Protein AF-0000000070044776 (afdb_homodimer)

Foldseek 3Di:
DAEAQLQAADCVLVVVVCQCVPQHPDPDDYDYCNCVLLVQLAQPQDLVVNVVSLLQVVLVVVQVCCVVPDLDAEDEDAAAQVLQVVLVVCVDPVSCCVVCVVVVPHDCVSNHHYHHPHNHDDLVVVLVVCVVSPNDPCPSLDADADPSHLSLLEHGGDDPLQSVLQNVLQVLLLVLCVVVVNSSVFRDKGKGWYDDWDWADDPHDIDTATEIEIFTWHDDSQQWIFTDPDDPVSVVSSQVCSVPVRVRYGHYYYDGQIPVPAHRTND/DAEAQLQAADCVLVVVVVQCVPQHPDPDDYDYCNCVLLVQLAQPQDLVVLVVSLLQVVLVVVQVCCVVPDLDAEDEDAAAQVLQVVLVVCVDPVSCCVVCVVVVPHDCVSNHDYDHPRNHDDLVVVLVVCVVSPNDPCPSLDADADPSHLSLLEHGGDDPLQSVLQNVLQVLLLVLCVVVVNSSVFRDKGKGWYDDWDWADDPHDIDTATEIEIFTWHDDSQQWIFTDPDDPVSVVSSQVCSVPVRVRYGHYYYDGQIPVPAHRTND

Solvent-accessible surface area (backbone atoms only — not comparable to full-atom values): 28683 Å² total; per-residue (Å²): 116,44,74,37,48,74,36,64,58,68,63,39,68,58,52,51,51,49,49,44,67,74,70,37,99,59,92,78,46,78,45,84,37,33,66,61,46,50,59,72,36,56,86,42,45,53,54,68,58,52,46,49,51,48,53,49,51,48,39,50,53,52,49,54,48,42,73,74,67,42,90,57,55,67,41,79,44,89,44,32,28,67,59,50,48,56,26,57,68,36,74,54,81,58,19,60,41,55,61,39,50,74,56,52,72,58,64,72,85,59,64,59,42,80,38,52,90,42,35,86,31,48,72,71,54,49,40,52,50,37,51,73,73,64,48,56,64,78,62,65,63,50,55,80,72,59,89,56,32,44,62,28,35,28,43,45,51,70,41,75,68,56,50,50,48,30,22,53,40,19,49,48,47,49,50,53,28,50,75,69,71,40,48,86,76,42,45,36,71,40,30,26,35,47,77,45,58,25,36,14,35,58,92,93,36,79,37,82,16,33,38,36,36,35,42,42,30,36,49,89,78,72,78,43,32,38,42,56,86,68,58,64,69,57,50,42,51,43,30,50,49,41,44,68,74,34,82,61,33,22,40,31,27,38,42,48,40,27,28,66,41,15,48,94,52,45,77,115,45,76,38,48,74,35,63,58,68,64,40,69,58,52,50,52,51,48,45,68,73,71,37,99,59,92,77,45,77,43,86,36,33,67,62,45,50,58,72,37,55,87,43,46,54,55,67,57,51,45,48,50,49,53,51,51,48,38,51,55,51,49,54,49,42,72,73,69,41,90,59,55,68,43,80,43,88,44,33,28,66,59,49,50,57,26,57,70,35,74,52,82,57,20,58,40,55,62,38,51,76,57,53,70,58,63,72,87,59,64,60,42,81,40,52,89,41,36,87,32,48,75,70,54,49,39,52,49,36,50,73,73,63,49,56,63,79,62,67,63,50,55,78,72,59,91,57,33,44,60,29,35,29,42,46,52,70,41,73,66,56,50,50,48,31,22,53,40,20,48,48,48,50,50,54,28,50,76,68,71,41,48,85,77,41,43,36,71,39,31,26,36,47,76,44,58,25,37,14,36,57,92,93,38,80,38,81,17,32,37,36,37,35,42,41,29,36,50,90,79,72,78,43,31,38,44,55,87,67,56,66,70,58,50,42,52,44,30,50,49,40,43,68,73,34,81,61,32,23,40,32,26,37,42,47,39,27,27,67,41,15,49,92,52,44,79

InterPro domains:
  IPR001674 GMP synthase, C-terminal [PF00958] (176-265)
  IPR001674 GMP synthase, C-terminal [TIGR00884] (1-265)
  IPR001674 GMP synthase, C-terminal [cd01997] (1-265)
  IPR014729 Rossmann-like alpha/beta/alpha sandwich fold [G3DSA:3.40.50.620] (1-147)
  IPR025777 GMP synthetase ATP pyrophosphatase domain [PS51553] (1-142)

Sequence (534 aa):
VFVNNGLLRLNEEKEIEEMFKDNFKVDFTSINAVDQFLGKLKGVTDPERKRMIVGEEFIHVFSKFAETNGPFKWLAQGTLYPDVIESGVSKGPAAVIKSHHNVGGLPDWLNLEILEPLRELYKDEVRKIAKILGVPEKLFMRHPFPGPGLAVRIIGEVTPTKLNISKVASKIVEDELLDAGLYGKVWQAYAAVGDDRAVGVVGDERRYGNIVMIRVVDSIDAMTADWTRLPHGLLEKMSNRITNEIEDVTWVTYTISSKPPATIEPQVFVNNGLLRLNEEKEIEEMFKDNFKVDFTSINAVDQFLGKLKGVTDPERKRMIVGEEFIHVFSKFAETNGPFKWLAQGTLYPDVIESGVSKGPAAVIKSHHNVGGLPDWLNLEILEPLRELYKDEVRKIAKILGVPEKLFMRHPFPGPGLAVRIIGEVTPTKLNISKVASKIVEDELLDAGLYGKVWQAYAAVGDDRAVGVVGDERRYGNIVMIRVVDSIDAMTADWTRLPHGLLEKMSNRITNEIEDVTWVTYTISSKPPATIEPQ

Secondary structure (DSSP, 8-state):
-EEE-S-SSTTHHHHHHHHHHHH--S---EEE-HHHHHHHHTT---HHHHHHHHHHHHHHHHHHHHHHH----EEE----HHHHHHHHH-TTHHHHHHHHHHHTT--GGG-PEEE-TTTT--HHHHHHHHHHTT--HHHHTPPP--TTGGGGTB-SS--HHHHHHHHHHHHHHHHHHHHTT-GGGSSEEEEEEEEEEEEEEETTEEEEEEEEEEEEEEESSSSSEEE----HHHHHHHHHHHHHH-TTEEEEEEE-PPBTTB-SS--/-EEE-S-SSTTHHHHHHHHHHHH--S---EEE-HHHHHHHHTT---HHHHHHHHHHHHHHHHHHHHHHH----EEE----HHHHHHHHH-TTHHHHHHHHHHHTT--GGG-PEEE-TTTT--HHHHHHHHHHTT--HHHHTPPP--TTGGGGTB-SS--HHHHHHHHHHHHHHHHHHHHTT-GGGSSEEEEEEEEEEEEEEETTEEEEEEEEEEEEEEESSSSSEEE----HHHHHHHHHHHHHH-TTEEEEEEE-PPBTTB-SS--

Structure (mmCIF, N/CA/C/O backbone):
data_AF-0000000070044776-model_v1
#
loop_
_entity.id
_entity.type
_entity.pdbx_description
1 polymer 'GMP synthase (glutamine-hydrolyzing)'
#
loop_
_atom_site.group_PDB
_atom_site.id
_atom_site.type_symbol
_atom_site.label_atom_id
_atom_site.label_alt_id
_atom_site.label_comp_id
_atom_site.label_asym_id
_atom_site.label_entity_id
_atom_site.label_seq_id
_atom_site.pdbx_PDB_ins_code
_atom_site.Cartn_x
_atom_site.Cartn_y
_atom_site.Cartn_z
_atom_site.occupancy
_atom_site.B_iso_or_equiv
_atom_site.auth_seq_id
_atom_site.auth_comp_id
_atom_site.auth_asym_id
_atom_site.auth_atom_id
_atom_site.pdbx_PDB_model_num
ATOM 1 N N . VAL A 1 1 ? 6.953 -31.297 -18.859 1 88.94 1 VAL A N 1
ATOM 2 C CA . VAL A 1 1 ? 8.07 -30.75 -18.109 1 88.94 1 VAL A CA 1
ATOM 3 C C . VAL A 1 1 ? 7.586 -29.594 -17.234 1 88.94 1 VAL A C 1
ATOM 5 O O . VAL A 1 1 ? 6.871 -28.703 -17.703 1 88.94 1 VAL A O 1
ATOM 8 N N . PHE A 1 2 ? 7.891 -29.703 -15.945 1 92.44 2 PHE A N 1
ATOM 9 C CA . PHE A 1 2 ? 7.574 -28.641 -14.984 1 92.44 2 PHE A CA 1
ATOM 10 C C . PHE A 1 2 ? 8.844 -27.938 -14.516 1 92.44 2 PHE A C 1
ATOM 12 O O . PHE A 1 2 ? 9.789 -28.594 -14.062 1 92.44 2 PHE A O 1
ATOM 19 N N . VAL A 1 3 ? 8.844 -26.625 -14.688 1 94.75 3 VAL A N 1
ATOM 20 C CA . VAL A 1 3 ? 10.008 -25.859 -14.281 1 94.75 3 VAL A CA 1
ATOM 21 C C . VAL A 1 3 ? 9.711 -25.125 -12.969 1 94.75 3 VAL A C 1
ATOM 23 O O . VAL A 1 3 ? 8.875 -24.219 -12.93 1 94.75 3 VAL A O 1
ATOM 26 N N . ASN A 1 4 ? 10.391 -25.531 -11.898 1 96.75 4 ASN A N 1
ATOM 27 C CA . ASN A 1 4 ? 10.352 -24.766 -10.656 1 96.75 4 ASN A CA 1
ATOM 28 C C . ASN A 1 4 ? 11.281 -23.547 -10.719 1 96.75 4 ASN A C 1
ATOM 30 O O . ASN A 1 4 ? 12.492 -23.688 -10.539 1 96.75 4 ASN A O 1
ATOM 34 N N . ASN A 1 5 ? 10.68 -22.438 -10.945 1 97.44 5 ASN A N 1
ATOM 35 C CA . ASN A 1 5 ? 11.477 -21.234 -11.141 1 97.44 5 ASN A CA 1
ATOM 36 C C . ASN A 1 5 ? 11.609 -20.438 -9.844 1 97.44 5 ASN A C 1
ATOM 38 O O . ASN A 1 5 ? 12.203 -19.359 -9.836 1 97.44 5 ASN A O 1
ATOM 42 N N . GLY A 1 6 ? 11 -20.891 -8.766 1 97.75 6 GLY A N 1
ATOM 43 C CA . GLY A 1 6 ? 11.102 -20.234 -7.469 1 97.75 6 GLY A CA 1
ATOM 44 C C . GLY A 1 6 ? 10.086 -19.125 -7.277 1 97.75 6 GLY A C 1
ATOM 45 O O . GLY A 1 6 ? 9.992 -18.547 -6.195 1 97.75 6 GLY A O 1
ATOM 46 N N . LEU A 1 7 ? 9.305 -18.812 -8.305 1 98.44 7 LEU A N 1
ATOM 47 C CA . LEU A 1 7 ? 8.375 -17.688 -8.289 1 98.44 7 LEU A CA 1
ATOM 48 C C . LEU A 1 7 ? 6.934 -18.188 -8.266 1 98.44 7 LEU A C 1
ATOM 50 O O . LEU A 1 7 ? 6.039 -17.516 -8.789 1 98.44 7 LEU A O 1
ATOM 54 N N . LEU A 1 8 ? 6.699 -19.328 -7.68 1 97.81 8 LEU A N 1
ATOM 55 C CA . LEU A 1 8 ? 5.395 -19.984 -7.66 1 97.81 8 LEU A CA 1
ATOM 56 C C . LEU A 1 8 ? 4.676 -19.719 -6.34 1 97.81 8 LEU A C 1
ATOM 58 O O . LEU A 1 8 ? 5.25 -19.125 -5.426 1 97.81 8 LEU A O 1
ATOM 62 N N . ARG A 1 9 ? 3.465 -20.188 -6.277 1 96.75 9 ARG A N 1
ATOM 63 C CA . ARG A 1 9 ? 2.713 -20.156 -5.027 1 96.75 9 ARG A CA 1
ATOM 64 C C . ARG A 1 9 ? 3.379 -21.016 -3.961 1 96.75 9 ARG A C 1
ATOM 66 O O . ARG A 1 9 ? 4.223 -21.859 -4.277 1 96.75 9 ARG A O 1
ATOM 73 N N . LEU A 1 10 ? 2.998 -20.734 -2.752 1 96.88 10 LEU A N 1
ATOM 74 C CA . LEU A 1 10 ? 3.547 -21.516 -1.646 1 96.88 10 LEU A CA 1
ATOM 75 C C . LEU A 1 10 ? 3.309 -23 -1.857 1 96.88 10 LEU A C 1
ATOM 77 O O . LEU A 1 10 ? 2.166 -23.438 -2.039 1 96.88 10 LEU A O 1
ATOM 81 N N . ASN A 1 11 ? 4.367 -23.781 -1.954 1 93.62 11 ASN A N 1
ATOM 82 C CA . ASN A 1 11 ? 4.383 -25.234 -2.031 1 93.62 11 ASN A CA 1
ATOM 83 C C . ASN A 1 11 ? 3.791 -25.734 -3.346 1 93.62 11 ASN A C 1
ATOM 85 O O . ASN A 1 11 ? 3.363 -26.875 -3.441 1 93.62 11 ASN A O 1
ATOM 89 N N . GLU A 1 12 ? 3.721 -24.875 -4.289 1 92.69 12 GLU A N 1
ATOM 90 C CA . GLU A 1 12 ? 3.092 -25.266 -5.547 1 92.69 12 GLU A CA 1
ATOM 91 C C . GLU A 1 12 ? 3.91 -26.328 -6.266 1 92.69 12 GLU A C 1
ATOM 93 O O . GLU A 1 12 ? 3.35 -27.219 -6.91 1 92.69 12 GLU A O 1
ATOM 98 N N . GLU A 1 13 ? 5.199 -26.25 -6.203 1 92.88 13 GLU A N 1
ATOM 99 C CA . GLU A 1 13 ? 6.059 -27.234 -6.859 1 92.88 13 GLU A CA 1
ATOM 100 C C . GLU A 1 13 ? 5.797 -28.625 -6.32 1 92.88 13 GLU A C 1
ATOM 102 O O . GLU A 1 13 ? 5.789 -29.594 -7.086 1 92.88 13 GLU A O 1
ATOM 107 N N . LYS A 1 14 ? 5.539 -28.75 -5.035 1 91.81 14 LYS A N 1
ATOM 108 C CA . LYS A 1 14 ? 5.25 -30.047 -4.422 1 91.81 14 LYS A CA 1
ATOM 109 C C . LYS A 1 14 ? 3.855 -30.547 -4.801 1 91.81 14 LYS A C 1
ATOM 111 O O . LYS A 1 14 ? 3.666 -31.719 -5.09 1 91.81 14 LYS A O 1
ATOM 116 N N . GLU A 1 15 ? 2.947 -29.609 -4.75 1 88.06 15 GLU A N 1
ATOM 117 C CA . GLU A 1 15 ? 1.564 -29.953 -5.07 1 88.06 15 GLU A CA 1
ATOM 118 C C . GLU A 1 15 ? 1.441 -30.453 -6.504 1 88.06 15 GLU A C 1
ATOM 120 O O . GLU A 1 15 ? 0.714 -31.422 -6.77 1 88.06 15 GLU A O 1
ATOM 125 N N . ILE A 1 16 ? 2.115 -29.766 -7.418 1 86.69 16 ILE A N 1
ATOM 126 C CA . ILE A 1 16 ? 2.078 -30.141 -8.828 1 86.69 16 ILE A CA 1
ATOM 127 C C . ILE A 1 16 ? 2.713 -31.516 -9.016 1 86.69 16 ILE A C 1
ATOM 129 O O . ILE A 1 16 ? 2.166 -32.375 -9.719 1 86.69 16 ILE A O 1
ATOM 133 N N . GLU A 1 17 ? 3.816 -31.719 -8.445 1 87.56 17 GLU A N 1
ATOM 134 C CA . GLU A 1 17 ? 4.5 -33 -8.555 1 87.56 17 GLU A CA 1
ATOM 135 C C . GLU A 1 17 ? 3.623 -34.156 -8.023 1 87.56 17 GLU A C 1
ATOM 137 O O . GLU A 1 17 ? 3.525 -35.188 -8.648 1 87.56 17 GLU A O 1
ATOM 142 N N . GLU A 1 18 ? 3.012 -33.938 -6.91 1 86.06 18 GLU A N 1
ATOM 143 C CA . GLU A 1 18 ? 2.139 -34.938 -6.312 1 86.06 18 GLU A CA 1
ATOM 144 C C . GLU A 1 18 ? 0.929 -35.219 -7.199 1 86.06 18 GLU A C 1
ATOM 146 O O . GLU A 1 18 ? 0.519 -36.375 -7.352 1 86.06 18 GLU A O 1
ATOM 151 N N . MET A 1 19 ? 0.382 -34.188 -7.719 1 82.31 19 MET A N 1
ATOM 152 C CA . MET A 1 19 ? -0.798 -34.344 -8.57 1 82.31 19 MET A CA 1
ATOM 153 C C . MET A 1 19 ? -0.485 -35.156 -9.812 1 82.31 19 MET A C 1
ATOM 155 O O . MET A 1 19 ? -1.252 -36.062 -10.172 1 82.31 19 MET A O 1
ATOM 159 N N . PHE A 1 20 ? 0.615 -34.906 -10.492 1 83 20 PHE A N 1
ATOM 160 C CA . PHE A 1 20 ? 0.961 -35.594 -11.727 1 83 20 PHE A CA 1
ATOM 161 C C . PHE A 1 20 ? 1.396 -37.031 -11.445 1 83 20 PHE A C 1
ATOM 163 O O . PHE A 1 20 ? 1.097 -37.938 -12.219 1 83 20 PHE A O 1
ATOM 170 N N . LYS A 1 21 ? 2.039 -37.219 -10.344 1 81.12 21 LYS A N 1
ATOM 171 C CA . LYS A 1 21 ? 2.482 -38.562 -9.984 1 81.12 21 LYS A CA 1
ATOM 172 C C . LYS A 1 21 ? 1.298 -39.438 -9.609 1 81.12 21 LYS A C 1
ATOM 174 O O . LYS A 1 21 ? 1.261 -40.625 -9.969 1 81.12 21 LYS A O 1
ATOM 179 N N . ASP A 1 22 ? 0.379 -38.875 -8.938 1 79.5 22 ASP A N 1
ATOM 180 C CA . ASP A 1 22 ? -0.716 -39.656 -8.375 1 79.5 22 ASP A CA 1
ATOM 181 C C . ASP A 1 22 ? -1.855 -39.812 -9.383 1 79.5 22 ASP A C 1
ATOM 183 O O . ASP A 1 22 ? -2.613 -40.781 -9.32 1 79.5 22 ASP A O 1
ATOM 187 N N . ASN A 1 23 ? -1.98 -38.938 -10.195 1 73.69 23 ASN A N 1
ATOM 188 C CA . ASN A 1 23 ? -3.252 -38.906 -10.906 1 73.69 23 ASN A CA 1
ATOM 189 C C . ASN A 1 23 ? -3.061 -39.188 -12.398 1 73.69 23 ASN A C 1
ATOM 191 O O . ASN A 1 23 ? -4.016 -39.531 -13.094 1 73.69 23 ASN A O 1
ATOM 195 N N . PHE A 1 24 ? -1.871 -38.938 -12.812 1 73.94 24 PHE A N 1
ATOM 196 C CA . PHE A 1 24 ? -1.766 -39.031 -14.266 1 73.94 24 PHE A CA 1
ATOM 197 C C . PHE A 1 24 ? -0.615 -39.938 -14.672 1 73.94 24 PHE A C 1
ATOM 199 O O . PHE A 1 24 ? 0.401 -40 -13.977 1 73.94 24 PHE A O 1
ATOM 206 N N . LYS A 1 25 ? -0.899 -40.781 -15.547 1 77.06 25 LYS A N 1
ATOM 207 C CA . LYS A 1 25 ? 0.138 -41.625 -16.125 1 77.06 25 LYS A CA 1
ATOM 208 C C . LYS A 1 25 ? 0.889 -40.906 -17.234 1 77.06 25 LYS A C 1
ATOM 210 O O . LYS A 1 25 ? 0.862 -41.312 -18.391 1 77.06 25 LYS A O 1
ATOM 215 N N . VAL A 1 26 ? 1.402 -39.781 -16.906 1 78.75 26 VAL A N 1
ATOM 216 C CA . VAL A 1 26 ? 2.148 -38.969 -17.875 1 78.75 26 VAL A CA 1
ATOM 217 C C . VAL A 1 26 ? 3.633 -38.969 -17.516 1 78.75 26 VAL A C 1
ATOM 219 O O . VAL A 1 26 ? 3.996 -39.219 -16.359 1 78.75 26 VAL A O 1
ATOM 222 N N . ASP A 1 27 ? 4.441 -38.938 -18.547 1 86.38 27 ASP A N 1
ATOM 223 C CA . ASP A 1 27 ? 5.871 -38.781 -18.344 1 86.38 27 ASP A CA 1
ATOM 224 C C . ASP A 1 27 ? 6.18 -37.375 -17.812 1 86.38 27 ASP A C 1
ATOM 226 O O . ASP A 1 27 ? 6.359 -36.438 -18.578 1 86.38 27 ASP A O 1
ATOM 230 N N . PHE A 1 28 ? 6.16 -37.281 -16.5 1 89.44 28 PHE A N 1
ATOM 231 C CA . PHE A 1 28 ? 6.332 -36 -15.82 1 89.44 28 PHE A CA 1
ATOM 232 C C . PHE A 1 28 ? 7.781 -35.812 -15.391 1 89.44 28 PHE A C 1
ATOM 234 O O . PHE A 1 28 ? 8.383 -36.719 -14.789 1 89.44 28 PHE A O 1
ATOM 241 N N . THR A 1 29 ? 8.383 -34.75 -15.852 1 92 29 THR A N 1
ATOM 242 C CA . THR A 1 29 ? 9.727 -34.375 -15.43 1 92 29 THR A CA 1
ATOM 243 C C . THR A 1 29 ? 9.703 -33 -14.742 1 92 29 THR A C 1
ATOM 245 O O . THR A 1 29 ? 9.156 -32.031 -15.281 1 92 29 THR A O 1
ATOM 248 N N . SER A 1 30 ? 10.273 -32.938 -13.57 1 93.38 30 SER A N 1
ATOM 249 C CA . SER A 1 30 ? 10.398 -31.672 -12.836 1 93.38 30 SER A CA 1
ATOM 250 C C . SER A 1 30 ? 11.844 -31.172 -12.836 1 93.38 30 SER A C 1
ATOM 252 O O . SER A 1 30 ? 12.766 -31.938 -12.531 1 93.38 30 SER A O 1
ATOM 254 N N . ILE A 1 31 ? 12.047 -29.969 -13.211 1 95.56 31 ILE A N 1
ATOM 255 C CA . ILE A 1 31 ? 13.375 -29.359 -13.211 1 95.56 31 ILE A CA 1
ATOM 256 C C . ILE A 1 31 ? 13.43 -28.25 -12.156 1 95.56 31 ILE A C 1
ATOM 258 O O . ILE A 1 31 ? 12.625 -27.312 -12.18 1 95.56 31 ILE A O 1
ATOM 262 N N . ASN A 1 32 ? 14.344 -28.391 -11.188 1 96.88 32 ASN A N 1
ATOM 263 C CA . ASN A 1 32 ? 14.57 -27.344 -10.211 1 96.88 32 ASN A CA 1
ATOM 264 C C . ASN A 1 32 ? 15.516 -26.266 -10.742 1 96.88 32 ASN A C 1
ATOM 266 O O . ASN A 1 32 ? 16.719 -26.484 -10.812 1 96.88 32 ASN A O 1
ATOM 270 N N . ALA A 1 33 ? 14.945 -25.156 -11.141 1 97.62 33 ALA A N 1
ATOM 271 C CA . ALA A 1 33 ? 15.742 -24.062 -11.695 1 97.62 33 ALA A CA 1
ATOM 272 C C . ALA A 1 33 ? 15.656 -22.812 -10.82 1 97.62 33 ALA A C 1
ATOM 274 O O . ALA A 1 33 ? 15.773 -21.688 -11.305 1 97.62 33 ALA A O 1
ATOM 275 N N . VAL A 1 34 ? 15.469 -22.938 -9.539 1 98 34 VAL A N 1
ATOM 276 C CA . VAL A 1 34 ? 15.234 -21.844 -8.594 1 98 34 VAL A CA 1
ATOM 277 C C . VAL A 1 34 ? 16.438 -20.906 -8.57 1 98 34 VAL A C 1
ATOM 279 O O . VAL A 1 34 ? 16.297 -19.703 -8.766 1 98 34 VAL A O 1
ATOM 282 N N . ASP A 1 35 ? 17.609 -21.5 -8.43 1 98 35 ASP A N 1
ATOM 283 C CA . ASP A 1 35 ? 18.828 -20.688 -8.32 1 98 35 ASP A CA 1
ATOM 284 C C . ASP A 1 35 ? 19.109 -19.938 -9.617 1 98 35 ASP A C 1
ATOM 286 O O . ASP A 1 35 ? 19.578 -18.797 -9.586 1 98 35 ASP A O 1
ATOM 290 N N . GLN A 1 36 ? 18.828 -20.594 -10.68 1 97.75 36 GLN A N 1
ATOM 291 C CA . GLN A 1 36 ? 19.062 -19.984 -11.992 1 97.75 36 GLN A CA 1
ATOM 292 C C . GLN A 1 36 ? 18.188 -18.766 -12.195 1 97.75 36 GLN A C 1
ATOM 294 O O . GLN A 1 36 ? 18.672 -17.688 -12.555 1 97.75 36 GLN A O 1
ATOM 299 N N . PHE A 1 37 ? 16.906 -18.891 -11.969 1 98.19 37 PHE A N 1
ATOM 300 C CA . PHE A 1 37 ? 15.953 -17.812 -12.164 1 98.19 37 PHE A CA 1
ATOM 301 C C . PHE A 1 37 ? 16.203 -16.688 -11.164 1 98.19 37 PHE A C 1
ATOM 303 O O . PHE A 1 37 ? 16.344 -15.523 -11.555 1 98.19 37 PHE A O 1
ATOM 310 N N . LEU A 1 38 ? 16.297 -16.984 -9.875 1 98.5 38 LEU A N 1
ATOM 311 C CA . LEU A 1 38 ? 16.438 -15.969 -8.844 1 98.5 38 LEU A CA 1
ATOM 312 C C . LEU A 1 38 ? 17.797 -15.281 -8.945 1 98.5 38 LEU A C 1
ATOM 314 O O . LEU A 1 38 ? 17.922 -14.094 -8.648 1 98.5 38 LEU A O 1
ATOM 318 N N . GLY A 1 39 ? 18.797 -16.047 -9.391 1 98.38 39 GLY A N 1
ATOM 319 C CA . GLY A 1 39 ? 20.094 -15.445 -9.633 1 98.38 39 GLY A CA 1
ATOM 320 C C . GLY A 1 39 ? 20.078 -14.359 -10.695 1 98.38 39 GLY A C 1
ATOM 321 O O . GLY A 1 39 ? 20.719 -13.32 -10.539 1 98.38 39 GLY A O 1
ATOM 322 N N . LYS A 1 40 ? 19.344 -14.594 -11.75 1 98.19 40 LYS A N 1
ATOM 323 C CA . LYS A 1 40 ? 19.266 -13.648 -12.859 1 98.19 40 LYS A CA 1
ATOM 324 C C . LYS A 1 40 ? 18.422 -12.43 -12.484 1 98.19 40 LYS A C 1
ATOM 326 O O . LYS A 1 40 ? 18.562 -11.359 -13.078 1 98.19 40 LYS A O 1
ATOM 331 N N . LEU A 1 41 ? 17.562 -12.602 -11.453 1 98.44 41 LEU A N 1
ATOM 332 C CA . LEU A 1 41 ? 16.656 -11.523 -11.062 1 98.44 41 LEU A CA 1
ATOM 333 C C . LEU A 1 41 ? 17.297 -10.633 -10.008 1 98.44 41 LEU A C 1
ATOM 335 O O . LEU A 1 41 ? 16.766 -9.578 -9.672 1 98.44 41 LEU A O 1
ATOM 339 N N . LYS A 1 42 ? 18.453 -11.047 -9.523 1 98.19 42 LYS A N 1
ATOM 340 C CA . LYS A 1 42 ? 19.125 -10.281 -8.477 1 98.19 42 LYS A CA 1
ATOM 341 C C . LYS A 1 42 ? 19.438 -8.859 -8.945 1 98.19 42 LYS A C 1
ATOM 343 O O . LYS A 1 42 ? 20 -8.664 -10.023 1 98.19 42 LYS A O 1
ATOM 348 N N . GLY A 1 43 ? 18.953 -7.867 -8.195 1 97.81 43 GLY A N 1
ATOM 349 C CA . GLY A 1 43 ? 19.25 -6.473 -8.469 1 97.81 43 GLY A CA 1
ATOM 350 C C . GLY A 1 43 ? 18.344 -5.859 -9.508 1 97.81 43 GLY A C 1
ATOM 351 O O . GLY A 1 43 ? 18.453 -4.664 -9.805 1 97.81 43 GLY A O 1
ATOM 352 N N . VAL A 1 44 ? 17.438 -6.637 -10.086 1 98.12 44 VAL A N 1
ATOM 353 C CA . VAL A 1 44 ? 16.547 -6.141 -11.133 1 98.12 44 VAL A CA 1
ATOM 354 C C . VAL A 1 44 ? 15.273 -5.574 -10.508 1 98.12 44 VAL A C 1
ATOM 356 O O . VAL A 1 44 ? 14.594 -6.258 -9.734 1 98.12 44 VAL A O 1
ATOM 359 N N . THR A 1 45 ? 14.961 -4.305 -10.805 1 97.38 45 THR A N 1
ATOM 360 C CA . THR A 1 45 ? 13.797 -3.67 -10.195 1 97.38 45 THR A CA 1
ATOM 361 C C . THR A 1 45 ? 12.742 -3.34 -11.25 1 97.38 45 THR A C 1
ATOM 363 O O . THR A 1 45 ? 11.555 -3.238 -10.93 1 97.38 45 THR A O 1
ATOM 366 N N . ASP A 1 46 ? 13.18 -3.176 -12.492 1 95.38 46 ASP A N 1
ATOM 367 C CA . ASP A 1 46 ? 12.273 -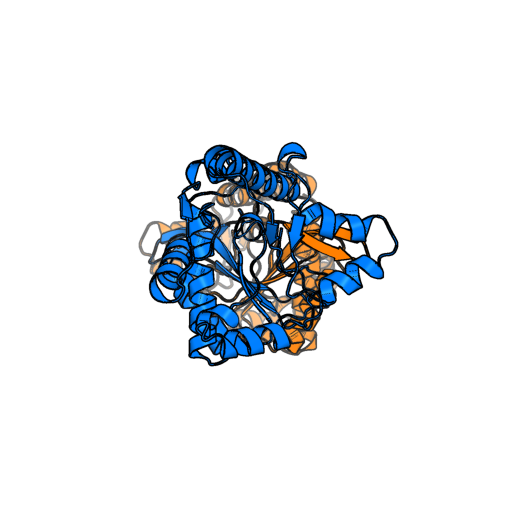2.793 -13.57 1 95.38 46 ASP A CA 1
ATOM 368 C C . ASP A 1 46 ? 11.32 -3.934 -13.922 1 95.38 46 ASP A C 1
ATOM 370 O O . ASP A 1 46 ? 11.758 -5.051 -14.211 1 95.38 46 ASP A O 1
ATOM 374 N N . PRO A 1 47 ? 10.047 -3.65 -13.891 1 94.12 47 PRO A N 1
ATOM 3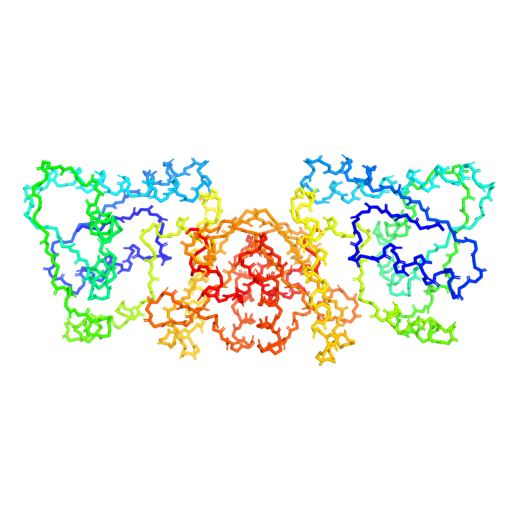75 C CA . PRO A 1 47 ? 9.062 -4.711 -14.102 1 94.12 47 PRO A CA 1
ATOM 376 C C . PRO A 1 47 ? 9.203 -5.383 -15.469 1 94.12 47 PRO A C 1
ATOM 378 O O . PRO A 1 47 ? 9.109 -6.609 -15.57 1 94.12 47 PRO A O 1
ATOM 381 N N . GLU A 1 48 ? 9.391 -4.652 -16.5 1 92.19 48 GLU A N 1
ATOM 382 C CA . GLU A 1 48 ? 9.516 -5.211 -17.844 1 92.19 48 GLU A CA 1
ATOM 383 C C . GLU A 1 48 ? 10.758 -6.082 -17.969 1 92.19 48 GLU A C 1
ATOM 385 O O . GLU A 1 48 ? 10.727 -7.137 -18.609 1 92.19 48 GLU A O 1
ATOM 390 N N . ARG A 1 49 ? 11.812 -5.621 -17.391 1 95.88 49 ARG A N 1
ATOM 391 C CA . ARG A 1 49 ? 13.047 -6.406 -17.406 1 95.88 49 ARG A CA 1
ATOM 392 C C . ARG A 1 49 ? 12.867 -7.715 -16.641 1 95.88 49 ARG A C 1
ATOM 394 O O . ARG A 1 49 ? 13.367 -8.758 -17.062 1 95.88 49 ARG A O 1
ATOM 401 N N . LYS A 1 50 ? 12.211 -7.676 -15.484 1 96.81 50 LYS A N 1
ATOM 402 C CA . LYS A 1 50 ? 11.938 -8.898 -14.742 1 96.81 50 LYS A CA 1
ATOM 403 C C . LYS A 1 50 ? 11.164 -9.898 -15.594 1 96.81 50 LYS A C 1
ATOM 405 O O . LYS A 1 50 ? 11.492 -11.086 -15.625 1 96.81 50 LYS A O 1
ATOM 410 N N . ARG A 1 51 ? 10.156 -9.391 -16.312 1 93.81 51 ARG A N 1
ATOM 411 C CA . ARG A 1 51 ? 9.359 -10.242 -17.188 1 93.81 51 ARG A CA 1
ATOM 412 C C . ARG A 1 51 ? 10.219 -10.883 -18.281 1 93.81 51 ARG A C 1
ATOM 414 O O . ARG A 1 51 ? 10.102 -12.078 -18.547 1 93.81 51 ARG A O 1
ATOM 421 N N . MET A 1 52 ? 11.047 -10.086 -18.844 1 93.25 52 MET A N 1
ATOM 422 C CA . MET A 1 52 ? 11.914 -10.555 -19.922 1 93.25 52 MET A CA 1
ATOM 423 C C . MET A 1 52 ? 12.867 -11.633 -19.422 1 93.25 52 MET A C 1
ATOM 425 O O . MET A 1 52 ? 13.07 -12.648 -20.078 1 93.25 52 MET A O 1
ATOM 429 N N . ILE A 1 53 ? 13.422 -11.383 -18.281 1 96.31 53 ILE A N 1
ATOM 430 C CA . ILE A 1 53 ? 14.383 -12.312 -17.703 1 96.31 53 ILE A CA 1
ATOM 431 C C . ILE A 1 53 ? 13.703 -13.656 -17.438 1 96.31 53 ILE A C 1
ATOM 433 O O . ILE A 1 53 ? 14.234 -14.711 -17.781 1 96.31 53 ILE A O 1
ATOM 437 N N . VAL A 1 54 ? 12.539 -13.602 -16.812 1 96.5 54 VAL A N 1
ATOM 438 C CA . VAL A 1 54 ? 11.812 -14.836 -16.5 1 96.5 54 VAL A CA 1
ATOM 439 C C . VAL A 1 54 ? 11.492 -15.586 -17.797 1 96.5 54 VAL A C 1
ATOM 441 O O . VAL A 1 54 ? 11.711 -16.797 -17.875 1 96.5 54 VAL A O 1
ATOM 444 N N . GLY A 1 55 ? 11.023 -14.891 -18.812 1 92.25 55 GLY A N 1
ATOM 445 C CA . GLY A 1 55 ? 10.727 -15.5 -20.094 1 92.25 55 GLY A CA 1
ATOM 446 C C . GLY A 1 55 ? 11.938 -16.125 -20.75 1 92.25 55 GLY A C 1
ATOM 447 O O . GLY A 1 55 ? 11.867 -17.266 -21.25 1 92.25 55 GLY A O 1
ATOM 448 N N . GLU A 1 56 ? 13.016 -15.43 -20.719 1 92.38 56 GLU A N 1
ATOM 449 C CA . GLU A 1 56 ? 14.258 -15.898 -21.328 1 92.38 56 GLU A CA 1
ATOM 450 C C . GLU A 1 56 ? 14.773 -17.156 -20.641 1 92.38 56 GLU A C 1
ATOM 452 O O . GLU A 1 56 ? 15.219 -18.094 -21.297 1 92.38 56 GLU A O 1
ATOM 457 N N . GLU A 1 57 ? 14.773 -17.109 -19.328 1 95 57 GLU A N 1
ATOM 458 C CA . GLU A 1 57 ? 15.281 -18.266 -18.578 1 95 57 GLU A CA 1
ATOM 459 C C . GLU A 1 57 ? 14.398 -19.484 -18.797 1 95 57 GLU A C 1
ATOM 461 O O . GLU A 1 57 ? 14.891 -20.625 -18.812 1 95 57 GLU A O 1
ATOM 466 N N . PHE A 1 58 ? 13.133 -19.281 -18.984 1 92.94 58 PHE A N 1
ATOM 467 C CA . PHE A 1 58 ? 12.234 -20.375 -19.297 1 92.94 58 PHE A CA 1
ATOM 468 C C . PHE A 1 58 ? 12.625 -21.031 -20.625 1 92.94 58 PHE A C 1
ATOM 470 O O . PHE A 1 58 ? 12.703 -22.25 -20.734 1 92.94 58 PHE A O 1
ATOM 477 N N . ILE A 1 59 ? 12.844 -20.188 -21.578 1 89 59 ILE A N 1
ATOM 478 C CA . ILE A 1 59 ? 13.227 -20.656 -22.906 1 89 59 ILE A CA 1
ATOM 479 C C . ILE A 1 59 ? 14.539 -21.422 -22.812 1 89 59 ILE A C 1
ATOM 481 O O . ILE A 1 59 ? 14.695 -22.484 -23.438 1 89 59 ILE A O 1
ATOM 485 N N . HIS A 1 60 ? 15.422 -20.953 -22.062 1 91.88 60 HIS A N 1
ATOM 486 C CA . HIS A 1 60 ? 16.719 -21.609 -21.891 1 91.88 60 HIS A CA 1
ATOM 487 C C . HIS A 1 60 ? 16.547 -23 -21.281 1 91.88 60 HIS A C 1
ATOM 489 O O . HIS A 1 60 ? 17.141 -23.969 -21.781 1 91.88 60 HIS A O 1
ATOM 495 N N . VAL A 1 61 ? 15.766 -23.078 -20.219 1 93.62 61 VAL A N 1
ATOM 496 C CA . VAL A 1 61 ? 15.555 -24.359 -19.547 1 93.62 61 VAL A CA 1
ATOM 497 C C . VAL A 1 61 ? 14.867 -25.344 -20.484 1 93.62 61 VAL A C 1
ATOM 499 O O . VAL A 1 61 ? 15.266 -26.5 -20.578 1 93.62 61 VAL A O 1
ATOM 502 N N . PHE A 1 62 ? 13.867 -24.875 -21.172 1 89.12 62 PHE A N 1
ATOM 503 C CA . PHE A 1 62 ? 13.102 -25.734 -22.078 1 89.12 62 PHE A CA 1
ATOM 504 C C . PHE A 1 62 ? 13.969 -26.203 -23.234 1 89.12 62 PHE A C 1
ATOM 506 O O . PHE A 1 62 ? 13.898 -27.375 -23.641 1 89.12 62 PHE A O 1
ATOM 513 N N . SER A 1 63 ? 14.727 -25.281 -23.766 1 88.69 63 SER A N 1
ATOM 514 C CA . SER A 1 63 ? 15.594 -25.625 -24.891 1 88.69 63 SER A CA 1
ATOM 515 C C . SER A 1 63 ? 16.641 -26.656 -24.484 1 88.69 63 SER A C 1
ATOM 517 O O . SER A 1 63 ? 16.891 -27.609 -25.234 1 88.69 63 SER A O 1
ATOM 519 N N . LYS A 1 64 ? 17.266 -26.453 -23.39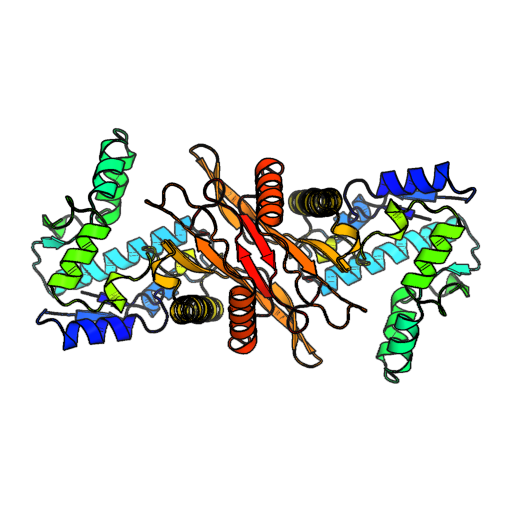1 1 91.62 64 LYS A N 1
ATOM 520 C CA . LYS A 1 64 ? 18.266 -27.406 -22.906 1 91.62 64 LYS A CA 1
ATOM 521 C C . LYS A 1 64 ? 17.641 -28.781 -22.672 1 91.62 64 LYS A C 1
ATOM 523 O O . LYS A 1 64 ? 18.25 -29.797 -23.016 1 91.62 64 LYS A O 1
ATOM 528 N N . PHE A 1 65 ? 16.5 -28.797 -22.078 1 92.38 65 PHE A N 1
ATOM 529 C CA . PHE A 1 65 ? 15.805 -30.062 -21.844 1 92.38 65 PHE A CA 1
ATOM 530 C C . PHE A 1 65 ? 15.484 -30.75 -23.172 1 92.38 65 PHE A C 1
ATOM 532 O O . PHE A 1 65 ? 15.68 -31.953 -23.297 1 92.38 65 PHE A O 1
ATOM 539 N N . ALA A 1 66 ? 14.938 -30.047 -24.125 1 88.12 66 ALA A N 1
ATOM 540 C CA . ALA A 1 66 ? 14.555 -30.594 -25.422 1 88.12 66 ALA A CA 1
ATOM 541 C C . ALA A 1 66 ? 15.758 -31.156 -26.156 1 88.12 66 ALA A C 1
ATOM 543 O O . ALA A 1 66 ? 15.656 -32.188 -26.844 1 88.12 66 ALA A O 1
ATOM 544 N N . GLU A 1 67 ? 16.828 -30.422 -26.094 1 88 67 GLU A N 1
ATOM 545 C CA . GLU A 1 67 ? 18.062 -30.875 -26.734 1 88 67 GLU A CA 1
ATOM 546 C C . GLU A 1 67 ? 18.516 -32.219 -26.172 1 88 67 GLU A C 1
ATOM 548 O O . GLU A 1 67 ? 18.984 -33.094 -26.906 1 88 67 GLU A O 1
ATOM 553 N N . THR A 1 68 ? 18.375 -32.344 -24.906 1 91.31 68 THR A N 1
ATOM 554 C CA . THR A 1 68 ? 18.922 -33.531 -24.219 1 91.31 68 THR A CA 1
ATOM 555 C C . THR A 1 68 ? 17.922 -34.688 -24.25 1 91.31 68 THR A C 1
ATOM 557 O O . THR A 1 68 ? 18.328 -35.844 -24.328 1 91.31 68 THR A O 1
ATOM 560 N N . ASN A 1 69 ? 16.656 -34.375 -24.312 1 90.94 69 ASN A N 1
ATOM 561 C CA . ASN A 1 69 ? 15.656 -35.438 -24.125 1 90.94 69 ASN A CA 1
ATOM 562 C C . ASN A 1 69 ? 14.781 -35.625 -25.359 1 90.94 69 ASN A C 1
ATOM 564 O O . ASN A 1 69 ? 13.945 -36.531 -25.406 1 90.94 69 ASN A O 1
ATOM 568 N N . GLY A 1 70 ? 15 -34.75 -26.312 1 84.38 70 GLY A N 1
ATOM 569 C CA . GLY A 1 70 ? 14.164 -34.812 -27.5 1 84.38 70 GLY A CA 1
ATOM 570 C C . GLY A 1 70 ? 14.562 -35.906 -28.453 1 84.38 70 GLY A C 1
ATOM 571 O O . GLY A 1 70 ? 15.289 -36.844 -28.078 1 84.38 70 GLY A O 1
ATOM 572 N N . PRO A 1 71 ? 14.008 -35.938 -29.547 1 87.38 71 PRO A N 1
ATOM 573 C CA . PRO A 1 71 ? 13.25 -34.844 -30.172 1 87.38 71 PRO A CA 1
ATOM 574 C C . PRO A 1 71 ? 11.797 -34.781 -29.703 1 87.38 71 PRO A C 1
ATOM 576 O O . PRO A 1 71 ? 11.188 -35.812 -29.438 1 87.38 71 PRO A O 1
ATOM 579 N N . PHE A 1 72 ? 11.281 -33.656 -29.531 1 88.75 72 PHE A N 1
ATOM 580 C CA . PHE A 1 72 ? 9.867 -33.375 -29.281 1 88.75 72 PHE A CA 1
ATOM 581 C C . PHE A 1 72 ? 9.195 -32.812 -30.531 1 88.75 72 PHE A C 1
ATOM 583 O O . PHE A 1 72 ? 9.82 -32.094 -31.297 1 88.75 72 PHE A O 1
ATOM 590 N N . LYS A 1 73 ? 8.008 -33.125 -30.719 1 88.25 73 LYS A N 1
ATOM 591 C CA . LYS A 1 73 ? 7.305 -32.688 -31.906 1 88.25 73 LYS A CA 1
ATOM 592 C C . LYS A 1 73 ? 6.32 -31.562 -31.562 1 88.25 73 LYS A C 1
ATOM 594 O O . LYS A 1 73 ? 6.16 -30.609 -32.344 1 88.25 73 LYS A O 1
ATOM 599 N N . TRP A 1 74 ? 5.723 -31.672 -30.484 1 87.94 74 TRP A N 1
ATOM 600 C CA . TRP A 1 74 ? 4.598 -30.781 -30.188 1 87.94 74 TRP A CA 1
ATOM 601 C C . TRP A 1 74 ? 4.906 -29.906 -28.984 1 87.94 74 TRP A C 1
ATOM 603 O O . TRP A 1 74 ? 5.527 -30.359 -28.016 1 87.94 74 TRP A O 1
ATOM 613 N N . LEU A 1 75 ? 4.574 -28.734 -29.062 1 85.06 75 LEU A N 1
ATOM 614 C CA . LEU A 1 75 ? 4.453 -27.812 -27.938 1 85.06 75 LEU A CA 1
ATOM 615 C C . LEU A 1 75 ? 2.99 -27.5 -27.656 1 85.06 75 LEU A C 1
ATOM 617 O O . LEU A 1 75 ? 2.301 -26.906 -28.5 1 85.06 75 LEU A O 1
ATOM 621 N N . ALA A 1 76 ? 2.598 -27.984 -26.516 1 87.56 76 ALA A N 1
ATOM 622 C CA . ALA A 1 76 ? 1.205 -27.734 -26.156 1 87.56 76 ALA A CA 1
ATOM 623 C C . ALA A 1 76 ? 1.052 -26.359 -25.484 1 87.56 76 ALA A C 1
ATOM 625 O O . ALA A 1 76 ? 1.838 -26 -24.594 1 87.56 76 ALA A O 1
ATOM 626 N N . GLN A 1 77 ? 0.06 -25.609 -25.906 1 83.12 77 GLN A N 1
ATOM 627 C CA . GLN A 1 77 ? -0.253 -24.297 -25.328 1 83.12 77 GLN A CA 1
ATOM 628 C C . GLN A 1 77 ? -1.687 -24.266 -24.812 1 83.12 77 GLN A C 1
ATOM 630 O O . GLN A 1 77 ? -2.58 -24.891 -25.391 1 83.12 77 GLN A O 1
ATOM 635 N N . GLY A 1 78 ? -1.862 -23.547 -23.688 1 84.25 78 GLY A N 1
ATOM 636 C CA . GLY A 1 78 ? -3.176 -23.453 -23.062 1 84.25 78 GLY A CA 1
ATOM 637 C C . GLY A 1 78 ? -4.012 -22.312 -23.625 1 84.25 78 GLY A C 1
ATOM 638 O O . GLY A 1 78 ? -4.754 -21.672 -22.875 1 84.25 78 GLY A O 1
ATOM 639 N N . THR A 1 79 ? -3.893 -22.016 -24.797 1 80.44 79 THR A N 1
ATOM 640 C CA . THR A 1 79 ? -4.652 -20.953 -25.453 1 80.44 79 THR A CA 1
ATOM 641 C C . THR A 1 79 ? -6.148 -21.25 -25.391 1 80.44 79 THR A C 1
ATOM 643 O O . THR A 1 79 ? -6.582 -22.344 -25.719 1 80.44 79 THR A O 1
ATOM 646 N N . LEU A 1 80 ? -6.887 -20.141 -24.906 1 84.62 80 LEU A N 1
ATOM 647 C CA . LEU A 1 80 ? -8.344 -20.25 -24.859 1 84.62 80 LEU A CA 1
ATOM 648 C C . LEU A 1 80 ? -8.992 -19.375 -25.922 1 84.62 80 LEU A C 1
ATOM 650 O O . LEU A 1 80 ? -8.32 -18.578 -26.578 1 84.62 80 LEU A O 1
ATOM 654 N N . TYR A 1 81 ? -10.273 -19.531 -26.078 1 80.56 81 TYR A N 1
ATOM 655 C CA . TYR A 1 81 ? -11 -18.828 -27.125 1 80.56 81 TYR A CA 1
ATOM 656 C C . TYR A 1 81 ? -10.875 -17.312 -26.969 1 80.56 81 TYR A C 1
ATOM 658 O O . TYR A 1 81 ? -10.664 -16.594 -27.953 1 80.56 81 TYR A O 1
ATOM 666 N N . PRO A 1 82 ? -11.016 -16.797 -25.719 1 74.44 82 PRO A N 1
ATOM 667 C CA . PRO A 1 82 ? -10.867 -15.352 -25.547 1 74.44 82 PRO A CA 1
ATOM 668 C C . PRO A 1 82 ? -9.5 -14.844 -26 1 74.44 82 PRO A C 1
ATOM 670 O O . PRO A 1 82 ? -9.383 -13.711 -26.484 1 74.44 82 PRO A O 1
ATOM 673 N N . ASP A 1 83 ? -8.492 -15.602 -25.828 1 72.81 83 ASP A N 1
ATOM 674 C CA . ASP A 1 83 ? -7.152 -15.234 -26.266 1 72.81 83 ASP A CA 1
ATOM 675 C C . ASP A 1 83 ? -7.102 -15.094 -27.797 1 72.81 83 ASP A C 1
ATOM 677 O O . ASP A 1 83 ? -6.398 -14.227 -28.312 1 72.81 83 ASP A O 1
ATOM 681 N N . VAL A 1 84 ? -7.906 -15.945 -28.406 1 70.75 84 VAL A N 1
ATOM 682 C CA . VAL A 1 84 ? -7.949 -15.984 -29.859 1 70.75 84 VAL A CA 1
ATOM 683 C C . VAL A 1 84 ? -8.664 -14.742 -30.391 1 70.75 84 VAL A C 1
ATOM 685 O O . VAL A 1 84 ? -8.211 -14.125 -31.359 1 70.75 84 VAL A O 1
ATOM 688 N N . ILE A 1 85 ? -9.734 -14.406 -29.703 1 68 85 ILE A N 1
ATOM 689 C CA . ILE A 1 85 ? -10.523 -13.258 -30.125 1 68 85 ILE A CA 1
ATOM 690 C C . ILE A 1 85 ? -9.711 -11.977 -29.953 1 68 85 ILE A C 1
ATOM 692 O O . ILE A 1 85 ? -9.711 -11.102 -30.812 1 68 85 ILE A O 1
ATOM 696 N N . GLU A 1 86 ? -9.078 -11.852 -28.828 1 59.94 86 GLU A N 1
ATOM 697 C CA . GLU A 1 86 ? -8.273 -10.672 -28.531 1 59.94 86 GLU A CA 1
ATOM 698 C C . GLU A 1 86 ? -7.172 -10.484 -29.562 1 59.94 86 GLU A C 1
ATOM 700 O O . GLU A 1 86 ? -6.871 -9.352 -29.953 1 59.94 86 GLU A O 1
ATOM 705 N N . SER A 1 87 ? -6.574 -11.586 -29.984 1 56.22 87 SER A N 1
ATOM 706 C CA . SER A 1 87 ? -5.512 -11.547 -30.984 1 56.22 87 SER A CA 1
ATOM 707 C C . SER A 1 87 ? -6.062 -11.227 -32.375 1 56.22 87 SER A C 1
ATOM 709 O O . SER A 1 87 ? -5.363 -10.656 -33.219 1 56.22 87 SER A O 1
ATOM 711 N N . GLY A 1 88 ? -7.246 -11.805 -32.719 1 51.88 88 GLY A N 1
ATOM 712 C CA . GLY A 1 88 ? -7.863 -11.578 -34 1 51.88 88 GLY A CA 1
ATOM 713 C C . GLY A 1 88 ? -8.375 -10.164 -34.188 1 51.88 88 GLY A C 1
ATOM 714 O O . GLY A 1 88 ? -8.383 -9.633 -35.281 1 51.88 88 GLY A O 1
ATOM 715 N N . VAL A 1 89 ? -9.094 -9.742 -33.125 1 48.06 89 VAL A N 1
ATOM 716 C CA . VAL A 1 89 ? -9.609 -8.383 -33.25 1 48.06 89 VAL A CA 1
ATOM 717 C C . VAL A 1 89 ? -8.445 -7.395 -33.344 1 48.06 89 VAL A C 1
ATOM 719 O O . VAL A 1 89 ? -8.586 -6.312 -33.906 1 48.06 89 VAL A O 1
ATOM 722 N N . SER A 1 90 ? -7.523 -7.691 -32.5 1 43.88 90 SER A N 1
ATOM 723 C CA . SER A 1 90 ? -6.426 -6.746 -32.656 1 43.88 90 SER A CA 1
ATOM 724 C C . SER A 1 90 ? -5.734 -6.934 -34 1 43.88 90 SER A C 1
ATOM 726 O O . SER A 1 90 ? -4.773 -7.699 -34.125 1 43.88 90 SER A O 1
ATOM 728 N N . LYS A 1 91 ? -6.473 -6.953 -35.031 1 43.72 91 LYS A N 1
ATOM 729 C CA . LYS A 1 91 ? -5.934 -6.996 -36.375 1 43.72 91 LYS A CA 1
ATOM 730 C C . LYS A 1 91 ? -4.504 -6.465 -36.438 1 43.72 91 LYS A C 1
ATOM 732 O O . LYS A 1 91 ? -3.854 -6.496 -37.469 1 43.72 91 LYS A O 1
ATOM 737 N N . GLY A 1 92 ? -4.09 -5.645 -35.5 1 37.72 92 GLY A N 1
ATOM 738 C CA . GLY A 1 92 ? -2.762 -5.059 -35.562 1 37.72 92 GLY A CA 1
ATOM 739 C C . GLY A 1 92 ? -1.677 -5.965 -35 1 37.72 92 GLY A C 1
ATOM 740 O O . GLY A 1 92 ? -1.954 -7.09 -34.594 1 37.72 92 GLY A O 1
ATOM 741 N N . PRO A 1 93 ? -0.354 -5.574 -34.938 1 37.31 93 PRO A N 1
ATOM 742 C CA . PRO A 1 93 ? 0.89 -6.152 -34.438 1 37.31 93 PRO A CA 1
ATOM 743 C C . PRO A 1 93 ? 0.712 -6.812 -33.062 1 37.31 93 PRO A C 1
ATOM 745 O O . PRO A 1 93 ? 1.578 -7.574 -32.625 1 37.31 93 PRO A O 1
ATOM 748 N N . ALA A 1 94 ? -0.319 -6.621 -32.469 1 41.38 94 ALA A N 1
ATOM 749 C CA . ALA A 1 94 ? -0.484 -7.086 -31.078 1 41.38 94 ALA A CA 1
ATOM 750 C C . ALA A 1 94 ? -0.909 -8.547 -31.047 1 41.38 94 ALA A C 1
ATOM 752 O O . ALA A 1 94 ? -0.535 -9.289 -30.141 1 41.38 94 ALA A O 1
ATOM 753 N N . ALA A 1 95 ? -1.762 -9.047 -31.812 1 41.09 95 ALA A N 1
ATOM 754 C CA . ALA A 1 95 ? -2.232 -10.422 -31.875 1 41.09 95 ALA A CA 1
ATOM 755 C C . ALA A 1 95 ? -1.071 -11.391 -32.094 1 41.09 95 ALA A C 1
ATOM 757 O O . ALA A 1 95 ? -1.003 -12.445 -31.453 1 41.09 95 ALA A O 1
ATOM 758 N N . VAL A 1 96 ? -0.341 -11.109 -33.062 1 41.41 96 VAL A N 1
ATOM 759 C CA . VAL A 1 96 ? 0.878 -11.852 -33.375 1 41.41 96 VAL A CA 1
ATOM 760 C C . VAL A 1 96 ? 1.781 -11.875 -32.125 1 41.41 96 VAL A C 1
ATOM 762 O O . VAL A 1 96 ? 2.467 -12.867 -31.875 1 41.41 96 VAL A O 1
ATOM 765 N N . ILE A 1 97 ? 1.6 -10.867 -31.266 1 38.72 97 ILE A N 1
ATOM 766 C CA . ILE A 1 97 ? 2.494 -10.672 -30.141 1 38.72 97 ILE A CA 1
ATOM 767 C C . ILE A 1 97 ? 2.145 -11.656 -29.031 1 38.72 97 ILE A C 1
ATOM 769 O O . ILE A 1 97 ? 3.033 -12.242 -28.406 1 38.72 97 ILE A O 1
ATOM 773 N N . LYS A 1 98 ? 0.853 -12 -28.781 1 44.06 98 LYS A N 1
ATOM 774 C CA . LYS A 1 98 ? 0.536 -12.953 -27.734 1 44.06 98 LYS A CA 1
ATOM 775 C C . LYS A 1 98 ? 0.877 -14.383 -28.156 1 44.06 98 LYS A C 1
ATOM 777 O O . LYS A 1 98 ? 1.378 -15.172 -27.344 1 44.06 98 LYS A O 1
ATOM 782 N N . SER A 1 99 ? 0.433 -14.719 -29.359 1 41.88 99 SER A N 1
ATOM 783 C CA . SER A 1 99 ? 0.766 -16.047 -29.859 1 41.88 99 SER A CA 1
ATOM 784 C C . SER A 1 99 ? 2.275 -16.25 -29.922 1 41.88 99 SER A C 1
ATOM 786 O O . SER A 1 99 ? 2.785 -17.297 -29.516 1 41.88 99 SER A O 1
ATOM 788 N N . HIS A 1 100 ? 2.902 -15.32 -30.625 1 40.28 100 HIS A N 1
ATOM 789 C CA . HIS A 1 100 ? 4.355 -15.344 -30.75 1 40.28 100 HIS A CA 1
ATOM 790 C C . HIS A 1 100 ? 5.035 -15.062 -29.422 1 40.28 100 HIS A C 1
ATOM 792 O O . HIS A 1 100 ? 6.137 -15.555 -29.172 1 40.28 100 HIS A O 1
ATOM 798 N N . HIS A 1 101 ? 4.34 -14.414 -28.609 1 43.09 101 HIS A N 1
ATOM 799 C CA . HIS A 1 101 ? 4.914 -14.039 -27.328 1 43.09 101 HIS A CA 1
ATOM 800 C C . HIS A 1 101 ? 4.945 -15.234 -26.375 1 43.09 101 HIS A C 1
ATOM 802 O O . HIS A 1 101 ? 5.848 -15.344 -25.531 1 43.09 101 HIS A O 1
ATOM 808 N N . ASN A 1 102 ? 3.871 -16.109 -26.5 1 47.47 102 ASN A N 1
ATOM 809 C CA . ASN A 1 102 ? 3.904 -17.297 -25.656 1 47.47 102 ASN A CA 1
ATOM 810 C C . ASN A 1 102 ? 4.926 -18.312 -26.156 1 47.47 102 ASN A C 1
ATOM 812 O O . ASN A 1 102 ? 5.422 -19.141 -25.391 1 47.47 102 ASN A O 1
ATOM 816 N N . VAL A 1 103 ? 4.973 -18.328 -27.469 1 46.44 103 VAL A N 1
ATOM 817 C CA . VAL A 1 103 ? 5.973 -19.203 -28.094 1 46.44 103 VAL A CA 1
ATOM 818 C C . VAL A 1 103 ? 7.219 -18.391 -28.438 1 46.44 103 VAL A C 1
ATOM 820 O O . VAL A 1 103 ? 8.234 -18.938 -28.844 1 46.44 103 VAL A O 1
ATOM 823 N N . GLY A 1 104 ? 7.102 -17.047 -28.266 1 51.25 104 GLY A N 1
ATOM 824 C CA . GLY A 1 104 ? 8.117 -16.094 -28.688 1 51.25 104 GLY A CA 1
ATOM 825 C C . GLY A 1 104 ? 9.398 -16.188 -27.891 1 51.25 104 GLY A C 1
ATOM 826 O O . GLY A 1 104 ? 9.367 -16.438 -26.688 1 51.25 104 GLY A O 1
ATOM 827 N N . GLY A 1 105 ? 10.289 -17.031 -28.484 1 61.22 105 GLY A N 1
ATOM 828 C CA . GLY A 1 105 ? 11.656 -17 -27.984 1 61.22 105 GLY A CA 1
ATOM 829 C C . GLY A 1 105 ? 12.359 -18.344 -28.094 1 61.22 105 GLY A C 1
ATOM 830 O O . GLY A 1 105 ? 13.562 -18.438 -27.859 1 61.22 105 GLY A O 1
ATOM 831 N N . LEU A 1 106 ? 11.359 -19.328 -28.453 1 72.56 106 LEU A N 1
ATOM 832 C CA . LEU A 1 106 ? 12.023 -20.625 -28.578 1 72.56 106 LEU A CA 1
ATOM 833 C C . LEU A 1 106 ? 12.859 -20.688 -29.844 1 72.56 106 LEU A C 1
ATOM 835 O O . LEU A 1 106 ? 12.477 -20.125 -30.875 1 72.56 106 LEU A O 1
ATOM 839 N N . PRO A 1 107 ? 13.922 -21.312 -29.734 1 74.31 107 PRO A N 1
ATOM 840 C CA . PRO A 1 107 ? 14.797 -21.406 -30.906 1 74.31 107 PRO A CA 1
ATOM 841 C C . PRO A 1 107 ? 14.141 -22.141 -32.062 1 74.31 107 PRO A C 1
ATOM 843 O O . PRO A 1 107 ? 13.391 -23.109 -31.859 1 74.31 107 PRO A O 1
ATOM 846 N N . ASP A 1 108 ? 14.469 -21.781 -33.25 1 75.81 108 ASP A N 1
ATOM 847 C CA . ASP A 1 108 ? 13.914 -22.328 -34.469 1 75.81 108 ASP A CA 1
ATOM 848 C C . ASP A 1 108 ? 14.266 -23.812 -34.625 1 75.81 108 ASP A C 1
ATOM 850 O O . ASP A 1 108 ? 13.492 -24.578 -35.188 1 75.81 108 ASP A O 1
ATOM 854 N N . TRP A 1 109 ? 15.406 -24.094 -34.156 1 75.5 109 TRP A N 1
ATOM 855 C CA . TRP A 1 109 ? 15.883 -25.453 -34.406 1 75.5 109 TRP A CA 1
ATOM 856 C C . TRP A 1 109 ? 15.016 -26.469 -33.656 1 75.5 109 TRP A C 1
ATOM 858 O O . TRP A 1 109 ? 15.078 -27.672 -33.938 1 75.5 109 TRP A O 1
ATOM 868 N N . LEU A 1 110 ? 14.266 -26.078 -32.719 1 77.94 110 LEU A N 1
ATOM 869 C CA . LEU A 1 110 ? 13.398 -27 -32 1 77.94 110 LEU A CA 1
ATOM 870 C C . LEU A 1 110 ? 12.312 -27.547 -32.906 1 77.94 110 LEU A C 1
ATOM 872 O O . LEU A 1 110 ? 11.812 -28.656 -32.719 1 77.94 110 LEU A O 1
ATOM 876 N N . ASN A 1 111 ? 11.969 -26.781 -33.938 1 78.19 111 ASN A N 1
ATOM 877 C CA . ASN A 1 111 ? 11.008 -27.172 -34.969 1 78.19 111 ASN A CA 1
ATOM 878 C C . ASN A 1 111 ? 9.75 -27.781 -34.344 1 78.19 111 ASN A C 1
ATOM 880 O O . ASN A 1 111 ? 9.32 -28.875 -34.719 1 78.19 111 ASN A O 1
ATOM 884 N N . LEU A 1 112 ? 9.328 -27.141 -33.312 1 83.12 112 LEU A N 1
ATOM 885 C CA . LEU A 1 112 ? 8.148 -27.656 -32.594 1 83.12 112 LEU A CA 1
ATOM 886 C C . LEU A 1 112 ? 6.871 -27.234 -33.312 1 83.12 112 LEU A C 1
ATOM 888 O O . LEU A 1 112 ? 6.789 -26.125 -33.844 1 83.12 112 LEU A O 1
ATOM 892 N N . GLU A 1 113 ? 5.965 -28.156 -33.438 1 85.06 113 GLU A N 1
ATOM 893 C CA . GLU A 1 113 ? 4.617 -27.828 -33.906 1 85.06 113 GLU A CA 1
ATOM 894 C C . GLU A 1 113 ? 3.723 -27.453 -32.719 1 85.06 113 GLU A C 1
ATOM 896 O O . GLU A 1 113 ? 3.82 -28.047 -31.641 1 85.06 113 GLU A O 1
ATOM 901 N N . ILE A 1 114 ? 2.916 -26.516 -32.875 1 83.75 114 ILE A N 1
ATOM 902 C CA . ILE A 1 114 ? 2.094 -25.969 -31.812 1 83.75 114 ILE A CA 1
ATOM 903 C C . ILE A 1 114 ? 0.773 -26.734 -31.734 1 83.75 114 ILE A C 1
ATOM 905 O O . ILE A 1 114 ? 0.125 -26.969 -32.75 1 83.75 114 ILE A O 1
ATOM 909 N N . LEU A 1 115 ? 0.478 -27.172 -30.594 1 88.94 115 LEU A N 1
ATOM 910 C CA . LEU A 1 115 ? -0.796 -27.828 -30.297 1 88.94 115 LEU A CA 1
ATOM 911 C C . LEU A 1 115 ? -1.63 -26.984 -29.344 1 88.94 115 LEU A C 1
ATOM 913 O O . LEU A 1 115 ? -1.171 -26.656 -28.25 1 88.94 115 LEU A O 1
ATOM 917 N N . GLU A 1 116 ? -2.891 -26.609 -29.656 1 89.94 116 GLU A N 1
ATOM 918 C CA . GLU A 1 116 ? -3.793 -25.812 -28.844 1 89.94 116 GLU A CA 1
ATOM 919 C C . GLU A 1 116 ? -5.156 -26.484 -28.703 1 89.94 116 GLU A C 1
ATOM 921 O O . GLU A 1 116 ? -6.148 -26 -29.25 1 89.94 116 GLU A O 1
ATOM 926 N N . PRO A 1 117 ? -5.199 -27.438 -27.922 1 90.25 117 PRO A N 1
ATOM 927 C CA . PRO A 1 117 ? -6.41 -28.266 -27.859 1 90.25 117 PRO A CA 1
ATOM 928 C C . PRO A 1 117 ? -7.602 -27.531 -27.25 1 90.25 117 PRO A C 1
ATOM 930 O O . PRO A 1 117 ? -8.75 -27.922 -27.469 1 90.25 117 PRO A O 1
ATOM 933 N N . LEU A 1 118 ? -7.316 -26.406 -26.531 1 91.38 118 LEU A N 1
ATOM 934 C CA . LEU A 1 118 ? -8.391 -25.734 -25.812 1 91.38 118 LEU A CA 1
ATOM 935 C C . LEU A 1 118 ? -8.773 -24.422 -26.484 1 91.38 118 LEU A C 1
ATOM 937 O O . LEU A 1 118 ? -9.555 -23.641 -25.938 1 91.38 118 LEU A O 1
ATOM 941 N N . ARG A 1 119 ? -8.297 -24.156 -27.625 1 88.25 119 ARG A N 1
ATOM 942 C CA . ARG A 1 119 ? -8.359 -22.875 -28.312 1 88.25 119 ARG A CA 1
ATOM 943 C C . ARG A 1 119 ? -9.805 -22.484 -28.594 1 88.25 119 ARG A C 1
ATOM 945 O O . ARG A 1 119 ? -10.102 -21.297 -28.781 1 88.25 119 ARG A O 1
ATOM 952 N N . GLU A 1 120 ? -10.711 -23.406 -28.641 1 89.81 120 GLU A N 1
ATOM 953 C CA . GLU A 1 120 ? -12.094 -23.094 -28.984 1 89.81 120 GLU A CA 1
ATOM 954 C C . GLU A 1 120 ? -12.984 -23.078 -27.75 1 89.81 120 GLU A C 1
ATOM 956 O O . GLU A 1 120 ? -14.211 -23 -27.859 1 89.81 120 GLU A O 1
ATOM 961 N N . LEU A 1 121 ? -12.352 -23.156 -26.609 1 90.31 121 LEU A N 1
ATOM 962 C CA . LEU A 1 121 ? -13.117 -23.297 -25.375 1 90.31 121 LEU A CA 1
ATOM 963 C C . LEU A 1 121 ? -12.969 -22.047 -24.5 1 90.31 121 LEU A C 1
ATOM 965 O O . LEU A 1 121 ? -11.938 -21.375 -24.547 1 90.31 121 LEU A O 1
ATOM 969 N N . TYR A 1 122 ? -14.039 -21.797 -23.75 1 84 122 TYR A N 1
ATOM 970 C CA . TYR A 1 122 ? -14 -20.781 -22.719 1 84 122 TYR A CA 1
ATOM 971 C C . TYR A 1 122 ? -13.539 -21.375 -21.391 1 84 122 TYR A C 1
ATOM 973 O O . TYR A 1 122 ? -13.484 -22.594 -21.234 1 84 122 TYR A O 1
ATOM 981 N N . LYS A 1 123 ? -13.156 -20.5 -20.516 1 82.25 123 LYS A N 1
ATOM 982 C CA . LYS A 1 123 ? -12.617 -20.906 -19.219 1 82.25 123 LYS A CA 1
ATOM 983 C C . LYS A 1 123 ? -13.57 -21.844 -18.5 1 82.25 123 LYS A C 1
ATOM 985 O O . LYS A 1 123 ? -13.148 -22.844 -17.922 1 82.25 123 LYS A O 1
ATOM 990 N N . ASP A 1 124 ? -14.859 -21.547 -18.516 1 84.19 124 ASP A N 1
ATOM 991 C CA . ASP A 1 124 ? -15.844 -22.359 -17.828 1 84.19 124 ASP A CA 1
ATOM 992 C C . ASP A 1 124 ? -15.945 -23.75 -18.453 1 84.19 124 ASP A C 1
ATOM 994 O O . ASP A 1 124 ? -16.141 -24.75 -17.75 1 84.19 124 ASP A O 1
ATOM 998 N N . GLU A 1 125 ? -15.789 -23.797 -19.766 1 91.25 125 GLU A N 1
ATOM 999 C CA . GLU A 1 125 ? -15.82 -25.062 -20.469 1 91.25 125 GLU A CA 1
ATOM 1000 C C . GLU A 1 125 ? -14.586 -25.906 -20.172 1 91.25 125 GLU A C 1
ATOM 1002 O O . GLU A 1 125 ? -14.672 -27.125 -20.047 1 91.25 125 GLU A O 1
ATOM 1007 N N . VAL A 1 126 ? -13.484 -25.188 -20.062 1 89.94 126 VAL A N 1
ATOM 1008 C CA . VAL A 1 126 ? -12.25 -25.875 -19.688 1 89.94 126 VAL A CA 1
ATOM 1009 C C . VAL A 1 126 ? -12.398 -26.5 -18.312 1 89.94 126 VAL A C 1
ATOM 1011 O O . VAL A 1 126 ? -11.961 -27.625 -18.078 1 89.94 126 VAL A O 1
ATOM 1014 N N . ARG A 1 127 ? -13.031 -25.844 -17.391 1 88.94 127 ARG A N 1
ATOM 1015 C CA . ARG A 1 127 ? -13.25 -26.359 -16.031 1 88.94 127 ARG A CA 1
ATOM 1016 C C . ARG A 1 127 ? -14.164 -27.578 -16.047 1 88.94 127 ARG A C 1
ATOM 1018 O O . ARG A 1 127 ? -13.938 -28.531 -15.297 1 88.94 127 ARG A O 1
ATOM 1025 N N . LYS A 1 128 ? -15.172 -27.516 -16.891 1 92.44 128 LYS A N 1
ATOM 1026 C CA . LYS A 1 128 ? -16.062 -28.656 -17.031 1 92.44 128 LYS A CA 1
ATOM 1027 C C . LYS A 1 128 ? -15.32 -29.891 -17.531 1 92.44 128 LYS A C 1
ATOM 1029 O O . LYS A 1 128 ? -15.539 -31 -17.047 1 92.44 128 LYS A O 1
ATOM 1034 N N . ILE A 1 129 ? -14.453 -29.656 -18.453 1 92.81 129 ILE A N 1
ATOM 1035 C CA . ILE A 1 129 ? -13.664 -30.75 -19.016 1 92.81 129 ILE A CA 1
ATOM 1036 C C . ILE A 1 129 ? -12.734 -31.297 -17.938 1 92.81 129 ILE A C 1
ATOM 1038 O O . ILE A 1 129 ? -12.578 -32.531 -17.812 1 92.81 129 ILE A O 1
ATOM 1042 N N . ALA A 1 130 ? -12.086 -30.422 -17.172 1 90 130 ALA A N 1
ATOM 1043 C CA . ALA A 1 130 ? -11.195 -30.844 -16.094 1 90 130 ALA A CA 1
ATOM 1044 C C . ALA A 1 130 ? -11.938 -31.719 -15.094 1 90 130 ALA A C 1
ATOM 1046 O O . ALA A 1 130 ? -11.398 -32.75 -14.641 1 90 130 ALA A O 1
ATOM 1047 N N . LYS A 1 131 ? -13.141 -31.344 -14.828 1 90.62 131 LYS A N 1
ATOM 1048 C CA . LYS A 1 131 ? -13.969 -32.125 -13.914 1 90.62 131 LYS A CA 1
ATOM 1049 C C . LYS A 1 131 ? -14.25 -33.5 -14.484 1 90.62 131 LYS A C 1
ATOM 1051 O O . LYS A 1 131 ? -14.164 -34.5 -13.773 1 90.62 131 LYS A O 1
ATOM 1056 N N . ILE A 1 132 ? -14.57 -33.531 -15.734 1 91.94 132 ILE A N 1
ATOM 1057 C CA . ILE A 1 132 ? -14.867 -34.781 -16.422 1 91.94 132 ILE A CA 1
ATOM 1058 C C . ILE A 1 132 ? -13.633 -35.688 -16.422 1 91.94 132 ILE A C 1
ATOM 1060 O O . ILE A 1 132 ? -13.75 -36.906 -16.281 1 91.94 132 ILE A O 1
ATOM 1064 N N . LEU A 1 133 ? -12.461 -35.125 -16.516 1 86.69 133 LEU A N 1
ATOM 1065 C CA . LEU A 1 133 ? -11.211 -35.875 -16.609 1 86.69 133 LEU A CA 1
ATOM 1066 C C . LEU A 1 133 ? -10.719 -36.25 -15.219 1 86.69 133 LEU A C 1
ATOM 1068 O O . LEU A 1 133 ? -9.695 -36.938 -15.086 1 86.69 133 LEU A O 1
ATOM 1072 N N . GLY A 1 134 ? -11.422 -35.781 -14.156 1 83.69 134 GLY A N 1
ATOM 1073 C CA . GLY A 1 134 ? -11.086 -36.188 -12.805 1 83.69 134 GLY A CA 1
ATOM 1074 C C . GLY A 1 134 ? -10.031 -35.312 -12.164 1 83.69 134 GLY A C 1
ATOM 1075 O O . GLY A 1 134 ? -9.375 -35.719 -11.203 1 83.69 134 GLY A O 1
ATOM 1076 N N . VAL A 1 135 ? -9.766 -34.219 -12.758 1 83.38 135 VAL A N 1
ATOM 1077 C CA . VAL A 1 135 ? -8.852 -33.25 -12.148 1 83.38 135 VAL A CA 1
ATOM 1078 C C . VAL A 1 135 ? -9.445 -32.75 -10.836 1 83.38 135 VAL A C 1
ATOM 1080 O O . VAL A 1 135 ? -10.625 -32.375 -10.773 1 83.38 135 VAL A O 1
ATOM 1083 N N . PRO A 1 136 ? -8.625 -32.75 -9.789 1 83.25 136 PRO A N 1
ATOM 1084 C CA . PRO A 1 136 ? -9.133 -32.219 -8.516 1 83.25 136 PRO A CA 1
ATOM 1085 C C . PRO A 1 136 ? -9.664 -30.797 -8.609 1 83.25 136 PRO A C 1
ATOM 1087 O O . PRO A 1 136 ? -9.07 -29.969 -9.305 1 83.25 136 PRO A O 1
ATOM 1090 N N . GLU A 1 137 ? -10.734 -30.531 -7.926 1 85.81 137 GLU A N 1
ATOM 1091 C CA . GLU A 1 137 ? -11.398 -29.234 -7.969 1 85.81 137 GLU A CA 1
ATOM 1092 C C . GLU A 1 137 ? -10.461 -28.109 -7.527 1 85.81 137 GLU A C 1
ATOM 1094 O O . GLU A 1 137 ? -10.5 -27.016 -8.086 1 85.81 137 GLU A O 1
ATOM 1099 N N . LYS A 1 138 ? -9.68 -28.438 -6.559 1 82.94 138 LYS A N 1
ATOM 1100 C CA . LYS A 1 138 ? -8.742 -27.453 -6.023 1 82.94 138 LYS A CA 1
ATOM 1101 C C . LYS A 1 138 ? -7.785 -26.953 -7.102 1 82.94 138 LYS A C 1
ATOM 1103 O O . LYS A 1 138 ? -7.277 -25.844 -7.023 1 82.94 138 LYS A O 1
ATOM 1108 N N . LEU A 1 139 ? -7.598 -27.734 -8.117 1 81.69 139 LEU A N 1
ATOM 1109 C CA . LEU A 1 139 ? -6.648 -27.375 -9.164 1 81.69 139 LEU A CA 1
ATOM 1110 C C . LEU A 1 139 ? -7.336 -26.594 -10.273 1 81.69 139 LEU A C 1
ATOM 1112 O O . LEU A 1 139 ? -6.824 -25.562 -10.719 1 81.69 139 LEU A O 1
ATOM 1116 N N . PHE A 1 140 ? -8.477 -27.094 -10.727 1 84.75 140 PHE A N 1
ATOM 1117 C CA . PHE A 1 140 ? -9.039 -26.422 -11.891 1 84.75 140 PHE A CA 1
ATOM 1118 C C . PHE A 1 140 ? -9.82 -25.188 -11.477 1 84.75 140 PHE A C 1
ATOM 1120 O O . PHE A 1 140 ? -10.172 -24.359 -12.328 1 84.75 140 PHE A O 1
ATOM 1127 N N . MET A 1 141 ? -10.031 -24.938 -10.18 1 87.94 141 MET A N 1
ATOM 1128 C CA . MET A 1 141 ? -10.703 -23.734 -9.703 1 87.94 141 MET A CA 1
ATOM 1129 C C . MET A 1 141 ? -9.68 -22.688 -9.25 1 87.94 141 MET A C 1
ATOM 1131 O O . MET A 1 141 ? -10.055 -21.625 -8.758 1 87.94 141 MET A O 1
ATOM 1135 N N . ARG A 1 142 ? -8.469 -23.016 -9.414 1 90.31 142 ARG A N 1
ATOM 1136 C CA . ARG A 1 142 ? -7.418 -22.094 -8.992 1 90.31 142 ARG A CA 1
ATOM 1137 C C . ARG A 1 142 ? -7.535 -20.766 -9.734 1 90.31 142 ARG A C 1
ATOM 1139 O O . ARG A 1 142 ? -7.875 -20.734 -10.922 1 90.31 142 ARG A O 1
ATOM 1146 N N . HIS A 1 143 ? -7.242 -19.75 -8.984 1 93.5 143 HIS A N 1
ATOM 1147 C CA . HIS A 1 143 ? -7.238 -18.422 -9.602 1 93.5 143 HIS A CA 1
ATOM 1148 C C . HIS A 1 143 ? -6.098 -18.281 -10.602 1 93.5 143 HIS A C 1
ATOM 1150 O O . HIS A 1 143 ? -5.09 -18.984 -10.5 1 93.5 143 HIS A O 1
ATOM 1156 N N . PRO A 1 144 ? -6.328 -17.391 -11.555 1 89.94 144 PRO A N 1
ATOM 1157 C CA . PRO A 1 144 ? -5.242 -17.125 -12.5 1 89.94 144 PRO A CA 1
ATOM 1158 C C . PRO A 1 144 ? -3.934 -16.75 -11.805 1 89.94 144 PRO A C 1
ATOM 1160 O O . PRO A 1 144 ? -3.947 -16.141 -10.742 1 89.94 144 PRO A O 1
ATOM 1163 N N . PHE A 1 145 ? -2.895 -17.234 -12.367 1 93.31 145 PHE A N 1
ATOM 1164 C CA . PHE A 1 145 ? -1.539 -16.953 -11.914 1 93.31 145 PHE A CA 1
ATOM 1165 C C . PHE A 1 145 ? -0.672 -16.453 -13.062 1 93.31 145 PHE A C 1
ATOM 1167 O O . PHE A 1 145 ? -0.64 -17.062 -14.133 1 93.31 145 PHE A O 1
ATOM 1174 N N . PRO A 1 146 ? -0.039 -15.32 -12.867 1 92.69 146 PRO A N 1
ATOM 1175 C CA . PRO A 1 146 ? 0.674 -14.727 -14 1 92.69 146 PRO A CA 1
ATOM 1176 C C . PRO A 1 146 ? 1.87 -15.57 -14.445 1 92.69 146 PRO A C 1
ATOM 1178 O O . PRO A 1 146 ? 2.5 -16.234 -13.625 1 92.69 146 PRO A O 1
ATOM 1181 N N . GLY A 1 147 ? 2.236 -15.469 -15.695 1 87.5 147 GLY A N 1
ATOM 1182 C CA . GLY A 1 147 ? 3.361 -16.188 -16.266 1 87.5 147 GLY A CA 1
ATOM 1183 C C . GLY A 1 147 ? 4.66 -15.961 -15.516 1 87.5 147 GLY A C 1
ATOM 1184 O O . GLY A 1 147 ? 5.312 -16.922 -15.094 1 87.5 147 GLY A O 1
ATOM 1185 N N . PRO A 1 148 ? 4.973 -14.773 -15.258 1 95 148 PRO A N 1
ATOM 1186 C CA . PRO A 1 148 ? 6.195 -14.469 -14.516 1 95 148 PRO A CA 1
ATOM 1187 C C . PRO A 1 148 ? 6.078 -14.766 -13.023 1 95 148 PRO A C 1
ATOM 1189 O O . PRO A 1 148 ? 7.016 -14.516 -12.266 1 95 148 PRO A O 1
ATOM 1192 N N . GLY A 1 149 ? 4.887 -15.227 -12.625 1 96.62 149 GLY A N 1
ATOM 1193 C CA . GLY A 1 149 ? 4.668 -15.641 -11.25 1 96.62 149 GLY A CA 1
ATOM 1194 C C . GLY A 1 149 ? 4.762 -14.5 -10.258 1 96.62 149 GLY A C 1
ATOM 1195 O O . GLY A 1 149 ? 4.223 -13.414 -10.5 1 96.62 149 GLY A O 1
ATOM 1196 N N . LEU A 1 150 ? 5.465 -14.766 -9.18 1 98.56 150 LEU A N 1
ATOM 1197 C CA . LEU A 1 150 ? 5.512 -13.805 -8.086 1 98.56 150 LEU A CA 1
ATOM 1198 C C . LEU A 1 150 ? 6.402 -12.625 -8.438 1 98.56 150 LEU A C 1
ATOM 1200 O O . LEU A 1 150 ? 6.391 -11.602 -7.742 1 98.56 150 LEU A O 1
ATOM 1204 N N . ALA A 1 151 ? 7.125 -12.688 -9.609 1 98.12 151 ALA A N 1
ATOM 1205 C CA . ALA A 1 151 ? 7.973 -11.578 -10.031 1 98.12 151 ALA A CA 1
ATOM 1206 C C . ALA A 1 151 ? 7.145 -10.32 -10.281 1 98.12 151 ALA A C 1
ATOM 1208 O O . ALA A 1 151 ? 7.648 -9.203 -10.164 1 98.12 151 ALA A O 1
ATOM 1209 N N . VAL A 1 152 ? 5.867 -10.531 -10.586 1 97.25 152 VAL A N 1
ATOM 1210 C CA . VAL A 1 152 ? 5.059 -9.352 -10.906 1 97.25 152 VAL A CA 1
ATOM 1211 C C . VAL A 1 152 ? 4.191 -8.984 -9.703 1 97.25 152 VAL A C 1
ATOM 1213 O O . VAL A 1 152 ? 3.404 -8.039 -9.766 1 97.25 152 VAL A O 1
ATOM 1216 N N . ARG A 1 153 ? 4.281 -9.75 -8.594 1 98.69 153 ARG A N 1
ATOM 1217 C CA . ARG A 1 153 ? 3.564 -9.438 -7.355 1 98.69 153 ARG A CA 1
ATOM 1218 C C . ARG A 1 153 ? 4.52 -8.914 -6.289 1 98.69 153 ARG A C 1
ATOM 1220 O O . ARG A 1 153 ? 4.102 -8.609 -5.168 1 98.69 153 ARG A O 1
ATOM 1227 N N . ILE A 1 154 ? 5.762 -8.914 -6.656 1 98.75 154 ILE A N 1
ATOM 1228 C CA . ILE A 1 154 ? 6.809 -8.281 -5.855 1 98.75 154 ILE A CA 1
ATOM 1229 C C . ILE A 1 154 ? 7.309 -7.023 -6.566 1 98.75 154 ILE A C 1
ATOM 1231 O O . ILE A 1 154 ? 7.926 -7.109 -7.633 1 98.75 154 ILE A O 1
ATOM 1235 N N . ILE A 1 155 ? 7.039 -5.879 -6.023 1 98.44 155 ILE A N 1
ATOM 1236 C CA . ILE A 1 155 ? 7.492 -4.613 -6.598 1 98.44 155 ILE A CA 1
ATOM 1237 C C . ILE A 1 155 ? 8.969 -4.406 -6.285 1 98.44 155 ILE A C 1
ATOM 1239 O O . ILE A 1 155 ? 9.414 -4.652 -5.16 1 98.44 155 ILE A O 1
ATOM 1243 N N . GLY A 1 156 ? 9.727 -3.957 -7.211 1 97.88 156 GLY A N 1
ATOM 1244 C CA . GLY A 1 156 ? 11.164 -3.816 -7.043 1 97.88 156 GLY A CA 1
ATOM 1245 C C . GLY A 1 156 ? 11.906 -5.133 -7.141 1 97.88 156 GLY A C 1
ATOM 1246 O O . GLY A 1 156 ? 11.523 -6.012 -7.918 1 97.88 156 GLY A O 1
ATOM 1247 N N . GLU A 1 157 ? 13 -5.262 -6.414 1 98.38 157 GLU A N 1
ATOM 1248 C CA . GLU A 1 157 ? 13.859 -6.441 -6.473 1 98.38 157 GLU A CA 1
ATOM 1249 C C . GLU A 1 157 ? 13.195 -7.641 -5.801 1 98.38 157 GLU A C 1
ATOM 1251 O O . GLU A 1 157 ? 12.602 -7.508 -4.734 1 98.38 157 GLU A O 1
ATOM 1256 N N . VAL A 1 158 ? 13.281 -8.781 -6.43 1 98.56 158 VAL A N 1
ATOM 1257 C CA . VAL A 1 158 ? 12.797 -10.031 -5.84 1 98.56 158 VAL A CA 1
ATOM 1258 C C . VAL A 1 158 ? 13.805 -10.539 -4.812 1 98.56 158 VAL A C 1
ATOM 1260 O O . VAL A 1 158 ? 14.836 -11.117 -5.176 1 98.56 158 VAL A O 1
ATOM 1263 N N . THR A 1 159 ? 13.531 -10.375 -3.559 1 98.25 159 THR A N 1
ATOM 1264 C CA . THR A 1 159 ? 14.398 -10.836 -2.48 1 98.25 159 THR A CA 1
ATOM 1265 C C . THR A 1 159 ? 13.805 -12.055 -1.79 1 98.25 159 THR A C 1
ATOM 1267 O O . THR A 1 159 ? 12.594 -12.297 -1.879 1 98.25 159 THR A O 1
ATOM 1270 N N . PRO A 1 160 ? 14.633 -12.836 -1.135 1 97.81 160 PRO A N 1
ATOM 1271 C CA . PRO A 1 160 ? 14.102 -13.992 -0.401 1 97.81 160 PRO A CA 1
ATOM 1272 C C . PRO A 1 160 ? 13.016 -13.602 0.599 1 97.81 160 PRO A C 1
ATOM 1274 O O . PRO A 1 160 ? 12.016 -14.312 0.739 1 97.81 160 PRO A O 1
ATOM 1277 N N . THR A 1 161 ? 13.172 -12.477 1.281 1 98.31 161 THR A N 1
ATOM 1278 C CA . THR A 1 161 ? 12.195 -12.008 2.258 1 98.31 161 THR A CA 1
ATOM 1279 C C . THR A 1 161 ? 10.859 -11.695 1.581 1 98.31 161 THR A C 1
ATOM 1281 O O . THR A 1 161 ? 9.805 -12.156 2.029 1 98.31 161 THR A O 1
ATOM 1284 N N . LYS A 1 162 ? 10.906 -10.945 0.523 1 98.62 162 LYS A N 1
ATOM 1285 C CA . LYS A 1 162 ? 9.672 -10.562 -0.159 1 98.62 162 LYS A CA 1
ATOM 1286 C C . LYS A 1 162 ? 9.008 -11.766 -0.819 1 98.62 162 LYS A C 1
ATOM 1288 O O . LYS A 1 162 ? 7.785 -11.844 -0.902 1 98.62 162 LYS A O 1
ATOM 1293 N N . LEU A 1 163 ? 9.82 -12.68 -1.343 1 98.56 163 LEU A N 1
ATOM 1294 C CA . LEU A 1 163 ? 9.281 -13.922 -1.889 1 98.56 163 LEU A CA 1
ATOM 1295 C C . LEU A 1 163 ? 8.5 -14.688 -0.83 1 98.56 163 LEU A C 1
ATOM 1297 O O . LEU A 1 163 ? 7.387 -15.156 -1.092 1 98.56 163 LEU A O 1
ATOM 1301 N N . ASN A 1 164 ? 9.125 -14.812 0.314 1 98.5 164 ASN A N 1
ATOM 1302 C CA . ASN A 1 164 ? 8.453 -15.492 1.416 1 98.5 164 ASN A CA 1
ATOM 1303 C C . ASN A 1 164 ? 7.168 -14.781 1.816 1 98.5 164 ASN A C 1
ATOM 1305 O O . ASN A 1 164 ? 6.137 -15.43 2.025 1 98.5 164 ASN A O 1
ATOM 1309 N N . ILE A 1 165 ? 7.219 -13.492 1.934 1 98.81 165 ILE A N 1
ATOM 1310 C CA . ILE A 1 165 ? 6.047 -12.703 2.295 1 98.81 165 ILE A CA 1
ATOM 1311 C C . ILE A 1 165 ? 4.938 -12.93 1.272 1 98.81 165 ILE A C 1
ATOM 1313 O O . ILE A 1 165 ? 3.799 -13.227 1.64 1 98.81 165 ILE A O 1
ATOM 1317 N N . SER A 1 166 ? 5.246 -12.773 -0.015 1 98.75 166 SER A N 1
ATOM 1318 C CA . SER A 1 166 ? 4.254 -12.906 -1.078 1 98.75 166 SER A CA 1
ATOM 1319 C C . SER A 1 166 ? 3.625 -14.297 -1.077 1 98.75 166 SER A C 1
ATOM 1321 O O . SER A 1 166 ? 2.412 -14.43 -1.253 1 98.75 166 SER A O 1
ATOM 1323 N N . LYS A 1 167 ? 4.422 -15.352 -0.879 1 98.62 167 LYS A N 1
ATOM 1324 C CA . LYS A 1 167 ? 3.941 -16.734 -0.853 1 98.62 167 LYS A CA 1
ATOM 1325 C C . LYS A 1 167 ? 2.99 -16.953 0.318 1 98.62 167 LYS A C 1
ATOM 1327 O O . LYS A 1 167 ? 1.848 -17.375 0.123 1 98.62 167 LYS A O 1
ATOM 1332 N N . VAL A 1 168 ? 3.434 -16.609 1.477 1 98.88 168 VAL A N 1
ATOM 1333 C CA . VAL A 1 168 ? 2.688 -16.938 2.689 1 98.88 168 VAL A CA 1
ATOM 1334 C C . VAL A 1 168 ? 1.443 -16.047 2.779 1 98.88 168 VAL A C 1
ATOM 1336 O O . VAL A 1 168 ? 0.354 -16.531 3.098 1 98.88 168 VAL A O 1
ATOM 1339 N N . ALA A 1 169 ? 1.582 -14.781 2.508 1 98.94 169 ALA A N 1
ATOM 1340 C CA . ALA A 1 169 ? 0.448 -13.859 2.57 1 98.94 169 ALA A CA 1
ATOM 1341 C C . ALA A 1 169 ? -0.625 -14.242 1.556 1 98.94 169 ALA A C 1
ATOM 1343 O O . ALA A 1 169 ? -1.819 -14.203 1.859 1 98.94 169 ALA A O 1
ATOM 1344 N N . SER A 1 170 ? -0.191 -14.586 0.33 1 98.81 170 SER A N 1
ATOM 1345 C CA . SER A 1 170 ? -1.16 -15.016 -0.673 1 98.81 170 SER A CA 1
ATOM 1346 C C . SER A 1 170 ? -1.902 -16.266 -0.225 1 98.81 170 SER A C 1
ATOM 1348 O O . SER A 1 170 ? -3.111 -16.391 -0.434 1 98.81 170 SER A O 1
ATOM 1350 N N . LYS A 1 171 ? -1.186 -17.172 0.348 1 98.5 171 LYS A N 1
ATOM 1351 C CA . LYS A 1 171 ? -1.81 -18.391 0.859 1 98.5 171 LYS A CA 1
ATOM 1352 C C . LYS A 1 171 ? -2.846 -18.062 1.933 1 98.5 171 LYS A C 1
ATOM 1354 O O . LYS A 1 171 ? -3.93 -18.656 1.953 1 98.5 171 LYS A O 1
ATOM 1359 N N . ILE A 1 172 ? -2.52 -17.172 2.814 1 98.88 172 ILE A N 1
ATOM 1360 C CA . ILE A 1 172 ? -3.439 -16.766 3.867 1 98.88 172 ILE A CA 1
ATOM 1361 C C . ILE A 1 172 ? -4.711 -16.188 3.246 1 98.88 172 ILE A C 1
ATOM 1363 O O . ILE A 1 172 ? -5.82 -16.531 3.65 1 98.88 172 ILE A O 1
ATOM 1367 N N . VAL A 1 173 ? -4.57 -15.312 2.244 1 98.88 173 VAL A N 1
ATOM 1368 C CA . VAL A 1 173 ? -5.707 -14.695 1.564 1 98.88 173 VAL A CA 1
ATOM 1369 C C . VAL A 1 173 ? -6.582 -15.773 0.938 1 98.88 173 VAL A C 1
ATOM 1371 O O . VAL A 1 173 ? -7.805 -15.773 1.114 1 98.88 173 VAL A O 1
ATOM 1374 N N . GLU A 1 174 ? -5.98 -16.703 0.28 1 97.94 174 GLU A N 1
ATOM 1375 C CA . GLU A 1 174 ? -6.707 -17.797 -0.37 1 97.94 174 GLU A CA 1
ATOM 1376 C C . GLU A 1 174 ? -7.414 -18.672 0.656 1 97.94 174 GLU A C 1
ATOM 1378 O O . GLU A 1 174 ? -8.578 -19.031 0.472 1 97.94 174 GLU A O 1
ATOM 1383 N N . ASP A 1 175 ? -6.688 -19.031 1.715 1 98.06 175 ASP A N 1
ATOM 1384 C CA . ASP A 1 175 ? -7.258 -19.875 2.76 1 98.06 175 ASP A CA 1
ATOM 1385 C C . ASP A 1 175 ? -8.492 -19.219 3.379 1 98.06 175 ASP A C 1
ATOM 1387 O O . ASP A 1 175 ? -9.508 -19.891 3.592 1 98.06 175 ASP A O 1
ATOM 1391 N N . GLU A 1 176 ? -8.375 -17.969 3.658 1 98.81 176 GLU A N 1
ATOM 1392 C CA . GLU A 1 176 ? -9.492 -17.281 4.293 1 98.81 176 GLU A CA 1
ATOM 1393 C C . GLU A 1 176 ? -10.68 -17.156 3.35 1 98.81 176 GLU A C 1
ATOM 1395 O O . GLU A 1 176 ? -11.836 -17.219 3.785 1 98.81 176 GLU A O 1
ATOM 1400 N N . LEU A 1 177 ? -10.422 -16.953 2.07 1 98.56 177 LEU A N 1
ATOM 1401 C CA . LEU A 1 177 ? -11.5 -16.938 1.09 1 98.56 177 LEU A CA 1
ATOM 1402 C C . LEU A 1 177 ? -12.18 -18.312 1.009 1 98.56 177 LEU A C 1
ATOM 1404 O O . LEU A 1 177 ? -13.398 -18.391 0.895 1 98.56 177 LEU A O 1
ATOM 1408 N N . LEU A 1 178 ? -11.352 -19.375 1.011 1 97.31 178 LEU A N 1
ATOM 1409 C CA . LEU A 1 178 ? -11.891 -20.734 0.983 1 97.31 178 LEU A CA 1
ATOM 1410 C C . LEU A 1 178 ? -12.766 -21 2.201 1 97.31 178 LEU A C 1
ATOM 1412 O O . LEU A 1 178 ? -13.883 -21.5 2.07 1 97.31 178 LEU A O 1
ATOM 1416 N N . ASP A 1 179 ? -12.25 -20.625 3.367 1 98 179 ASP A N 1
ATOM 1417 C CA . ASP A 1 179 ? -12.977 -20.844 4.617 1 98 179 ASP A CA 1
ATOM 1418 C C . ASP A 1 179 ? -14.297 -20.078 4.617 1 98 179 ASP A C 1
ATOM 1420 O O . ASP A 1 179 ? -15.281 -20.531 5.203 1 98 179 ASP A O 1
ATOM 1424 N N . ALA A 1 180 ? -14.32 -18.953 3.951 1 98.19 180 ALA A N 1
ATOM 1425 C CA . ALA A 1 180 ? -15.508 -18.109 3.922 1 98.19 180 ALA A CA 1
ATOM 1426 C C . ALA A 1 180 ? -16.438 -18.5 2.787 1 98.19 180 ALA A C 1
ATOM 1428 O O . ALA A 1 180 ? -17.531 -17.938 2.629 1 98.19 180 ALA A O 1
ATOM 1429 N N . GLY A 1 181 ? -16.062 -19.438 1.936 1 96.88 181 GLY A N 1
ATOM 1430 C CA . GLY A 1 181 ? -16.875 -19.859 0.804 1 96.88 181 GLY A CA 1
ATOM 1431 C C . GLY A 1 181 ? -16.875 -18.859 -0.333 1 96.88 181 GLY A C 1
ATOM 1432 O O . GLY A 1 181 ? -17.859 -18.781 -1.087 1 96.88 181 GLY A O 1
ATOM 1433 N N . LEU A 1 182 ? -15.836 -18.078 -0.422 1 97.69 182 LEU A N 1
ATOM 1434 C CA . LEU A 1 182 ? -15.828 -16.984 -1.392 1 97.69 182 LEU A CA 1
ATOM 1435 C C . LEU A 1 182 ? -14.781 -17.219 -2.471 1 97.69 182 LEU A C 1
ATOM 1437 O O . LEU A 1 182 ? -14.75 -16.516 -3.48 1 97.69 182 LEU A O 1
ATOM 1441 N N . TYR A 1 183 ? -13.898 -18.156 -2.326 1 96.56 183 TYR A N 1
ATOM 1442 C CA . TYR A 1 183 ? -12.789 -18.391 -3.252 1 96.56 183 TYR A CA 1
ATOM 1443 C C . TYR A 1 183 ? -13.297 -18.562 -4.676 1 96.56 183 TYR A C 1
ATOM 1445 O O . TYR A 1 183 ? -12.773 -17.953 -5.609 1 96.56 183 TYR A O 1
ATOM 1453 N N . GLY A 1 184 ? -14.336 -19.359 -4.859 1 91.81 184 GLY A N 1
ATOM 1454 C CA . GLY A 1 184 ? -14.875 -19.641 -6.18 1 91.81 184 GLY A CA 1
ATOM 1455 C C . GLY A 1 184 ? -15.734 -18.516 -6.73 1 91.81 184 GLY A C 1
ATOM 1456 O O . GLY A 1 184 ? -16.125 -18.547 -7.902 1 91.81 184 GLY A O 1
ATOM 1457 N N . LYS A 1 185 ? -15.984 -17.5 -5.961 1 93.75 185 LYS A N 1
ATOM 1458 C CA . LYS A 1 185 ? -16.891 -16.422 -6.344 1 93.75 185 LYS A CA 1
ATOM 1459 C C . LYS A 1 185 ? -16.141 -15.203 -6.84 1 93.75 185 LYS A C 1
ATOM 1461 O O . LYS A 1 185 ? -16.734 -14.281 -7.41 1 93.75 185 LYS A O 1
ATOM 1466 N N . VAL A 1 186 ? -14.844 -15.148 -6.594 1 96.25 186 VAL A N 1
ATOM 1467 C CA . VAL A 1 186 ? -14.031 -14.031 -7.074 1 96.25 186 VAL A CA 1
ATOM 1468 C C . VAL A 1 186 ? -13.156 -14.5 -8.234 1 96.25 186 VAL A C 1
ATOM 1470 O O . VAL A 1 186 ? -12.938 -15.703 -8.406 1 96.25 186 VAL A O 1
ATOM 1473 N N . TRP A 1 187 ? -12.672 -13.586 -9 1 93.38 187 TRP A N 1
ATOM 1474 C CA . TRP A 1 187 ? -11.891 -13.906 -10.188 1 93.38 187 TRP A CA 1
ATOM 1475 C C . TRP A 1 187 ? -10.445 -14.219 -9.82 1 93.38 187 TRP A C 1
ATOM 1477 O O . TRP A 1 187 ? -9.852 -15.164 -10.352 1 93.38 187 TRP A O 1
ATOM 1487 N N . GLN A 1 188 ? -9.891 -13.406 -8.984 1 97 188 GLN A N 1
ATOM 1488 C CA . GLN A 1 188 ? -8.492 -13.523 -8.602 1 97 188 GLN A CA 1
ATOM 1489 C C . GLN A 1 188 ? -8.242 -12.914 -7.223 1 97 188 GLN A C 1
ATOM 1491 O O . GLN A 1 188 ? -8.875 -11.922 -6.855 1 97 188 GLN A O 1
ATOM 1496 N N . ALA A 1 189 ? -7.359 -13.547 -6.477 1 98.62 189 ALA A N 1
ATOM 1497 C CA . ALA A 1 189 ? -6.98 -13.062 -5.152 1 98.62 189 ALA A CA 1
ATOM 1498 C C . ALA A 1 189 ? -5.512 -13.359 -4.855 1 98.62 189 ALA A C 1
ATOM 1500 O O . ALA A 1 189 ? -5.035 -14.469 -5.121 1 98.62 189 ALA A O 1
ATOM 1501 N N . TYR A 1 190 ? -4.809 -12.391 -4.32 1 98.75 190 TYR A N 1
ATOM 1502 C CA . TYR A 1 190 ? -3.41 -12.586 -3.951 1 98.75 190 TYR A CA 1
ATOM 1503 C C . TYR A 1 190 ? -2.922 -11.461 -3.045 1 98.75 190 TYR A C 1
ATOM 1505 O O . TYR A 1 190 ? -3.689 -10.57 -2.688 1 98.75 190 TYR A O 1
ATOM 1513 N N . ALA A 1 191 ? -1.711 -11.57 -2.623 1 98.88 191 ALA A N 1
ATOM 1514 C CA . ALA A 1 191 ? -1.023 -10.508 -1.889 1 98.88 191 ALA A CA 1
ATOM 1515 C C . ALA A 1 191 ? 0.26 -10.094 -2.6 1 98.88 191 ALA A C 1
ATOM 1517 O O . ALA A 1 191 ? 0.981 -10.938 -3.139 1 98.88 191 ALA A O 1
ATOM 1518 N N . ALA A 1 192 ? 0.474 -8.844 -2.645 1 98.88 192 ALA A N 1
ATOM 1519 C CA . ALA A 1 192 ? 1.687 -8.266 -3.217 1 98.88 192 ALA A CA 1
ATOM 1520 C C . ALA A 1 192 ? 2.488 -7.516 -2.156 1 98.88 192 ALA A C 1
ATOM 1522 O O . ALA A 1 192 ? 1.956 -7.156 -1.104 1 98.88 192 ALA A O 1
ATOM 1523 N N . VAL A 1 193 ? 3.756 -7.332 -2.391 1 98.88 193 VAL A N 1
ATOM 1524 C CA . VAL A 1 193 ? 4.629 -6.625 -1.46 1 98.88 193 VAL A CA 1
ATOM 1525 C C . VAL A 1 193 ? 5.668 -5.816 -2.236 1 98.88 193 VAL A C 1
ATOM 1527 O O . VAL A 1 193 ? 6.078 -6.215 -3.33 1 98.88 193 VAL A O 1
ATOM 1530 N N . GLY A 1 194 ? 6 -4.641 -1.794 1 98.25 194 GLY A N 1
ATOM 1531 C CA . GLY A 1 194 ? 7.012 -3.801 -2.416 1 98.25 194 GLY A CA 1
ATOM 1532 C C . GLY A 1 194 ? 8.148 -3.439 -1.479 1 98.25 194 GLY A C 1
ATOM 1533 O O . GLY A 1 194 ? 8.477 -4.207 -0.575 1 98.25 194 GLY A O 1
ATOM 1534 N N . ASP A 1 195 ? 8.82 -2.326 -1.75 1 97.88 195 ASP A N 1
ATOM 1535 C CA . ASP A 1 195 ? 10 -1.906 -0.999 1 97.88 195 ASP A CA 1
ATOM 1536 C C . ASP A 1 195 ? 9.617 -0.966 0.142 1 97.88 195 ASP A C 1
ATOM 1538 O O . ASP A 1 195 ? 10.391 -0.77 1.079 1 97.88 195 ASP A O 1
ATOM 1542 N N . ASP A 1 196 ? 8.438 -0.332 0.019 1 98 196 ASP A N 1
ATOM 1543 C CA . ASP A 1 196 ? 8 0.586 1.068 1 98 196 ASP A CA 1
ATOM 1544 C C . ASP A 1 196 ? 7.828 -0.144 2.398 1 98 196 ASP A C 1
ATOM 1546 O O . ASP A 1 196 ? 7.324 -1.269 2.434 1 98 196 ASP A O 1
ATOM 1550 N N . ARG A 1 197 ? 8.258 0.472 3.439 1 97.5 197 ARG A N 1
ATOM 1551 C CA . ARG A 1 197 ? 8.141 -0.066 4.793 1 97.5 197 ARG A CA 1
ATOM 1552 C C . ARG A 1 197 ? 7.434 0.922 5.715 1 97.5 197 ARG A C 1
ATOM 1554 O O . ARG A 1 197 ? 7.414 2.125 5.445 1 97.5 197 ARG A O 1
ATOM 1561 N N . ALA A 1 198 ? 6.844 0.433 6.715 1 97.31 198 ALA A N 1
ATOM 1562 C CA . ALA A 1 198 ? 6.125 1.263 7.68 1 97.31 198 ALA A CA 1
ATOM 1563 C C . ALA A 1 198 ? 6.438 0.835 9.109 1 97.31 198 ALA A C 1
ATOM 1565 O O . ALA A 1 198 ? 6.762 -0.328 9.359 1 97.31 198 ALA A O 1
ATOM 1566 N N . VAL A 1 199 ? 6.297 1.749 9.969 1 94.06 199 VAL A N 1
ATOM 1567 C CA . VAL A 1 199 ? 6.598 1.516 11.375 1 94.06 199 VAL A CA 1
ATOM 1568 C C . VAL A 1 199 ? 5.441 0.764 12.031 1 94.06 199 VAL A C 1
ATOM 1570 O O . VAL A 1 199 ? 4.273 1.04 11.75 1 94.06 199 VAL A O 1
ATOM 1573 N N . GLY A 1 200 ? 5.785 -0.293 12.727 1 92.81 200 GLY A N 1
ATOM 1574 C CA . GLY A 1 200 ? 4.844 -1.021 13.562 1 92.81 200 GLY A CA 1
ATOM 1575 C C . GLY A 1 200 ? 5.289 -1.126 15.008 1 92.81 200 GLY A C 1
ATOM 1576 O O . GLY A 1 200 ? 6.316 -0.562 15.391 1 92.81 200 GLY A O 1
ATOM 1577 N N . VAL A 1 201 ? 4.387 -1.617 15.773 1 88 201 VAL A N 1
ATOM 1578 C CA . VAL A 1 201 ? 4.688 -1.836 17.188 1 88 201 VAL A CA 1
ATOM 1579 C C . VAL A 1 201 ? 4.453 -3.303 17.547 1 88 201 VAL A C 1
ATOM 1581 O O . VAL A 1 201 ? 3.379 -3.848 17.281 1 88 201 VAL A O 1
ATOM 1584 N N . VAL A 1 202 ? 5.445 -3.988 17.844 1 77.5 202 VAL A N 1
ATOM 1585 C CA . VAL A 1 202 ? 5.336 -5.352 18.359 1 77.5 202 VAL A CA 1
ATOM 1586 C C . VAL A 1 202 ? 5.816 -5.398 19.797 1 77.5 202 VAL A C 1
ATOM 1588 O O . VAL A 1 202 ? 6.992 -5.145 20.078 1 77.5 202 VAL A O 1
ATOM 1591 N N . GLY A 1 203 ? 4.898 -5.781 20.656 1 74.81 203 GLY A N 1
ATOM 1592 C CA . GLY A 1 203 ? 5.227 -5.621 22.062 1 74.81 203 GLY A CA 1
ATOM 1593 C C . GLY A 1 203 ? 5.512 -4.184 22.453 1 74.81 203 GLY A C 1
ATOM 1594 O O . GLY A 1 203 ? 4.664 -3.307 22.266 1 74.81 203 GLY A O 1
ATOM 1595 N N . ASP A 1 204 ? 6.703 -3.877 22.859 1 74.31 204 ASP A N 1
ATOM 1596 C CA . ASP A 1 204 ? 7.066 -2.525 23.266 1 74.31 204 ASP A CA 1
ATOM 1597 C C . ASP A 1 204 ? 8.156 -1.95 22.359 1 74.31 204 ASP A C 1
ATOM 1599 O O . ASP A 1 204 ? 8.773 -0.937 22.703 1 74.31 204 ASP A O 1
ATOM 1603 N N . GLU A 1 205 ? 8.234 -2.607 21.281 1 83.38 205 GLU A N 1
ATOM 1604 C CA . GLU A 1 205 ? 9.328 -2.166 20.422 1 83.38 205 GLU A CA 1
ATOM 1605 C C . GLU A 1 205 ? 8.812 -1.744 19.047 1 83.38 205 GLU A C 1
ATOM 1607 O O . GLU A 1 205 ? 7.891 -2.357 18.5 1 83.38 205 GLU A O 1
ATOM 1612 N N . ARG A 1 206 ? 9.422 -0.712 18.609 1 86.12 206 ARG A N 1
ATOM 1613 C CA . ARG A 1 206 ? 9.133 -0.259 17.25 1 86.12 206 ARG A CA 1
ATOM 1614 C C . ARG A 1 206 ? 9.797 -1.163 16.219 1 86.12 206 ARG A C 1
ATOM 1616 O O . ARG A 1 206 ? 10.922 -1.631 16.422 1 86.12 206 ARG A O 1
ATOM 1623 N N . ARG A 1 207 ? 9.094 -1.491 15.219 1 90.88 207 ARG A N 1
ATOM 1624 C CA . ARG A 1 207 ? 9.586 -2.32 14.125 1 90.88 207 ARG A CA 1
ATOM 1625 C C . ARG A 1 207 ? 9.305 -1.671 12.781 1 90.88 207 ARG A C 1
ATOM 1627 O O . ARG A 1 207 ? 8.234 -1.099 12.57 1 90.88 207 ARG A O 1
ATOM 1634 N N . TYR A 1 208 ? 10.297 -1.662 12.039 1 93.56 208 TYR A N 1
ATOM 1635 C CA . TYR A 1 208 ? 10.148 -1.209 10.656 1 93.56 208 TYR A CA 1
ATOM 1636 C C . TYR A 1 208 ? 9.961 -2.391 9.711 1 93.56 208 TYR A C 1
ATOM 1638 O O . TYR A 1 208 ? 10.906 -3.137 9.445 1 93.56 208 TYR A O 1
ATOM 1646 N N . GLY A 1 209 ? 8.719 -2.568 9.234 1 96.5 209 GLY A N 1
ATOM 1647 C CA . GLY A 1 209 ? 8.391 -3.779 8.5 1 96.5 209 GLY A CA 1
ATOM 1648 C C . GLY A 1 209 ? 7.75 -3.506 7.152 1 96.5 209 GLY A C 1
ATOM 1649 O O . GLY A 1 209 ? 7.504 -2.352 6.801 1 96.5 209 GLY A O 1
ATOM 1650 N N . ASN A 1 210 ? 7.492 -4.547 6.418 1 98.25 210 ASN A N 1
ATOM 1651 C CA . ASN A 1 210 ? 6.961 -4.477 5.062 1 98.25 210 ASN A CA 1
ATOM 1652 C C . ASN A 1 210 ? 5.465 -4.18 5.062 1 98.25 210 ASN A C 1
ATOM 1654 O O . ASN A 1 210 ? 4.777 -4.422 6.055 1 98.25 210 ASN A O 1
ATOM 1658 N N . ILE A 1 211 ? 5 -3.615 3.98 1 98.81 211 ILE A N 1
ATOM 1659 C CA . ILE A 1 211 ? 3.586 -3.352 3.742 1 98.81 211 ILE A CA 1
ATOM 1660 C C . ILE A 1 211 ? 3.039 -4.352 2.725 1 98.81 211 ILE A C 1
ATOM 1662 O O . ILE A 1 211 ? 3.525 -4.426 1.594 1 98.81 211 ILE A O 1
ATOM 1666 N N . VAL A 1 212 ? 2.074 -5.109 3.115 1 98.94 212 VAL A N 1
ATOM 1667 C CA . VAL A 1 212 ? 1.455 -6.082 2.221 1 98.94 212 VAL A CA 1
ATOM 1668 C C . VAL A 1 212 ? 0.177 -5.496 1.626 1 98.94 212 VAL A C 1
ATOM 1670 O O . VAL A 1 212 ? -0.61 -4.859 2.334 1 98.94 212 VAL A O 1
ATOM 1673 N N . MET A 1 213 ? -0.021 -5.703 0.347 1 98.88 213 MET A N 1
ATOM 1674 C CA . MET A 1 213 ? -1.222 -5.27 -0.36 1 98.88 213 MET A CA 1
ATOM 1675 C C . MET A 1 213 ? -2.055 -6.465 -0.807 1 98.88 213 MET A C 1
ATOM 1677 O O . MET A 1 213 ? -1.616 -7.254 -1.649 1 98.88 213 MET A O 1
ATOM 1681 N N . ILE A 1 214 ? -3.213 -6.598 -0.26 1 98.94 214 ILE A N 1
ATOM 1682 C CA . ILE A 1 214 ? -4.133 -7.641 -0.699 1 98.94 214 ILE A CA 1
ATOM 1683 C C . ILE A 1 214 ? -4.922 -7.156 -1.915 1 98.94 214 ILE A C 1
ATOM 1685 O O . ILE A 1 214 ? -5.402 -6.02 -1.938 1 98.94 214 ILE A O 1
ATOM 1689 N N . ARG A 1 215 ? -5 -7.938 -2.938 1 98.81 215 ARG A N 1
ATOM 1690 C CA . ARG A 1 215 ? -5.766 -7.637 -4.145 1 98.81 215 ARG A CA 1
ATOM 1691 C C . ARG A 1 215 ? -6.746 -8.758 -4.465 1 98.81 215 ARG A C 1
ATOM 1693 O O . ARG A 1 215 ? -6.344 -9.906 -4.645 1 98.81 215 ARG A O 1
ATOM 1700 N N . VAL A 1 216 ? -8.016 -8.5 -4.395 1 98.81 216 VAL A N 1
ATOM 1701 C CA . VAL A 1 216 ? -9.094 -9.398 -4.781 1 98.81 216 VAL A CA 1
ATOM 1702 C C . VAL A 1 216 ? -10.016 -8.703 -5.785 1 98.81 216 VAL A C 1
ATOM 1704 O O . VAL A 1 216 ? -10.516 -7.605 -5.527 1 98.81 216 VAL A O 1
ATOM 1707 N N . VAL A 1 217 ? -10.242 -9.312 -6.926 1 98.25 217 VAL A N 1
ATOM 1708 C CA . VAL A 1 217 ? -11.016 -8.633 -7.969 1 98.25 217 VAL A CA 1
ATOM 1709 C C . VAL A 1 217 ? -12.078 -9.578 -8.516 1 98.25 217 VAL A C 1
ATOM 1711 O O . VAL A 1 217 ? -11.906 -10.805 -8.492 1 98.25 217 VAL A O 1
ATOM 1714 N N . ASP A 1 218 ? -13.102 -8.961 -8.914 1 96.44 218 ASP A N 1
ATOM 1715 C CA . ASP A 1 218 ? -14.125 -9.602 -9.742 1 96.44 218 ASP A CA 1
ATOM 1716 C C . ASP A 1 218 ? -13.969 -9.219 -11.211 1 96.44 218 ASP A C 1
ATOM 1718 O O . ASP A 1 218 ? -13.734 -8.047 -11.523 1 96.44 218 ASP A O 1
ATOM 1722 N N . SER A 1 219 ? -14.023 -10.18 -12.039 1 91.06 219 SER A N 1
ATOM 1723 C CA . SER A 1 219 ? -13.898 -9.922 -13.469 1 91.06 219 SER A CA 1
ATOM 1724 C C . SER A 1 219 ? -14.508 -11.047 -14.289 1 91.06 219 SER A C 1
ATOM 1726 O O . SER A 1 219 ? -14.773 -12.133 -13.766 1 91.06 219 SER A O 1
ATOM 1728 N N . ILE A 1 220 ? -14.859 -10.719 -15.5 1 79.75 220 ILE A N 1
ATOM 1729 C CA . ILE A 1 220 ? -15.359 -11.734 -16.422 1 79.75 220 ILE A CA 1
ATOM 1730 C C . ILE A 1 220 ? -14.219 -12.234 -17.312 1 79.75 220 ILE A C 1
ATOM 1732 O O . ILE A 1 220 ? -14.07 -13.438 -17.531 1 79.75 220 ILE A O 1
ATOM 1736 N N . ASP A 1 221 ? -13.453 -11.328 -17.812 1 75.62 221 ASP A N 1
ATOM 1737 C CA . ASP A 1 221 ? -12.422 -11.727 -18.766 1 75.62 221 ASP A CA 1
ATOM 1738 C C . ASP A 1 221 ? -11.109 -11.008 -18.484 1 75.62 221 ASP A C 1
ATOM 1740 O O . ASP A 1 221 ? -10.234 -10.945 -19.359 1 75.62 221 ASP A O 1
ATOM 1744 N N . ALA A 1 222 ? -10.938 -10.312 -17.438 1 80.31 222 ALA A N 1
ATOM 1745 C CA . ALA A 1 222 ? -9.719 -9.648 -16.984 1 80.31 222 ALA A CA 1
ATOM 1746 C C . ALA A 1 222 ? -9.477 -8.352 -17.75 1 80.31 222 ALA A C 1
ATOM 1748 O O . ALA A 1 222 ? -8.523 -7.625 -17.453 1 80.31 222 ALA A O 1
ATOM 1749 N N . MET A 1 223 ? -10.242 -7.988 -18.672 1 79.56 223 MET A N 1
ATOM 1750 C CA . MET A 1 223 ? -10.086 -6.715 -19.375 1 79.56 223 MET A CA 1
ATOM 1751 C C . MET A 1 223 ? -10.508 -5.551 -18.484 1 79.56 223 MET A C 1
ATOM 1753 O O . MET A 1 223 ? -9.859 -4.5 -18.484 1 79.56 223 MET A O 1
ATOM 1757 N N . THR A 1 224 ? -11.547 -5.785 -17.812 1 88.81 224 THR A N 1
ATOM 1758 C CA . THR A 1 224 ? -12.008 -4.914 -16.734 1 88.81 224 THR A CA 1
ATOM 1759 C C . THR A 1 224 ? -12.203 -5.703 -15.453 1 88.81 224 THR A C 1
ATOM 1761 O O . THR A 1 224 ? -12.445 -6.91 -15.484 1 88.81 224 THR A O 1
ATOM 1764 N N . ALA A 1 225 ? -11.938 -5.066 -14.445 1 94.12 225 ALA A N 1
ATOM 1765 C CA . ALA A 1 225 ? -12.125 -5.711 -13.148 1 94.12 225 ALA A CA 1
ATOM 1766 C C . ALA A 1 225 ? -12.523 -4.691 -12.078 1 94.12 225 ALA A C 1
ATOM 1768 O O . ALA A 1 225 ? -12.188 -3.512 -12.18 1 94.12 225 ALA A O 1
ATOM 1769 N N . ASP A 1 226 ? -13.273 -5.125 -11.195 1 97.75 226 ASP A N 1
ATOM 1770 C CA . ASP A 1 226 ? -13.617 -4.336 -10.016 1 97.75 226 ASP A CA 1
ATOM 1771 C C . ASP A 1 226 ? -13.062 -4.969 -8.742 1 97.75 226 ASP A C 1
ATOM 1773 O O . ASP A 1 226 ? -12.945 -6.191 -8.656 1 97.75 226 ASP A O 1
ATOM 1777 N N . TRP A 1 227 ? -12.656 -4.082 -7.848 1 98.44 227 TRP A N 1
ATOM 1778 C CA . TRP A 1 227 ? -12.234 -4.656 -6.574 1 98.44 227 TRP A CA 1
ATOM 1779 C C . TRP A 1 227 ? -13.414 -5.277 -5.84 1 98.44 227 TRP A C 1
ATOM 1781 O O . TRP A 1 227 ? -14.539 -4.766 -5.914 1 98.44 227 TRP A O 1
ATOM 1791 N N . THR A 1 228 ? -13.219 -6.363 -5.18 1 98.69 228 THR A N 1
ATOM 1792 C CA . THR A 1 228 ? -14.297 -7.078 -4.508 1 98.69 228 THR A CA 1
ATOM 1793 C C . THR A 1 228 ? -14.586 -6.453 -3.145 1 98.69 228 THR A C 1
ATOM 1795 O O . THR A 1 228 ? -13.672 -6.18 -2.369 1 98.69 228 THR A O 1
ATOM 1798 N N . ARG A 1 229 ? -15.898 -6.246 -2.9 1 98.62 229 ARG A N 1
ATOM 1799 C CA . ARG A 1 229 ? -16.328 -5.707 -1.613 1 98.62 229 ARG A CA 1
ATOM 1800 C C . ARG A 1 229 ? -16.422 -6.809 -0.561 1 98.62 229 ARG A C 1
ATOM 1802 O O . ARG A 1 229 ? -17.516 -7.207 -0.163 1 98.62 229 ARG A O 1
ATOM 1809 N N . LEU A 1 230 ? -15.266 -7.242 -0.079 1 98.69 230 LEU A N 1
ATOM 1810 C CA . LEU A 1 230 ? -15.211 -8.297 0.927 1 98.69 230 LEU A CA 1
ATOM 1811 C C . LEU A 1 230 ? -15.773 -7.812 2.258 1 98.69 230 LEU A C 1
ATOM 1813 O O . LEU A 1 230 ? -15.633 -6.637 2.605 1 98.69 230 LEU A O 1
ATOM 1817 N N . PRO A 1 231 ? -16.391 -8.773 3.041 1 98.31 231 PRO A N 1
ATOM 1818 C CA . PRO A 1 231 ? -16.812 -8.391 4.391 1 98.31 231 PRO A CA 1
ATOM 1819 C C . PRO A 1 231 ? -15.648 -7.898 5.254 1 98.31 231 PRO A C 1
ATOM 1821 O O . PRO A 1 231 ? -14.547 -8.453 5.195 1 98.31 231 PRO A O 1
ATOM 1824 N N . HIS A 1 232 ? -15.945 -6.906 6.105 1 98.31 232 HIS A N 1
ATOM 1825 C CA . HIS A 1 232 ? -14.914 -6.324 6.953 1 98.31 232 HIS A CA 1
ATOM 1826 C C . HIS A 1 232 ? -14.289 -7.375 7.867 1 98.31 232 HIS A C 1
ATOM 1828 O O . HIS A 1 232 ? -13.086 -7.336 8.133 1 98.31 232 HIS A O 1
ATOM 1834 N N . GLY A 1 233 ? -15.141 -8.25 8.344 1 98.44 233 GLY A N 1
ATOM 1835 C CA . GLY A 1 233 ? -14.633 -9.297 9.219 1 98.44 233 GLY A CA 1
ATOM 1836 C C . GLY A 1 233 ? -13.602 -10.188 8.539 1 98.44 233 GLY A C 1
ATOM 1837 O O . GLY A 1 233 ? -12.648 -10.633 9.18 1 98.44 233 GLY A O 1
ATOM 1838 N N . LEU A 1 234 ? -13.781 -10.484 7.277 1 98.81 234 LEU A N 1
ATOM 1839 C CA . LEU A 1 234 ? -12.844 -11.289 6.508 1 98.81 234 LEU A CA 1
ATOM 1840 C C . LEU A 1 234 ? -11.523 -10.555 6.301 1 98.81 234 LEU A C 1
ATOM 1842 O O . LEU A 1 234 ? -10.453 -11.141 6.449 1 98.81 234 LEU A O 1
ATOM 1846 N N . LEU A 1 235 ? -11.625 -9.266 6.008 1 98.88 235 LEU A N 1
ATOM 1847 C CA . LEU A 1 235 ? -10.438 -8.438 5.855 1 98.88 235 LEU A CA 1
ATOM 1848 C C . LEU A 1 235 ? -9.648 -8.375 7.156 1 98.88 235 LEU A C 1
ATOM 1850 O O . LEU A 1 235 ? -8.414 -8.445 7.141 1 98.88 235 LEU A O 1
ATOM 1854 N N . GLU A 1 236 ? -10.312 -8.234 8.219 1 98.69 236 GLU A N 1
ATOM 1855 C CA . GLU A 1 236 ? -9.688 -8.203 9.531 1 98.69 236 GLU A CA 1
ATOM 1856 C C . GLU A 1 236 ? -8.93 -9.5 9.812 1 98.69 236 GLU A C 1
ATOM 1858 O O . GLU A 1 236 ? -7.793 -9.461 10.297 1 98.69 236 GLU A O 1
ATOM 1863 N N . LYS A 1 237 ? -9.57 -10.586 9.5 1 98.75 237 LYS A N 1
ATOM 1864 C CA . LYS A 1 237 ? -8.93 -11.883 9.711 1 98.75 237 LYS A CA 1
ATOM 1865 C C . LYS A 1 237 ? -7.656 -12.008 8.875 1 98.75 237 LYS A C 1
ATOM 1867 O O . LYS A 1 237 ? -6.629 -12.477 9.375 1 98.75 237 LYS A O 1
ATOM 1872 N N . MET A 1 238 ? -7.75 -11.656 7.613 1 98.94 238 MET A N 1
ATOM 1873 C CA . MET A 1 238 ? -6.586 -11.719 6.734 1 98.94 238 MET A CA 1
ATOM 1874 C C . MET A 1 238 ? -5.449 -10.859 7.273 1 98.94 238 MET A C 1
ATOM 1876 O O . MET A 1 238 ? -4.309 -11.32 7.363 1 98.94 238 MET A O 1
ATOM 1880 N N . SER A 1 239 ? -5.793 -9.609 7.648 1 98.88 239 SER A N 1
ATOM 1881 C CA . SER A 1 239 ? -4.793 -8.672 8.156 1 98.88 239 SER A CA 1
ATOM 1882 C C . SER A 1 239 ? -4.129 -9.203 9.422 1 98.88 239 SER A C 1
ATOM 1884 O O . SER A 1 239 ? -2.902 -9.188 9.539 1 98.88 239 SER A O 1
ATOM 1886 N N . ASN A 1 240 ? -4.918 -9.688 10.305 1 98.44 240 ASN A N 1
ATOM 1887 C CA . ASN A 1 240 ? -4.402 -10.203 11.57 1 98.44 240 ASN A CA 1
ATOM 1888 C C . ASN A 1 240 ? -3.48 -11.406 11.352 1 98.44 240 ASN A C 1
ATOM 1890 O O . ASN A 1 240 ? -2.406 -11.484 11.945 1 98.44 240 ASN A O 1
ATOM 1894 N N . ARG A 1 241 ? -3.877 -12.336 10.531 1 98.81 241 ARG A N 1
ATOM 1895 C CA . ARG A 1 241 ? -3.049 -13.508 10.273 1 98.81 241 ARG A CA 1
ATOM 1896 C C . ARG A 1 241 ? -1.729 -13.109 9.625 1 98.81 241 ARG A C 1
ATOM 1898 O O . ARG A 1 241 ? -0.666 -13.602 10.016 1 98.81 241 ARG A O 1
ATOM 1905 N N . ILE A 1 242 ? -1.806 -12.219 8.656 1 98.88 242 ILE A N 1
ATOM 1906 C CA . ILE A 1 242 ? -0.605 -11.828 7.922 1 98.88 242 ILE A CA 1
ATOM 1907 C C . ILE A 1 242 ? 0.389 -11.172 8.875 1 98.88 242 ILE A C 1
ATOM 1909 O O . ILE A 1 242 ? 1.573 -11.516 8.883 1 98.88 242 ILE A O 1
ATOM 1913 N N . THR A 1 243 ? -0.062 -10.242 9.742 1 97.81 243 THR A N 1
ATOM 1914 C CA . THR A 1 243 ? 0.848 -9.523 10.625 1 97.81 243 THR A CA 1
ATOM 1915 C C . THR A 1 243 ? 1.321 -10.422 11.758 1 97.81 243 THR A C 1
ATOM 1917 O O . THR A 1 243 ? 2.414 -10.227 12.297 1 97.81 243 THR A O 1
ATOM 1920 N N . ASN A 1 244 ? 0.559 -11.414 12.094 1 96.88 244 ASN A N 1
ATOM 1921 C CA . ASN A 1 244 ? 0.927 -12.297 13.195 1 96.88 244 ASN A CA 1
ATOM 1922 C C . ASN A 1 244 ? 1.828 -13.43 12.727 1 96.88 244 ASN A C 1
ATOM 1924 O O . ASN A 1 244 ? 2.719 -13.867 13.453 1 96.88 244 ASN A O 1
ATOM 1928 N N . GLU A 1 245 ? 1.594 -13.93 11.531 1 98.06 245 GLU A N 1
ATOM 1929 C CA . GLU A 1 245 ? 2.279 -15.133 11.07 1 98.06 245 GLU A CA 1
ATOM 1930 C C . GLU A 1 245 ? 3.531 -14.781 10.273 1 98.06 245 GLU A C 1
ATOM 1932 O O . GLU A 1 245 ? 4.398 -15.625 10.062 1 98.06 245 GLU A O 1
ATOM 1937 N N . ILE A 1 246 ? 3.557 -13.57 9.789 1 97.94 246 ILE A N 1
ATOM 1938 C CA . ILE A 1 246 ? 4.727 -13.133 9.039 1 97.94 246 ILE A CA 1
ATOM 1939 C C . ILE A 1 246 ? 5.441 -12.016 9.805 1 97.94 246 ILE A C 1
ATOM 1941 O O . ILE A 1 246 ? 5.059 -10.852 9.711 1 97.94 246 ILE A O 1
ATOM 1945 N N . GLU A 1 247 ? 6.492 -12.266 10.383 1 94.31 247 GLU A N 1
ATOM 1946 C CA . GLU A 1 247 ? 7.184 -11.367 11.312 1 94.31 247 GLU A CA 1
ATOM 1947 C C . GLU A 1 247 ? 7.656 -10.102 10.602 1 94.31 247 GLU A C 1
ATOM 1949 O O . GLU A 1 247 ? 7.691 -9.023 11.203 1 94.31 247 GLU A O 1
ATOM 1954 N N . ASP A 1 248 ? 7.883 -10.18 9.32 1 95.94 248 ASP A N 1
ATOM 1955 C CA . ASP A 1 248 ? 8.484 -9.086 8.57 1 95.94 248 ASP A CA 1
ATOM 1956 C C . ASP A 1 248 ? 7.426 -8.078 8.125 1 95.94 248 ASP A C 1
ATOM 1958 O O . ASP A 1 248 ? 7.75 -7.062 7.508 1 95.94 248 ASP A O 1
ATOM 1962 N N . VAL A 1 249 ? 6.184 -8.328 8.523 1 98.19 249 VAL A N 1
ATOM 1963 C CA . VAL A 1 249 ? 5.105 -7.48 8.031 1 98.19 249 VAL A CA 1
ATOM 1964 C C . VAL A 1 249 ? 4.508 -6.676 9.188 1 98.19 249 VAL A C 1
ATOM 1966 O O . VAL A 1 249 ? 4.172 -7.238 10.234 1 98.19 249 VAL A O 1
ATOM 1969 N N . THR A 1 250 ? 4.32 -5.332 8.969 1 97.69 250 THR A N 1
ATOM 1970 C CA . THR A 1 250 ? 3.738 -4.492 10.008 1 97.69 250 THR A CA 1
ATOM 1971 C C . THR A 1 250 ? 2.416 -3.895 9.539 1 97.69 250 THR A C 1
ATOM 1973 O O . THR A 1 250 ? 1.564 -3.541 10.359 1 97.69 250 THR A O 1
ATOM 1976 N N . TRP A 1 251 ? 2.252 -3.672 8.258 1 98.69 251 TRP A N 1
ATOM 1977 C CA . TRP A 1 251 ? 1.053 -3.059 7.695 1 98.69 251 TRP A CA 1
ATOM 1978 C C . TRP A 1 251 ? 0.428 -3.953 6.633 1 98.69 251 TRP A C 1
ATOM 1980 O O . TRP A 1 251 ? 1.139 -4.582 5.844 1 98.69 251 TRP A O 1
ATOM 1990 N N . VAL A 1 252 ? -0.855 -4.027 6.574 1 98.94 252 VAL A N 1
ATOM 1991 C CA . VAL A 1 252 ? -1.623 -4.691 5.527 1 98.94 252 VAL A CA 1
ATOM 1992 C C . VAL A 1 252 ? -2.643 -3.721 4.938 1 98.94 252 VAL A C 1
ATOM 1994 O O . VAL A 1 252 ? -3.305 -2.984 5.672 1 98.94 252 VAL A O 1
ATOM 1997 N N . THR A 1 253 ? -2.693 -3.662 3.633 1 98.94 253 THR A N 1
ATOM 1998 C CA . THR A 1 253 ? -3.641 -2.812 2.92 1 98.94 253 THR A CA 1
ATOM 1999 C C . THR A 1 253 ? -4.492 -3.641 1.963 1 98.94 253 THR A C 1
ATOM 2001 O O . THR A 1 253 ? -4.133 -4.77 1.618 1 98.94 253 THR A O 1
ATOM 2004 N N . TYR A 1 254 ? -5.625 -3.158 1.665 1 98.94 254 TYR A N 1
ATOM 2005 C CA . TYR A 1 254 ? -6.52 -3.744 0.676 1 98.94 254 TYR A CA 1
ATOM 2006 C C . TYR A 1 254 ? -6.676 -2.828 -0.532 1 98.94 254 TYR A C 1
ATOM 2008 O O . TYR A 1 254 ? -7.031 -1.655 -0.387 1 98.94 254 TYR A O 1
ATOM 2016 N N . THR A 1 255 ? -6.363 -3.332 -1.729 1 98.88 255 THR A N 1
ATOM 2017 C CA . THR A 1 255 ? -6.441 -2.525 -2.943 1 98.88 255 THR A CA 1
ATOM 2018 C C . THR A 1 255 ? -7.895 -2.266 -3.326 1 98.88 255 THR A C 1
ATOM 2020 O O . THR A 1 255 ? -8.672 -3.203 -3.516 1 98.88 255 THR A O 1
ATOM 2023 N N . ILE A 1 256 ? -8.227 -0.979 -3.523 1 98.88 256 ILE A N 1
ATOM 2024 C CA . ILE A 1 256 ? -9.633 -0.656 -3.711 1 98.88 256 ILE A CA 1
ATOM 2025 C C . ILE A 1 256 ? -9.82 0.099 -5.023 1 98.88 256 ILE A C 1
ATOM 2027 O O . ILE A 1 256 ? -10.781 0.857 -5.184 1 98.88 256 ILE A O 1
ATOM 2031 N N . SER A 1 257 ? -8.906 -0.01 -5.961 1 98.38 257 SER A N 1
ATOM 2032 C CA . SER A 1 257 ? -9.031 0.574 -7.293 1 98.38 257 SER A CA 1
ATOM 2033 C C . SER A 1 257 ? -9.5 -0.464 -8.312 1 98.38 257 SER A C 1
ATOM 2035 O O . SER A 1 257 ? -9.055 -1.614 -8.273 1 98.38 257 SER A O 1
ATOM 2037 N N . SER A 1 258 ? -10.281 -0.058 -9.18 1 97 258 SER A N 1
ATOM 2038 C CA . SER A 1 258 ? -10.773 -0.941 -10.227 1 97 258 SER A CA 1
ATOM 2039 C C . SER A 1 258 ? -9.867 -0.888 -11.461 1 97 258 SER A C 1
ATOM 2041 O O . SER A 1 258 ? -8.969 -0.045 -11.539 1 97 258 SER A O 1
ATOM 2043 N N . LYS A 1 259 ? -10 -1.768 -12.328 1 93.44 259 LYS A N 1
ATOM 2044 C CA . LYS A 1 259 ? -9.43 -1.763 -13.672 1 93.44 259 LYS A CA 1
ATOM 2045 C C . LYS A 1 259 ? -10.461 -1.336 -14.711 1 93.44 259 LYS A C 1
ATOM 2047 O O . LYS A 1 259 ? -11.391 -2.09 -15.016 1 93.44 259 LYS A O 1
ATOM 2052 N N . PRO A 1 260 ? -10.234 -0.317 -15.43 1 92.94 260 PRO A N 1
ATOM 2053 C CA . PRO A 1 260 ? -9.289 0.77 -15.148 1 92.94 260 PRO A CA 1
ATOM 2054 C C . PRO A 1 260 ? -9.625 1.53 -13.867 1 92.94 260 PRO A C 1
ATOM 2056 O O . PRO A 1 260 ? -10.766 1.465 -13.391 1 92.94 260 PRO A O 1
ATOM 2059 N N . PRO A 1 261 ? -8.703 2.344 -13.422 1 94.38 261 PRO A N 1
ATOM 2060 C CA . PRO A 1 261 ? -7.395 2.646 -14.008 1 94.38 261 PRO A CA 1
ATOM 2061 C C . PRO A 1 261 ? -6.312 1.659 -13.578 1 94.38 261 PRO A C 1
ATOM 2063 O O . PRO A 1 261 ? -5.23 1.627 -14.172 1 94.38 261 PRO A O 1
ATOM 2066 N N . ALA A 1 262 ? -6.457 0.896 -12.453 1 95.19 262 ALA A N 1
ATOM 2067 C CA . ALA A 1 262 ? -5.434 -0.034 -11.977 1 95.19 262 ALA A CA 1
ATOM 2068 C C . ALA A 1 262 ? -5.41 -1.302 -12.828 1 95.19 262 ALA A C 1
ATOM 2070 O O . ALA A 1 262 ? -6.445 -1.722 -13.359 1 95.19 262 ALA A O 1
ATOM 2071 N N . THR A 1 263 ? -4.305 -1.916 -12.984 1 94.31 263 THR A N 1
ATOM 2072 C CA . THR A 1 263 ? -4.242 -3.273 -13.516 1 94.31 263 THR A CA 1
ATOM 2073 C C . THR A 1 263 ? -4.516 -4.297 -12.422 1 94.31 263 THR A C 1
ATOM 2075 O O . THR A 1 263 ? -4.688 -3.938 -11.258 1 94.31 263 THR A O 1
ATOM 2078 N N . ILE A 1 264 ? -4.68 -5.5 -12.812 1 95 264 ILE A N 1
ATOM 2079 C CA . ILE A 1 264 ? -4.934 -6.539 -11.82 1 95 264 ILE A CA 1
ATOM 2080 C C . ILE A 1 264 ? -3.643 -6.863 -11.07 1 95 264 ILE A C 1
ATOM 2082 O O . ILE A 1 264 ? -3.635 -6.938 -9.836 1 95 264 ILE A O 1
ATOM 2086 N N . GLU A 1 265 ? -2.551 -7.02 -11.805 1 96.5 265 GLU A N 1
ATOM 2087 C CA . GLU A 1 265 ? -1.228 -7.227 -11.227 1 96.5 265 GLU A CA 1
ATOM 2088 C C . GLU A 1 265 ? -0.464 -5.914 -11.102 1 96.5 265 GLU A C 1
ATOM 2090 O O . GLU A 1 265 ? -0.523 -5.066 -12 1 96.5 265 GLU A O 1
ATOM 2095 N N . PRO A 1 266 ? 0.277 -5.719 -10.094 1 96.94 266 PRO A N 1
ATOM 2096 C CA . PRO A 1 266 ? 0.935 -4.43 -9.875 1 96.94 266 PRO A CA 1
ATOM 2097 C C . PRO A 1 266 ? 2.092 -4.191 -10.844 1 96.94 266 PRO A C 1
ATOM 2099 O O . PRO A 1 266 ? 2.439 -3.041 -11.125 1 96.94 266 PRO A O 1
ATOM 2102 N N . GLN A 1 267 ? 2.766 -5.219 -11.203 1 93.44 267 GLN A N 1
ATOM 2103 C CA . GLN A 1 267 ? 3.93 -5.078 -12.07 1 93.44 267 GLN A CA 1
ATOM 2104 C C . GLN A 1 267 ? 3.725 -5.816 -13.391 1 93.44 267 GLN A C 1
ATOM 2106 O O . GLN A 1 267 ? 3.006 -6.82 -13.438 1 93.44 267 GLN A O 1
ATOM 2111 N N . VAL B 1 1 ? 3.662 32.969 16.047 1 88.94 1 VAL B N 1
ATOM 2112 C CA . VAL B 1 1 ? 4.449 32.781 14.836 1 88.94 1 VAL B CA 1
ATOM 2113 C C . VAL B 1 1 ? 4.039 31.453 14.172 1 88.94 1 VAL B C 1
ATOM 2115 O O . VAL B 1 1 ? 3.939 30.422 14.836 1 88.94 1 VAL B O 1
ATOM 2118 N N . PHE B 1 2 ? 3.695 31.531 12.891 1 92.44 2 PHE B N 1
ATOM 2119 C CA . PHE B 1 2 ? 3.359 30.375 12.086 1 92.44 2 PHE B CA 1
ATOM 2120 C C . PHE B 1 2 ? 4.449 30.094 11.055 1 92.44 2 PHE B C 1
ATOM 2122 O O . PHE B 1 2 ? 4.824 30.984 10.289 1 92.44 2 PHE B O 1
ATOM 2129 N N . VAL B 1 3 ? 4.961 28.891 11.102 1 94.81 3 VAL B N 1
ATOM 2130 C CA . VAL B 1 3 ? 6.016 28.5 10.172 1 94.81 3 VAL B CA 1
ATOM 2131 C C . VAL B 1 3 ? 5.434 27.625 9.062 1 94.81 3 VAL B C 1
ATOM 2133 O O . VAL B 1 3 ? 5.016 26.5 9.32 1 94.81 3 VAL B O 1
ATOM 2136 N N . ASN B 1 4 ? 5.398 28.141 7.84 1 96.81 4 ASN B N 1
ATOM 2137 C CA . ASN B 1 4 ? 5.078 27.312 6.684 1 96.81 4 ASN B CA 1
ATOM 2138 C C . ASN B 1 4 ? 6.277 26.484 6.238 1 96.81 4 ASN B C 1
ATOM 2140 O O . ASN B 1 4 ? 7.16 26.984 5.539 1 96.81 4 ASN B O 1
ATOM 2144 N N . ASN B 1 5 ? 6.238 25.25 6.621 1 97.44 5 ASN B N 1
ATOM 2145 C CA . ASN B 1 5 ? 7.391 24.406 6.352 1 97.44 5 ASN B CA 1
ATOM 2146 C C . ASN B 1 5 ? 7.203 23.594 5.07 1 97.44 5 ASN B C 1
ATOM 2148 O O . ASN B 1 5 ? 8.047 22.766 4.719 1 97.44 5 ASN B O 1
ATOM 2152 N N . GLY B 1 6 ? 6.07 23.734 4.402 1 97.75 6 GLY B N 1
ATOM 2153 C CA . GLY B 1 6 ? 5.801 23.062 3.143 1 97.75 6 GLY B CA 1
ATOM 2154 C C . GLY B 1 6 ? 5.238 21.672 3.328 1 97.75 6 GLY B C 1
ATOM 2155 O O . GLY B 1 6 ? 4.875 21 2.354 1 97.75 6 GLY B O 1
ATOM 2156 N N . LEU B 1 7 ? 5.148 21.188 4.566 1 98.5 7 LEU B N 1
ATOM 2157 C CA . LEU B 1 7 ? 4.734 19.828 4.871 1 98.5 7 LEU B CA 1
ATOM 2158 C C . LEU B 1 7 ? 3.354 19.797 5.516 1 98.5 7 LEU B C 1
ATOM 2160 O O . LEU B 1 7 ? 3.055 18.922 6.324 1 98.5 7 LEU B O 1
ATOM 2164 N N . LEU B 1 8 ? 2.523 20.75 5.18 1 97.81 8 LEU B N 1
ATOM 2165 C CA . LEU B 1 8 ? 1.207 20.938 5.781 1 97.81 8 LEU B CA 1
ATOM 2166 C C . LEU B 1 8 ? 0.116 20.359 4.891 1 97.81 8 LEU B C 1
ATOM 2168 O O . LEU B 1 8 ? 0.393 19.906 3.775 1 97.81 8 LEU B O 1
ATOM 2172 N N . ARG B 1 9 ? -1.08 20.375 5.406 1 96.75 9 ARG B N 1
ATOM 2173 C CA . ARG B 1 9 ? -2.246 20 4.613 1 96.75 9 ARG B CA 1
ATOM 2174 C C . ARG B 1 9 ? -2.439 20.953 3.438 1 96.75 9 ARG B C 1
ATOM 2176 O O . ARG B 1 9 ? -1.88 22.047 3.422 1 96.75 9 ARG B O 1
ATOM 2183 N N . LEU B 1 10 ? -3.195 20.469 2.488 1 96.88 10 LEU B N 1
ATOM 2184 C CA . LEU B 1 10 ? -3.48 21.281 1.321 1 96.88 10 LEU B CA 1
ATOM 2185 C C . LEU B 1 10 ? -4.086 22.625 1.736 1 96.88 10 LEU B C 1
ATOM 2187 O O . LEU B 1 10 ? -5.102 22.656 2.434 1 96.88 10 LEU B O 1
ATOM 2191 N N . ASN B 1 11 ? -3.414 23.719 1.433 1 93.62 11 ASN B N 1
ATOM 2192 C CA . ASN B 1 11 ? -3.852 25.094 1.612 1 93.62 11 ASN B CA 1
ATOM 2193 C C . ASN B 1 11 ? -3.93 25.469 3.088 1 93.62 11 ASN B C 1
ATOM 2195 O O . ASN B 1 11 ? -4.625 26.422 3.457 1 93.62 11 ASN B O 1
ATOM 2199 N N . GLU B 1 12 ? -3.285 24.719 3.891 1 92.69 12 GLU B N 1
ATOM 2200 C CA . GLU B 1 12 ? -3.385 24.969 5.324 1 92.69 12 GLU B CA 1
ATOM 2201 C C . GLU B 1 12 ? -2.742 26.312 5.695 1 92.69 12 GLU B C 1
ATOM 2203 O O . GLU B 1 12 ? -3.225 27.016 6.586 1 92.69 12 GLU B O 1
ATOM 2208 N N . GLU B 1 13 ? -1.665 26.641 5.066 1 92.88 13 GLU B N 1
ATOM 2209 C CA . GLU B 1 13 ? -0.988 27.906 5.359 1 92.88 13 GLU B CA 1
ATOM 2210 C C . GLU B 1 13 ? -1.905 29.094 5.102 1 92.88 13 GLU B C 1
ATOM 2212 O O . GLU B 1 13 ? -1.9 30.062 5.863 1 92.88 13 GLU B O 1
ATOM 2217 N N . LYS B 1 14 ? -2.727 29.016 4.082 1 91.88 14 LYS B N 1
ATOM 2218 C CA . LYS B 1 14 ? -3.664 30.094 3.758 1 91.88 14 LYS B CA 1
ATOM 2219 C C . LYS B 1 14 ? -4.828 30.125 4.746 1 91.88 14 LYS B C 1
ATOM 2221 O O . LYS B 1 14 ? -5.25 31.188 5.184 1 91.88 14 LYS B O 1
ATOM 2226 N N . GLU B 1 15 ? -5.305 28.938 5.02 1 88.12 15 GLU B N 1
ATOM 2227 C CA . GLU B 1 15 ? -6.434 28.828 5.941 1 88.12 15 GLU B CA 1
ATOM 2228 C C . GLU B 1 15 ? -6.074 29.375 7.32 1 88.12 15 GLU B C 1
ATOM 2230 O O . GLU B 1 15 ? -6.887 30.062 7.953 1 88.12 15 GLU B O 1
ATOM 2235 N N . ILE B 1 16 ? -4.891 29.031 7.785 1 86.69 16 ILE B N 1
ATOM 2236 C CA . ILE B 1 16 ? -4.426 29.469 9.094 1 86.69 16 ILE B CA 1
ATOM 2237 C C . ILE B 1 16 ? -4.27 30.984 9.102 1 86.69 16 ILE B C 1
ATOM 2239 O O . ILE B 1 16 ? -4.699 31.656 10.039 1 86.69 16 ILE B O 1
ATOM 2243 N N . GLU B 1 17 ? -3.662 31.5 8.125 1 87.44 17 GLU B N 1
ATOM 2244 C CA . GLU B 1 17 ? -3.473 32.938 8.031 1 87.44 17 GLU B CA 1
ATOM 2245 C C . GLU B 1 17 ? -4.812 33.688 8.023 1 87.44 17 GLU B C 1
ATOM 2247 O O . GLU B 1 17 ? -4.973 34.688 8.719 1 87.44 17 GLU B O 1
ATOM 2252 N N . GLU B 1 18 ? -5.742 33.188 7.273 1 86 18 GLU B N 1
ATOM 2253 C CA . GLU B 1 18 ? -7.066 33.781 7.199 1 86 18 GLU B CA 1
ATOM 2254 C C . GLU B 1 18 ? -7.785 33.719 8.547 1 86 18 GLU B C 1
ATOM 2256 O O . GLU B 1 18 ? -8.445 34.688 8.953 1 86 18 GLU B O 1
ATOM 2261 N N . MET B 1 19 ? -7.68 32.625 9.172 1 82.19 19 MET B N 1
ATOM 2262 C CA . MET B 1 19 ? -8.336 32.438 10.461 1 82.19 19 MET B CA 1
ATOM 2263 C C . MET B 1 19 ? -7.809 33.438 11.5 1 82.19 19 MET B C 1
ATOM 2265 O O . MET B 1 19 ? -8.586 34.031 12.234 1 82.19 19 MET B O 1
ATOM 2269 N N . PHE B 1 20 ? -6.504 33.594 11.609 1 83 20 PHE B N 1
ATOM 2270 C CA . PHE B 1 20 ? -5.902 34.469 12.625 1 83 20 PHE B CA 1
ATOM 2271 C C . PHE B 1 20 ? -6.137 35.938 12.289 1 83 20 PHE B C 1
ATOM 2273 O O . PHE B 1 20 ? -6.348 36.75 13.188 1 83 20 PHE B O 1
ATOM 2280 N N . LYS B 1 21 ? -6.137 36.219 11.047 1 81.06 21 LYS B N 1
ATOM 2281 C CA . LYS B 1 21 ? -6.371 37.625 10.633 1 81.06 21 LYS B CA 1
ATOM 2282 C C . LYS B 1 21 ? -7.816 38.031 10.883 1 81.06 21 LYS B C 1
ATOM 2284 O O . LYS B 1 21 ? -8.086 39.156 11.312 1 81.06 21 LYS B O 1
ATOM 2289 N N . ASP B 1 22 ? -8.695 37.125 10.633 1 79.38 22 ASP B N 1
ATOM 2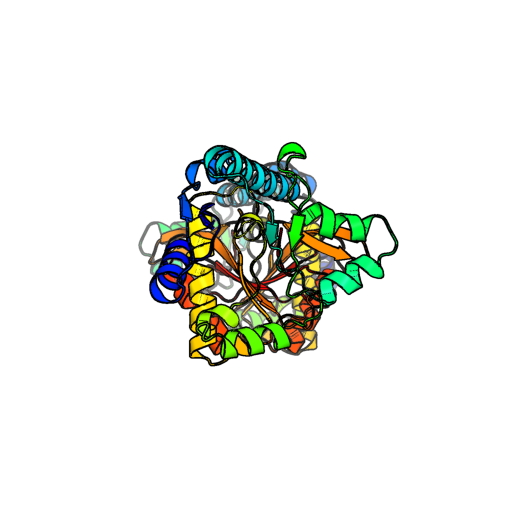290 C CA . ASP B 1 22 ? -10.117 37.469 10.664 1 79.38 22 ASP B CA 1
ATOM 2291 C C . ASP B 1 22 ? -10.688 37.312 12.078 1 79.38 22 ASP B C 1
ATOM 2293 O O . ASP B 1 22 ? -11.672 37.969 12.43 1 79.38 22 ASP B O 1
ATOM 2297 N N . ASN B 1 23 ? -10.141 36.5 12.789 1 73.62 23 ASN B N 1
ATOM 2298 C CA . ASN B 1 23 ? -10.883 36.125 13.984 1 73.62 23 ASN B CA 1
ATOM 2299 C C . ASN B 1 23 ? -10.164 36.562 15.258 1 73.62 23 ASN B C 1
ATOM 2301 O O . ASN B 1 23 ? -10.766 36.625 16.328 1 73.62 23 ASN B O 1
ATOM 2305 N N . PHE B 1 24 ? -8.898 36.719 15.078 1 73.88 24 PHE B N 1
ATOM 2306 C CA . PHE B 1 24 ? -8.203 36.969 16.344 1 73.88 24 PHE B CA 1
ATOM 2307 C C . PHE B 1 24 ? -7.371 38.25 16.266 1 73.88 24 PHE B C 1
ATOM 2309 O O . PHE B 1 24 ? -6.848 38.594 15.211 1 73.88 24 PHE B O 1
ATOM 2316 N N . LYS B 1 25 ? -7.516 39.031 17.234 1 76.69 25 LYS B N 1
ATOM 2317 C CA . LYS B 1 25 ? -6.672 40.219 17.375 1 76.69 25 LYS B CA 1
ATOM 2318 C C . LYS B 1 25 ? -5.316 39.844 17.984 1 76.69 25 LYS B C 1
ATOM 2320 O O . LYS B 1 25 ? -4.961 40.312 19.062 1 76.69 25 LYS B O 1
ATOM 2325 N N . VAL B 1 26 ? -4.652 38.938 17.375 1 78.31 26 VAL B N 1
ATOM 2326 C CA . VAL B 1 26 ? -3.34 38.5 17.844 1 78.31 26 VAL B CA 1
ATOM 2327 C C . VAL B 1 26 ? -2.262 38.969 16.859 1 78.31 26 VAL B C 1
ATOM 2329 O O . VAL B 1 26 ? -2.547 39.219 15.695 1 78.31 26 VAL B O 1
ATOM 2332 N N . ASP B 1 27 ? -1.124 39.312 17.438 1 86.06 27 ASP B N 1
ATOM 2333 C CA . ASP B 1 27 ? 0.036 39.594 16.609 1 86.06 27 ASP B CA 1
ATOM 2334 C C . ASP B 1 27 ? 0.525 38.344 15.883 1 86.06 27 ASP B C 1
ATOM 2336 O O . ASP B 1 27 ? 1.323 37.594 16.438 1 86.06 27 ASP B O 1
ATOM 2340 N N . PHE B 1 28 ? -0.029 38.156 14.727 1 89.19 28 PHE B N 1
ATOM 2341 C CA . PHE B 1 28 ? 0.24 36.938 13.945 1 89.19 28 PHE B CA 1
ATOM 2342 C C . PHE B 1 28 ? 1.333 37.219 12.914 1 89.19 28 PHE B C 1
ATOM 2344 O O . PHE B 1 28 ? 1.271 38.188 12.172 1 89.19 28 PHE B O 1
ATOM 2351 N N . THR B 1 29 ? 2.402 36.438 12.984 1 91.94 29 THR B N 1
ATOM 2352 C CA . THR B 1 29 ? 3.471 36.5 11.992 1 91.94 29 THR B CA 1
ATOM 2353 C C . THR B 1 29 ? 3.602 35.156 11.281 1 91.94 29 THR B C 1
ATOM 2355 O O . THR B 1 29 ? 3.693 34.094 11.922 1 91.94 29 THR B O 1
ATOM 2358 N N . SER B 1 30 ? 3.576 35.188 9.969 1 93.31 30 SER B N 1
ATOM 2359 C CA . SER B 1 30 ? 3.779 33.969 9.156 1 93.31 30 SER B CA 1
ATOM 2360 C C . SER B 1 30 ? 5.148 34 8.484 1 93.31 30 SER B C 1
ATOM 2362 O O . SER B 1 30 ? 5.531 34.969 7.859 1 93.31 30 SER B O 1
ATOM 2364 N N . ILE B 1 31 ? 5.891 32.969 8.641 1 95.56 31 ILE B N 1
ATOM 2365 C CA . ILE B 1 31 ? 7.199 32.812 8.016 1 95.56 31 ILE B CA 1
ATOM 2366 C C . ILE B 1 31 ? 7.152 31.719 6.957 1 95.56 31 ILE B C 1
ATOM 2368 O O . ILE B 1 31 ? 6.801 30.578 7.254 1 95.56 31 ILE B O 1
ATOM 2372 N N . ASN B 1 32 ? 7.457 32.094 5.715 1 96.81 32 ASN B N 1
ATOM 2373 C CA . ASN B 1 32 ? 7.566 31.094 4.652 1 96.81 32 ASN B CA 1
ATOM 2374 C C . ASN B 1 32 ? 8.945 30.438 4.637 1 96.81 32 ASN B C 1
ATOM 2376 O O . ASN B 1 32 ? 9.922 31.062 4.199 1 96.81 32 ASN B O 1
ATOM 2380 N N . ALA B 1 33 ? 9.008 29.234 5.145 1 97.62 33 ALA B N 1
ATOM 2381 C CA . ALA B 1 33 ? 10.273 28.516 5.215 1 97.62 33 ALA B CA 1
ATOM 2382 C C . ALA B 1 33 ? 10.234 27.25 4.363 1 97.62 33 ALA B C 1
ATOM 2384 O O . ALA B 1 33 ? 10.914 26.266 4.66 1 97.62 33 ALA B O 1
ATOM 2385 N N . VAL B 1 34 ? 9.484 27.203 3.314 1 98 34 VAL B N 1
ATOM 2386 C CA . VAL B 1 34 ? 9.234 26.031 2.484 1 98 34 VAL B CA 1
ATOM 2387 C C . VAL B 1 34 ? 10.547 25.547 1.869 1 98 34 VAL B C 1
ATOM 2389 O O . VAL B 1 34 ? 10.906 24.375 2.01 1 98 34 VAL B O 1
ATOM 2392 N N . ASP B 1 35 ? 11.273 26.469 1.27 1 98 35 ASP B N 1
ATOM 2393 C CA . ASP B 1 35 ? 12.508 26.109 0.579 1 98 35 ASP B CA 1
ATOM 2394 C C . ASP B 1 35 ? 13.555 25.594 1.562 1 98 35 ASP B C 1
ATOM 2396 O O . ASP B 1 35 ? 14.305 24.672 1.244 1 98 35 ASP B O 1
ATOM 2400 N N . GLN B 1 36 ? 13.57 26.203 2.689 1 97.75 36 GLN B N 1
ATOM 2401 C CA . GLN B 1 36 ? 14.531 25.812 3.715 1 97.75 36 GLN B CA 1
ATOM 2402 C C . GLN B 1 36 ? 14.289 24.391 4.184 1 97.75 36 GLN B C 1
ATOM 2404 O O . GLN B 1 36 ? 15.211 23.562 4.215 1 97.75 36 GLN B O 1
ATOM 2409 N N . PHE B 1 37 ? 13.07 24.062 4.547 1 98.19 37 PHE B N 1
ATOM 2410 C CA . PHE B 1 37 ? 12.719 22.734 5.051 1 98.19 37 PHE B CA 1
ATOM 2411 C C . PHE B 1 37 ? 12.867 21.688 3.957 1 98.19 37 PHE B C 1
ATOM 2413 O O . PHE B 1 37 ? 13.531 20.672 4.152 1 98.19 37 PHE B O 1
ATOM 2420 N N . LEU B 1 38 ? 12.289 21.906 2.793 1 98.5 38 LEU B N 1
ATOM 2421 C CA . LEU B 1 38 ? 12.297 20.922 1.716 1 98.5 38 LEU B CA 1
ATOM 2422 C C . LEU B 1 38 ? 13.711 20.734 1.168 1 98.5 38 LEU B C 1
ATOM 2424 O O . LEU B 1 38 ? 14.078 19.625 0.753 1 98.5 38 LEU B O 1
ATOM 2428 N N . GLY B 1 39 ? 14.484 21.812 1.183 1 98.38 39 GLY B N 1
ATOM 2429 C CA . GLY B 1 39 ? 15.883 21.703 0.788 1 98.38 39 GLY B CA 1
ATOM 2430 C C . GLY B 1 39 ? 16.672 20.766 1.667 1 98.38 39 GLY B C 1
ATOM 2431 O O . GLY B 1 39 ? 17.5 19.984 1.17 1 98.38 39 GLY B O 1
ATOM 2432 N N . LYS B 1 40 ? 16.453 20.812 2.949 1 98.19 40 LYS B N 1
ATOM 2433 C CA . LYS B 1 40 ? 17.172 19.984 3.906 1 98.19 40 LYS B CA 1
ATOM 2434 C C . LYS B 1 40 ? 16.703 18.531 3.838 1 98.19 40 LYS B C 1
ATOM 2436 O O . LYS B 1 40 ? 17.453 17.625 4.215 1 98.19 40 LYS B O 1
ATOM 2441 N N . LEU B 1 41 ? 15.484 18.328 3.309 1 98.44 41 LEU B N 1
ATOM 2442 C CA . LEU B 1 41 ? 14.914 16.984 3.266 1 98.44 41 LEU B CA 1
ATOM 2443 C C . LEU B 1 41 ? 15.281 16.266 1.967 1 98.44 41 LEU B C 1
ATOM 2445 O O . LEU B 1 41 ? 15.039 15.07 1.817 1 98.44 41 LEU B O 1
ATOM 2449 N N . LYS B 1 42 ? 15.906 17 1.058 1 98.19 42 LYS B N 1
ATOM 2450 C CA . LYS B 1 42 ? 16.266 16.422 -0.233 1 98.19 42 LYS B CA 1
ATOM 2451 C C . LYS B 1 42 ? 17.203 15.227 -0.059 1 98.19 42 LYS B C 1
ATOM 2453 O O . LYS B 1 42 ? 18.203 15.312 0.649 1 98.19 42 LYS B O 1
ATOM 2458 N N . GLY B 1 43 ? 16.797 14.086 -0.604 1 97.81 43 GLY B N 1
ATOM 2459 C CA . GLY B 1 43 ? 17.641 12.898 -0.6 1 97.81 43 GLY B CA 1
ATOM 2460 C C . GLY B 1 43 ? 17.531 12.102 0.686 1 97.81 43 GLY B C 1
ATOM 2461 O O . GLY B 1 43 ? 18.141 11.039 0.814 1 97.81 43 GLY B O 1
ATOM 2462 N N . VAL B 1 44 ? 16.75 12.562 1.653 1 98.12 44 VAL B N 1
ATOM 2463 C CA . VAL B 1 44 ? 16.641 11.883 2.939 1 98.12 44 VAL B CA 1
ATOM 2464 C C . VAL B 1 44 ? 15.484 10.883 2.893 1 98.12 44 VAL B C 1
ATOM 2466 O O . VAL B 1 44 ? 14.359 11.242 2.545 1 98.12 44 VAL B O 1
ATOM 2469 N N . THR B 1 45 ? 15.781 9.609 3.211 1 97.31 45 THR B N 1
ATOM 2470 C CA . THR B 1 45 ? 14.75 8.578 3.115 1 97.31 45 THR B CA 1
ATOM 2471 C C . THR B 1 45 ? 14.438 8 4.492 1 97.31 45 THR B C 1
ATOM 2473 O O . THR B 1 45 ? 13.336 7.492 4.723 1 97.31 45 THR B O 1
ATOM 2476 N N . ASP B 1 46 ? 15.391 8.086 5.41 1 95.31 46 ASP B N 1
ATOM 2477 C CA . ASP B 1 46 ? 15.234 7.512 6.742 1 95.31 46 ASP B CA 1
ATOM 2478 C C . ASP B 1 46 ? 14.211 8.289 7.559 1 95.31 46 ASP B C 1
ATOM 2480 O O . ASP B 1 46 ? 14.336 9.508 7.719 1 95.31 46 ASP B O 1
ATOM 2484 N N . PRO B 1 47 ? 13.219 7.598 8.062 1 94.06 47 PRO B N 1
ATOM 2485 C CA . PRO B 1 47 ? 12.141 8.289 8.773 1 94.06 47 PRO B CA 1
ATOM 2486 C C . PRO B 1 47 ? 12.633 9.07 9.984 1 94.06 47 PRO B C 1
ATOM 2488 O O . PRO B 1 47 ? 12.195 10.203 10.219 1 94.06 47 PRO B O 1
ATOM 2491 N N . GLU B 1 48 ? 13.484 8.531 10.766 1 92.12 48 GLU B N 1
ATOM 2492 C CA . GLU B 1 48 ? 13.984 9.203 11.961 1 92.12 48 GLU B CA 1
ATOM 2493 C C . GLU B 1 48 ? 14.797 10.445 11.594 1 92.12 48 GLU B C 1
ATOM 2495 O O . GLU B 1 48 ? 14.695 11.477 12.266 1 92.12 48 GLU B O 1
ATOM 2500 N N . ARG B 1 49 ? 15.586 10.32 10.586 1 95.81 49 ARG B N 1
ATOM 2501 C CA . ARG B 1 49 ? 16.359 11.469 10.125 1 95.81 49 ARG B CA 1
ATOM 2502 C C . ARG B 1 49 ? 15.445 12.578 9.625 1 95.81 49 ARG B C 1
ATOM 2504 O O . ARG B 1 49 ? 15.703 13.758 9.859 1 95.81 49 ARG B O 1
ATOM 2511 N N . LYS B 1 50 ? 14.398 12.227 8.859 1 96.81 50 LYS B N 1
ATOM 2512 C CA . LYS B 1 50 ? 13.438 13.234 8.414 1 96.81 50 LYS B CA 1
ATOM 2513 C C . LYS B 1 50 ? 12.836 13.984 9.594 1 96.81 50 LYS B C 1
ATOM 2515 O O . LYS B 1 50 ? 12.734 15.211 9.578 1 96.81 50 LYS B O 1
ATOM 2520 N N . ARG B 1 51 ? 12.477 13.227 10.648 1 93.75 51 ARG B N 1
ATOM 2521 C CA . ARG B 1 51 ? 11.906 13.828 11.852 1 93.75 51 ARG B CA 1
ATOM 2522 C C . ARG B 1 51 ? 12.891 14.797 12.492 1 93.75 51 ARG B C 1
ATOM 2524 O O . ARG B 1 51 ? 12.516 15.906 12.891 1 93.75 51 ARG B O 1
ATOM 2531 N N . MET B 1 52 ? 14.086 14.375 12.562 1 93.25 52 MET B N 1
ATOM 2532 C CA . MET B 1 52 ? 15.133 15.188 13.188 1 93.25 52 MET B CA 1
ATOM 2533 C C . MET B 1 52 ? 15.352 16.484 12.406 1 93.25 52 MET B C 1
ATOM 2535 O O . MET B 1 52 ? 15.477 17.562 13 1 93.25 52 MET B O 1
ATOM 2539 N N . ILE B 1 53 ? 15.406 16.344 11.133 1 96.31 53 ILE B N 1
ATOM 2540 C CA . ILE B 1 53 ? 15.641 17.484 10.273 1 96.31 53 ILE B CA 1
ATOM 2541 C C . ILE B 1 53 ? 14.516 18.5 10.438 1 96.31 53 ILE B C 1
ATOM 2543 O O . ILE B 1 53 ? 14.766 19.703 10.602 1 96.31 53 ILE B O 1
ATOM 2547 N N . VAL B 1 54 ? 13.289 18.016 10.383 1 96.44 54 VAL B N 1
ATOM 2548 C CA . VAL B 1 54 ? 12.141 18.906 10.516 1 96.44 54 VAL B CA 1
ATOM 2549 C C . VAL B 1 54 ? 12.188 19.609 11.867 1 96.44 54 VAL B C 1
ATOM 2551 O O . VAL B 1 54 ? 12.008 20.828 11.945 1 96.44 54 VAL B O 1
ATOM 2554 N N . GLY B 1 55 ? 12.477 18.875 12.93 1 92.19 55 GLY B N 1
ATOM 2555 C CA . GLY B 1 55 ? 12.586 19.453 14.266 1 92.19 55 GLY B CA 1
ATOM 2556 C C . GLY B 1 55 ? 13.68 20.5 14.375 1 92.19 55 GLY B C 1
ATOM 2557 O O . GLY B 1 55 ? 13.461 21.578 14.938 1 92.19 55 GLY B O 1
ATOM 2558 N N . GLU B 1 56 ? 14.789 20.203 13.82 1 92.38 56 GLU B N 1
ATOM 2559 C CA . GLU B 1 56 ? 15.938 21.109 13.859 1 92.38 56 GLU B CA 1
ATOM 2560 C C . GLU B 1 56 ? 15.648 22.406 13.109 1 92.38 56 GLU B C 1
ATOM 2562 O O . GLU B 1 56 ? 16 23.484 13.578 1 92.38 56 GLU B O 1
ATOM 2567 N N . GLU B 1 57 ? 15.086 22.266 11.938 1 95 57 GLU B N 1
ATOM 2568 C CA . GLU B 1 57 ? 14.805 23.453 11.141 1 95 57 GLU B CA 1
ATOM 2569 C C . GLU B 1 57 ? 13.75 24.328 11.805 1 95 57 GLU B C 1
ATOM 2571 O O . GLU B 1 57 ? 13.789 25.547 11.695 1 95 57 GLU B O 1
ATOM 2576 N N . PHE B 1 58 ? 12.844 23.734 12.508 1 93 58 PHE B N 1
ATOM 2577 C CA . PHE B 1 58 ? 11.875 24.484 13.281 1 93 58 PHE B CA 1
ATOM 2578 C C . PHE B 1 58 ? 12.57 25.328 14.352 1 93 58 PHE B C 1
ATOM 2580 O O . PHE B 1 58 ? 12.266 26.516 14.508 1 93 58 PHE B O 1
ATOM 2587 N N . ILE B 1 59 ? 13.453 24.688 15.031 1 89.12 59 ILE B N 1
ATOM 2588 C CA . ILE B 1 59 ? 14.203 25.359 16.094 1 89.12 59 ILE B CA 1
ATOM 2589 C C . ILE B 1 59 ? 15 26.516 15.492 1 89.12 59 ILE B C 1
ATOM 2591 O O . ILE B 1 59 ? 15.055 27.594 16.062 1 89.12 59 ILE B O 1
ATOM 2595 N N . HIS B 1 60 ? 15.57 26.281 14.391 1 91.88 60 HIS B N 1
ATOM 2596 C CA . HIS B 1 60 ? 16.359 27.312 13.727 1 91.88 60 HIS B CA 1
ATOM 2597 C C . HIS B 1 60 ? 15.492 28.531 13.367 1 91.88 60 HIS B C 1
ATOM 2599 O O . HIS B 1 60 ? 15.875 29.672 13.625 1 91.88 60 HIS B O 1
ATOM 2605 N N . VAL B 1 61 ? 14.328 28.266 12.766 1 93.62 61 VAL B N 1
ATOM 2606 C CA . VAL B 1 61 ? 13.43 29.344 12.352 1 93.62 61 VAL B CA 1
ATOM 2607 C C . VAL B 1 61 ? 12.938 30.109 13.578 1 93.62 61 VAL B C 1
ATOM 2609 O O . VAL B 1 61 ? 12.93 31.344 13.586 1 93.62 61 VAL B O 1
ATOM 2612 N N . PHE B 1 62 ? 12.57 29.406 14.602 1 89.12 62 PHE B N 1
ATOM 2613 C CA . PHE B 1 62 ? 12.055 30.016 15.812 1 89.12 62 PHE B CA 1
ATOM 2614 C C . PHE B 1 62 ? 13.125 30.844 16.516 1 89.12 62 PHE B C 1
ATOM 2616 O O . PHE B 1 62 ? 12.859 31.953 17 1 89.12 62 PHE B O 1
ATOM 2623 N N . SER B 1 63 ? 14.297 30.281 16.578 1 88.75 63 SER B N 1
ATOM 2624 C CA . SER B 1 63 ? 15.406 30.969 17.234 1 88.75 63 SER B CA 1
ATOM 2625 C C . SER B 1 63 ? 15.758 32.25 16.5 1 88.75 63 SER B C 1
ATOM 2627 O O . SER B 1 63 ? 15.969 33.312 17.125 1 88.75 63 SER B O 1
ATOM 2629 N N . LYS B 1 64 ? 15.859 32.188 15.211 1 91.69 64 LYS B N 1
ATOM 2630 C CA . LYS B 1 64 ? 16.156 33.375 14.414 1 91.69 64 LYS B CA 1
ATOM 2631 C C . LYS B 1 64 ? 15.086 34.438 14.586 1 91.69 64 LYS B C 1
ATOM 2633 O O . LYS B 1 64 ? 15.398 35.625 14.719 1 91.69 64 LYS B O 1
ATOM 2638 N N . PHE B 1 65 ? 13.867 34.031 14.562 1 92.31 65 PHE B N 1
ATOM 2639 C CA . PHE B 1 65 ? 12.758 34.969 14.766 1 92.31 65 PHE B CA 1
ATOM 2640 C C . PHE B 1 65 ? 12.844 35.625 16.141 1 92.31 65 PHE B C 1
ATOM 2642 O O . PHE B 1 65 ? 12.656 36.812 16.266 1 92.31 65 PHE B O 1
ATOM 2649 N N . ALA B 1 66 ? 13.047 34.844 17.188 1 88.12 66 ALA B N 1
ATOM 2650 C CA . ALA B 1 66 ? 13.109 35.344 18.562 1 88.12 66 ALA B CA 1
ATOM 2651 C C . ALA B 1 66 ? 14.258 36.344 18.734 1 88.12 66 ALA B C 1
ATOM 2653 O O . ALA B 1 66 ? 14.133 37.312 19.469 1 88.12 66 ALA B O 1
ATOM 2654 N N . GLU B 1 67 ? 15.352 36 18.141 1 88 67 GLU B N 1
ATOM 2655 C CA . GLU B 1 67 ? 16.516 36.875 18.219 1 88 67 GLU B CA 1
ATOM 2656 C C . GLU B 1 67 ? 16.219 38.25 17.609 1 88 67 GLU B C 1
ATOM 2658 O O . GLU B 1 67 ? 16.656 39.281 18.141 1 88 67 GLU B O 1
ATOM 2663 N N . THR B 1 68 ? 15.492 38.219 16.547 1 91.31 68 THR B N 1
ATOM 2664 C CA . THR B 1 68 ? 15.258 39.438 15.797 1 91.31 68 THR B CA 1
ATOM 2665 C C . THR B 1 68 ? 14.062 40.219 16.359 1 91.31 68 THR B C 1
ATOM 2667 O O . THR B 1 68 ? 14.039 41.438 16.344 1 91.31 68 THR B O 1
ATOM 2670 N N . ASN B 1 69 ? 13.109 39.531 16.938 1 90.88 69 ASN B N 1
ATOM 2671 C CA . ASN B 1 69 ? 11.844 40.156 17.281 1 90.88 69 ASN B CA 1
ATOM 2672 C C . ASN B 1 69 ? 11.594 40.125 18.781 1 90.88 69 ASN B C 1
ATOM 2674 O O . ASN B 1 69 ? 10.609 40.688 19.266 1 90.88 69 ASN B O 1
ATOM 2678 N N . GLY B 1 70 ? 12.492 39.469 19.484 1 84.31 70 GLY B N 1
ATOM 2679 C CA . GLY B 1 70 ? 12.289 39.344 20.922 1 84.31 70 GLY B CA 1
ATOM 2680 C C . GLY B 1 70 ? 12.68 40.594 21.688 1 84.31 70 GLY B C 1
ATOM 2681 O O . GLY B 1 70 ? 12.82 41.656 21.109 1 84.31 70 GLY B O 1
ATOM 2682 N N . PRO B 1 71 ? 12.68 40.5 22.906 1 87.44 71 PRO B N 1
ATOM 2683 C CA . PRO B 1 71 ? 12.68 39.281 23.719 1 87.44 71 PRO B CA 1
ATOM 2684 C C . PRO B 1 71 ? 11.281 38.719 23.922 1 87.44 71 PRO B C 1
ATOM 2686 O O . PRO B 1 71 ? 10.312 39.469 24.031 1 87.44 71 PRO B O 1
ATOM 2689 N N . PHE B 1 72 ? 11.133 37.469 23.891 1 88.75 72 PHE B N 1
ATOM 2690 C CA . PHE B 1 72 ? 9.93 36.719 24.266 1 88.75 72 PHE B CA 1
ATOM 2691 C C . PHE B 1 72 ? 10.102 36.062 25.641 1 88.75 72 PHE B C 1
ATOM 2693 O O . PHE B 1 72 ? 11.203 35.656 26 1 88.75 72 PHE B O 1
ATOM 2700 N N . LYS B 1 73 ? 9.094 35.969 26.344 1 88.19 73 LYS B N 1
ATOM 2701 C CA . LYS B 1 73 ? 9.18 35.406 27.688 1 88.19 73 LYS B CA 1
ATOM 2702 C C . LYS B 1 73 ? 8.578 34 27.719 1 88.19 73 LYS B C 1
ATOM 2704 O O . LYS B 1 73 ? 9.094 33.125 28.406 1 88.19 73 LYS B O 1
ATOM 2709 N N . TRP B 1 74 ? 7.566 33.812 27.016 1 87.88 74 TRP B N 1
ATOM 2710 C CA . TRP B 1 74 ? 6.785 32.594 27.172 1 87.88 74 TRP B CA 1
ATOM 2711 C C . TRP B 1 74 ? 6.809 31.781 25.891 1 87.88 74 TRP B C 1
ATOM 2713 O O . TRP B 1 74 ? 6.762 32.344 24.781 1 87.88 74 TRP B O 1
ATOM 2723 N N . LEU B 1 75 ? 6.961 30.578 26.031 1 85.19 75 LEU B N 1
ATOM 2724 C CA . LEU B 1 75 ? 6.68 29.578 25 1 85.19 75 LEU B CA 1
ATOM 2725 C C . LEU B 1 75 ? 5.434 28.766 25.359 1 85.19 75 LEU B C 1
ATOM 2727 O O . LEU B 1 75 ? 5.418 28.062 26.375 1 85.19 75 LEU B O 1
ATOM 2731 N N . ALA B 1 76 ? 4.434 29.016 24.531 1 87.56 76 ALA B N 1
ATOM 2732 C CA . ALA B 1 76 ? 3.195 28.281 24.797 1 87.56 76 ALA B CA 1
ATOM 2733 C C . ALA B 1 76 ? 3.227 26.891 24.156 1 87.56 76 ALA B C 1
ATOM 2735 O O . ALA B 1 76 ? 3.611 26.75 23 1 87.56 76 ALA B O 1
ATOM 2736 N N . GLN B 1 77 ? 2.852 25.875 24.922 1 83.12 77 GLN B N 1
ATOM 2737 C CA . GLN B 1 77 ? 2.768 24.516 24.438 1 83.12 77 GLN B CA 1
ATOM 2738 C C . GLN B 1 77 ? 1.354 23.953 24.578 1 83.12 77 GLN B C 1
ATOM 2740 O O . GLN B 1 77 ? 0.653 24.281 25.547 1 83.12 77 GLN B O 1
ATOM 2745 N N . GLY B 1 78 ? 0.942 23.156 23.594 1 84.25 78 GLY B N 1
ATOM 2746 C CA . GLY B 1 78 ? -0.394 22.578 23.609 1 84.25 78 GLY B CA 1
ATOM 2747 C C . GLY B 1 78 ? -0.477 21.281 24.375 1 84.25 78 GLY B C 1
ATOM 2748 O O . GLY B 1 78 ? -1.209 20.359 23.984 1 84.25 78 GLY B O 1
ATOM 2749 N N . THR B 1 79 ? 0.235 21.125 25.359 1 80.56 79 THR B N 1
ATOM 2750 C CA . THR B 1 79 ? 0.237 19.922 26.188 1 80.56 79 THR B CA 1
ATOM 2751 C C . THR B 1 79 ? -1.137 19.703 26.812 1 80.56 79 THR B C 1
ATOM 2753 O O . THR B 1 79 ? -1.727 20.625 27.375 1 80.56 79 THR B O 1
ATOM 2756 N N . LEU B 1 80 ? -1.603 18.375 26.609 1 84.56 80 LEU B N 1
ATOM 2757 C CA . LEU B 1 80 ? -2.879 18 27.203 1 84.56 80 LEU B CA 1
ATOM 2758 C C . LEU B 1 80 ? -2.672 17.047 28.375 1 84.56 80 LEU B C 1
ATOM 2760 O O . LEU B 1 80 ? -1.56 16.562 28.594 1 84.56 80 LEU B O 1
ATOM 2764 N N . TYR B 1 81 ? -3.73 16.766 29.094 1 80.62 81 TYR B N 1
ATOM 2765 C CA . TYR B 1 81 ? -3.648 15.938 30.297 1 80.62 81 TYR B CA 1
ATOM 2766 C C . TYR B 1 81 ? -3.117 14.547 29.969 1 80.62 81 TYR B C 1
ATOM 2768 O O . TYR B 1 81 ? -2.277 14.016 30.703 1 80.62 81 TYR B O 1
ATOM 2776 N N . PRO B 1 82 ? -3.6 13.922 28.875 1 74.38 82 PRO B N 1
ATOM 2777 C CA . PRO B 1 82 ? -3.068 12.594 28.547 1 74.38 82 PRO B CA 1
ATOM 2778 C C . PRO B 1 82 ? -1.559 12.609 28.312 1 74.38 82 PRO B C 1
ATOM 2780 O O . PRO B 1 82 ? -0.879 11.617 28.609 1 74.38 82 PRO B O 1
ATOM 2783 N N . ASP B 1 83 ? -1.04 13.633 27.766 1 72.88 83 ASP B N 1
ATOM 2784 C CA . ASP B 1 83 ? 0.399 13.766 27.562 1 72.88 83 ASP B CA 1
ATOM 2785 C C . ASP B 1 83 ? 1.149 13.766 28.891 1 72.88 83 ASP B C 1
ATOM 2787 O O . ASP B 1 83 ? 2.254 13.227 28.984 1 72.88 83 ASP B O 1
ATOM 2791 N N . VAL B 1 84 ? 0.458 14.352 29.859 1 70.56 84 VAL B N 1
ATOM 2792 C CA . VAL B 1 84 ? 1.045 14.492 31.188 1 70.56 84 VAL B CA 1
ATOM 2793 C C . VAL B 1 84 ? 1.087 13.133 31.891 1 70.56 84 VAL B C 1
ATOM 2795 O O . VAL B 1 84 ? 2.092 12.781 32.5 1 70.56 84 VAL B O 1
ATOM 2798 N N . ILE B 1 85 ? -0.004 12.422 31.703 1 68 85 ILE B N 1
ATOM 2799 C CA . ILE B 1 85 ? -0.102 11.109 32.344 1 68 85 ILE B CA 1
ATOM 2800 C C . ILE B 1 85 ? 0.92 10.156 31.719 1 68 85 ILE B C 1
ATOM 2802 O O . ILE B 1 85 ? 1.581 9.398 32.438 1 68 85 ILE B O 1
ATOM 2806 N N . GLU B 1 86 ? 1.011 10.164 30.438 1 59.91 86 GLU B N 1
ATOM 2807 C CA . GLU B 1 86 ? 1.946 9.289 29.734 1 59.91 86 GLU B CA 1
ATOM 2808 C C . GLU B 1 86 ? 3.385 9.555 30.156 1 59.91 86 GLU B C 1
ATOM 2810 O O . GLU B 1 86 ? 4.18 8.625 30.297 1 59.91 86 GLU B O 1
ATOM 2815 N N . SER B 1 87 ? 3.703 10.82 30.375 1 56.25 87 SER B N 1
ATOM 2816 C CA . SER B 1 87 ? 5.043 11.219 30.797 1 56.25 87 SER B CA 1
ATOM 2817 C C . SER B 1 87 ? 5.285 10.844 32.25 1 56.25 87 SER B C 1
ATOM 2819 O O . SER B 1 87 ? 6.426 10.602 32.656 1 56.25 87 SER B O 1
ATOM 2821 N N . GLY B 1 88 ? 4.262 11.031 33.125 1 51.84 88 GLY B N 1
ATOM 2822 C CA . GLY B 1 88 ? 4.383 10.719 34.531 1 51.84 88 GLY B CA 1
ATOM 2823 C C . GLY B 1 88 ? 4.492 9.227 34.812 1 51.84 88 GLY B C 1
ATOM 2824 O O . GLY B 1 88 ? 5.148 8.812 35.75 1 51.84 88 GLY B O 1
ATOM 2825 N N . VAL B 1 89 ? 3.582 8.516 34.156 1 48.03 89 VAL B N 1
ATOM 2826 C CA . VAL B 1 89 ? 3.65 7.074 34.375 1 48.03 89 VAL B CA 1
ATOM 2827 C C . VAL B 1 89 ? 4.988 6.539 33.875 1 48.03 89 VAL B C 1
ATOM 2829 O O . VAL B 1 89 ? 5.484 5.52 34.344 1 48.03 89 VAL B O 1
ATOM 2832 N N . SER B 1 90 ? 5.285 7.062 32.75 1 43.88 90 SER B N 1
ATOM 2833 C CA . SER B 1 90 ? 6.594 6.551 32.344 1 43.88 90 SER B CA 1
ATOM 2834 C C . SER B 1 90 ? 7.695 7.07 33.25 1 43.88 90 SER B C 1
ATOM 2836 O O . SER B 1 90 ? 8.273 8.125 33 1 43.88 90 SER B O 1
ATOM 2838 N N . LYS B 1 91 ? 7.523 6.93 34.469 1 43.44 91 LYS B N 1
ATOM 2839 C CA . LYS B 1 91 ? 8.547 7.258 35.469 1 43.44 91 LYS B CA 1
ATOM 2840 C C . LYS B 1 91 ? 9.938 7.227 34.844 1 43.44 91 LYS B C 1
ATOM 2842 O O . LYS B 1 91 ? 10.93 7.543 35.5 1 43.44 91 LYS B O 1
ATOM 2847 N N . GLY B 1 92 ? 10.148 6.527 33.75 1 37.91 92 GLY B N 1
ATOM 2848 C CA . GLY B 1 92 ? 11.484 6.422 33.188 1 37.91 92 GLY B CA 1
ATOM 2849 C C . GLY B 1 92 ? 11.852 7.582 32.281 1 37.91 92 GLY B C 1
ATOM 2850 O O . GLY B 1 92 ? 11.062 8.516 32.125 1 37.91 92 GLY B O 1
ATOM 2851 N N . PRO B 1 93 ? 13.062 7.637 31.609 1 37.5 93 PRO B N 1
ATOM 2852 C CA . PRO B 1 93 ? 13.688 8.547 30.641 1 37.5 93 PRO B CA 1
ATOM 2853 C C . PRO B 1 93 ? 12.727 9 29.547 1 37.5 93 PRO B C 1
ATOM 2855 O O . PRO B 1 93 ? 13 9.969 28.844 1 37.5 93 PRO B O 1
ATOM 2858 N N . ALA B 1 94 ? 11.648 8.445 29.469 1 40.94 94 ALA B N 1
ATOM 2859 C CA . ALA B 1 94 ? 10.75 8.711 28.344 1 40.94 94 ALA B CA 1
ATOM 2860 C C . ALA B 1 94 ? 9.906 9.961 28.609 1 40.94 94 ALA B C 1
ATOM 2862 O O . ALA B 1 94 ? 9.578 10.695 27.672 1 40.94 94 ALA B O 1
ATOM 2863 N N . ALA B 1 95 ? 9.375 10.195 29.719 1 40.78 95 ALA B N 1
ATOM 2864 C CA . ALA B 1 95 ? 8.57 11.359 30.094 1 40.78 95 ALA B CA 1
ATOM 2865 C C . ALA B 1 95 ? 9.32 12.656 29.828 1 40.78 95 ALA B C 1
ATOM 2867 O O . ALA B 1 95 ? 8.758 13.617 29.312 1 40.78 95 ALA B O 1
ATOM 2868 N N . VAL B 1 96 ? 10.453 12.688 30.344 1 41.44 96 VAL B N 1
ATOM 2869 C CA . VAL B 1 96 ? 11.359 13.812 30.125 1 41.44 96 VAL B CA 1
ATOM 2870 C C . VAL B 1 96 ? 11.547 14.031 28.625 1 41.44 96 VAL B C 1
ATOM 2872 O O . VAL B 1 96 ? 11.68 15.164 28.156 1 41.44 96 VAL B O 1
ATOM 2875 N N . ILE B 1 97 ? 11.344 12.961 27.859 1 38.84 97 ILE B N 1
ATOM 2876 C CA . ILE B 1 97 ? 11.664 12.969 26.438 1 38.84 97 ILE B CA 1
ATOM 2877 C C . ILE B 1 97 ? 10.555 13.695 25.672 1 38.84 97 ILE B C 1
ATOM 2879 O O . ILE B 1 97 ? 10.836 14.492 24.766 1 38.84 97 ILE B O 1
ATOM 2883 N N . LYS B 1 98 ? 9.266 13.578 26.047 1 44.19 98 LYS B N 1
ATOM 2884 C CA . LYS B 1 98 ? 8.227 14.289 25.312 1 44.19 98 LYS B CA 1
ATOM 2885 C C . LYS B 1 98 ? 8.227 15.773 25.656 1 44.19 98 LYS B C 1
ATOM 2887 O O . LYS B 1 98 ? 8.039 16.625 24.781 1 44.19 98 LYS B O 1
ATOM 2892 N N . SER B 1 99 ? 8.289 16.031 26.953 1 41.91 99 SER B N 1
ATOM 2893 C CA . SER B 1 99 ? 8.352 17.422 27.375 1 41.91 99 SER B CA 1
ATOM 2894 C C . SER B 1 99 ? 9.57 18.125 26.766 1 41.91 99 SER B C 1
ATOM 2896 O O . SER B 1 99 ? 9.469 19.234 26.25 1 41.91 99 SER B O 1
ATOM 2898 N N . HIS B 1 100 ? 10.703 17.5 27.031 1 40.34 100 HIS B N 1
ATOM 2899 C CA . HIS B 1 100 ? 11.969 18 26.516 1 40.34 100 HIS B CA 1
ATOM 2900 C C . HIS B 1 100 ? 12.031 17.859 25 1 40.34 100 HIS B C 1
ATOM 2902 O O . HIS B 1 100 ? 12.68 18.656 24.328 1 40.34 100 HIS B O 1
ATOM 2908 N N . HIS B 1 101 ? 11.289 16.969 24.547 1 43.16 101 HIS B N 1
ATOM 2909 C CA . HIS B 1 101 ? 11.312 16.703 23.109 1 43.16 101 HIS B CA 1
ATOM 2910 C C . HIS B 1 101 ? 10.523 17.766 22.344 1 43.16 101 HIS B C 1
ATOM 2912 O O . HIS B 1 101 ? 10.867 18.109 21.203 1 43.16 101 HIS B O 1
ATOM 2918 N N . ASN B 1 102 ? 9.422 18.266 23.016 1 47.56 102 ASN B N 1
ATOM 2919 C CA . ASN B 1 102 ? 8.68 19.328 22.344 1 47.56 102 ASN B CA 1
ATOM 2920 C C . ASN B 1 102 ? 9.422 20.672 22.438 1 47.56 102 ASN B C 1
ATOM 2922 O O . ASN B 1 102 ? 9.211 21.547 21.609 1 47.56 102 ASN B O 1
ATOM 2926 N N . VAL B 1 103 ? 10.07 20.766 23.594 1 46.56 103 VAL B N 1
ATOM 2927 C CA . VAL B 1 103 ? 10.891 21.969 23.766 1 46.56 103 VAL B CA 1
ATOM 2928 C C . VAL B 1 103 ? 12.352 21.641 23.469 1 46.56 103 VAL B C 1
ATOM 2930 O O . VAL B 1 103 ? 13.195 22.531 23.422 1 46.56 103 VAL B O 1
ATOM 2933 N N . GLY B 1 104 ? 12.641 20.312 23.281 1 51.12 104 GLY B N 1
ATOM 2934 C CA . GLY B 1 104 ? 13.984 19.781 23.172 1 51.12 104 GLY B CA 1
ATOM 2935 C C . GLY B 1 104 ? 14.688 20.203 21.891 1 51.12 104 GLY B C 1
ATOM 2936 O O . GLY B 1 104 ? 14.07 20.266 20.828 1 51.12 104 GLY B O 1
ATOM 2937 N N . GLY B 1 105 ? 15.305 21.422 22.078 1 61.25 105 GLY B N 1
ATOM 2938 C CA . GLY B 1 105 ? 16.234 21.797 21.031 1 61.25 105 GLY B CA 1
ATOM 2939 C C . GLY B 1 105 ? 16.453 23.297 20.938 1 61.25 105 GLY B C 1
ATOM 2940 O O . GLY B 1 105 ? 17.328 23.766 20.203 1 61.25 105 GLY B O 1
ATOM 2941 N N . LEU B 1 106 ? 15.484 23.922 21.781 1 72.5 106 LEU B N 1
ATOM 2942 C CA . LEU B 1 106 ? 15.664 25.359 21.688 1 72.5 106 LEU B CA 1
ATOM 2943 C C . LEU B 1 106 ? 16.891 25.812 22.469 1 72.5 106 LEU B C 1
ATOM 2945 O O . LEU B 1 106 ? 17.219 25.234 23.516 1 72.5 106 LEU B O 1
ATOM 2949 N N . PRO B 1 107 ? 17.516 26.734 21.953 1 74.19 107 PRO B N 1
ATOM 2950 C CA . PRO B 1 107 ? 18.734 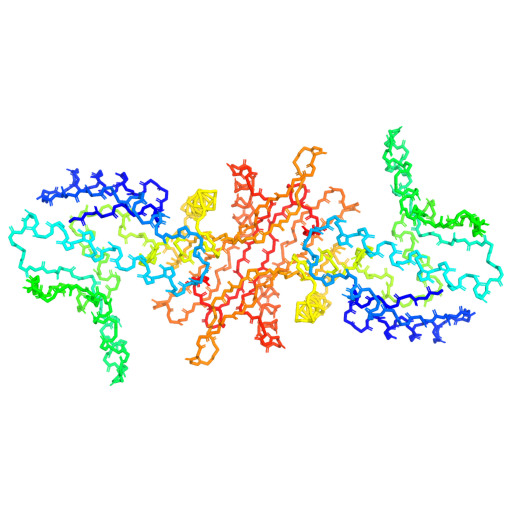27.203 22.641 1 74.19 107 PRO B CA 1
ATOM 2951 C C . PRO B 1 107 ? 18.453 27.781 24.031 1 74.19 107 PRO B C 1
ATOM 2953 O O . PRO B 1 107 ? 17.422 28.406 24.234 1 74.19 107 PRO B O 1
ATOM 2956 N N . ASP B 1 108 ? 19.359 27.625 24.891 1 76 108 ASP B N 1
ATOM 2957 C CA . ASP B 1 108 ? 19.266 28.062 26.281 1 76 108 ASP B CA 1
ATOM 2958 C C . ASP B 1 108 ? 19.125 29.578 26.375 1 76 108 ASP B C 1
ATOM 2960 O O . ASP B 1 108 ? 18.469 30.094 27.281 1 76 108 ASP B O 1
ATOM 2964 N N . TRP B 1 109 ? 19.781 30.188 25.484 1 75.62 109 TRP B N 1
ATOM 2965 C CA . TRP B 1 109 ? 19.844 31.641 25.594 1 75.62 109 TRP B CA 1
ATOM 2966 C C . TRP B 1 109 ? 18.453 32.25 25.391 1 75.62 109 TRP B C 1
ATOM 2968 O O . TRP B 1 109 ? 18.234 33.438 25.719 1 75.62 109 TRP B O 1
ATOM 2978 N N . LEU B 1 110 ? 17.547 31.562 24.844 1 77.88 110 LEU B N 1
ATOM 2979 C CA . LEU B 1 110 ? 16.203 32.094 24.656 1 77.88 110 LEU B CA 1
ATOM 2980 C C . LEU B 1 110 ? 15.516 32.312 26 1 77.88 110 LEU B C 1
ATOM 2982 O O . LEU B 1 110 ? 14.641 33.188 26.125 1 77.88 110 LEU B O 1
ATOM 2986 N N . ASN B 1 111 ? 15.938 31.562 27.016 1 78.19 111 ASN B N 1
ATOM 2987 C CA . ASN B 1 111 ? 15.445 31.688 28.375 1 78.19 111 ASN B CA 1
ATOM 2988 C C . ASN B 1 111 ? 13.922 31.797 28.422 1 78.19 111 ASN B C 1
ATOM 2990 O O . ASN B 1 111 ? 13.375 32.719 29.031 1 78.19 111 ASN B O 1
ATOM 2994 N N . LEU B 1 112 ? 13.32 30.984 27.625 1 83.19 112 LEU B N 1
ATOM 2995 C CA . LEU B 1 112 ? 11.859 31.016 27.547 1 83.19 112 LEU B CA 1
ATOM 2996 C C . LEU B 1 112 ? 11.242 30.25 28.719 1 83.19 112 LEU B C 1
ATOM 2998 O O . LEU B 1 112 ? 11.773 29.219 29.141 1 83.19 112 LEU B O 1
ATOM 3002 N N . GLU B 1 113 ? 10.227 30.844 29.297 1 85.06 113 GLU B N 1
ATOM 3003 C CA . GLU B 1 113 ? 9.406 30.125 30.25 1 85.06 113 GLU B CA 1
ATOM 3004 C C . GLU B 1 113 ? 8.266 29.375 29.562 1 85.06 113 GLU B C 1
ATOM 3006 O O . GLU B 1 113 ? 7.684 29.875 28.609 1 85.06 113 GLU B O 1
ATOM 3011 N N . ILE B 1 114 ? 7.98 28.219 30 1 83.81 114 ILE B N 1
ATOM 3012 C CA . ILE B 1 114 ? 6.996 27.359 29.344 1 83.81 114 ILE B CA 1
ATOM 3013 C C . ILE B 1 114 ? 5.609 27.641 29.922 1 83.81 114 ILE B C 1
ATOM 3015 O O . ILE B 1 114 ? 5.441 27.719 31.141 1 83.81 114 ILE B O 1
ATOM 3019 N N . LEU B 1 115 ? 4.715 27.875 29.062 1 89 115 LEU B N 1
ATOM 3020 C CA . LEU B 1 115 ? 3.309 28.047 29.406 1 89 115 LEU B CA 1
ATOM 3021 C C . LEU B 1 115 ? 2.469 26.906 28.844 1 89 115 LEU B C 1
ATOM 3023 O O . LEU B 1 115 ? 2.484 26.656 27.641 1 89 115 LEU B O 1
ATOM 3027 N N . GLU B 1 116 ? 1.686 26.141 29.656 1 90 116 GLU B N 1
ATOM 3028 C CA . GLU B 1 116 ? 0.835 25.016 29.25 1 90 116 GLU B CA 1
ATOM 3029 C C . GLU B 1 116 ? -0.588 25.188 29.766 1 90 116 GLU B C 1
ATOM 3031 O O . GLU B 1 116 ? -1.021 24.453 30.656 1 90 116 GLU B O 1
ATOM 3036 N N . PRO B 1 117 ? -1.284 26.031 29.156 1 90.38 117 PRO B N 1
ATOM 3037 C CA . PRO B 1 117 ? -2.592 26.406 29.688 1 90.38 117 PRO B CA 1
ATOM 3038 C C . PRO B 1 117 ? -3.613 25.281 29.609 1 90.38 117 PRO B C 1
ATOM 3040 O O . PRO B 1 117 ? -4.613 25.297 30.328 1 90.38 117 PRO B O 1
ATOM 3043 N N . LEU B 1 118 ? -3.324 24.25 28.734 1 91.44 118 LEU B N 1
ATOM 3044 C CA . LEU B 1 118 ? -4.32 23.219 28.5 1 91.44 118 LEU B CA 1
ATOM 3045 C C . LEU B 1 118 ? -3.914 21.906 29.172 1 91.44 118 LEU B C 1
ATOM 3047 O O . LEU B 1 118 ? -4.547 20.875 28.969 1 91.44 118 LEU B O 1
ATOM 3051 N N . ARG B 1 119 ? -2.922 21.906 29.969 1 88.44 119 ARG B N 1
ATOM 3052 C CA . ARG B 1 119 ? -2.254 20.719 30.516 1 88.44 119 ARG B CA 1
ATOM 3053 C C . ARG B 1 119 ? -3.207 19.891 31.375 1 88.44 119 ARG B C 1
ATOM 3055 O O . ARG B 1 119 ? -2.994 18.703 31.562 1 88.44 119 ARG B O 1
ATOM 3062 N N . GLU B 1 120 ? -4.262 20.484 31.891 1 89.81 120 GLU B N 1
ATOM 3063 C CA . GLU B 1 120 ? -5.164 19.75 32.781 1 89.81 120 GLU B CA 1
ATOM 3064 C C . GLU B 1 120 ? -6.438 19.344 32.031 1 89.81 120 GLU B C 1
ATOM 3066 O O . GLU B 1 120 ? -7.391 18.859 32.656 1 89.81 120 GLU B O 1
ATOM 3071 N N . LEU B 1 121 ? -6.43 19.531 30.75 1 90.44 121 LEU B N 1
ATOM 3072 C CA . LEU B 1 121 ? -7.652 19.312 29.984 1 90.44 121 LEU B CA 1
ATOM 3073 C C . LEU B 1 121 ? -7.492 18.125 29.047 1 90.44 121 LEU B C 1
ATOM 3075 O O . LEU B 1 121 ? -6.387 17.828 28.578 1 90.44 121 LEU B O 1
ATOM 3079 N N . TYR B 1 122 ? -8.641 17.484 28.812 1 84.19 122 TYR B N 1
ATOM 3080 C CA . TYR B 1 122 ? -8.719 16.453 27.781 1 84.19 122 TYR B CA 1
ATOM 3081 C C . TYR B 1 122 ? -9.109 17.062 26.438 1 84.19 122 TYR B C 1
ATOM 3083 O O . TYR B 1 122 ? -9.539 18.219 26.375 1 84.19 122 TYR B O 1
ATOM 3091 N N . LYS B 1 123 ? -8.883 16.297 25.422 1 82.38 123 LYS B N 1
ATOM 3092 C CA . LYS B 1 123 ? -9.125 16.75 24.062 1 82.38 123 LYS B CA 1
ATOM 3093 C C . LYS B 1 123 ? -10.555 17.266 23.906 1 82.38 123 LYS B C 1
ATOM 3095 O O . LYS B 1 123 ? -10.781 18.297 23.281 1 82.38 123 LYS B O 1
ATOM 3100 N N . ASP B 1 124 ? -11.531 16.562 24.453 1 84.31 124 ASP B N 1
ATOM 3101 C CA . ASP B 1 124 ? -12.93 16.953 24.344 1 84.31 124 ASP B CA 1
ATOM 3102 C C . ASP B 1 124 ? -13.188 18.281 25.062 1 84.31 124 ASP B C 1
ATOM 3104 O O . ASP B 1 124 ? -13.992 19.094 24.609 1 84.31 124 ASP B O 1
ATOM 3108 N N . GLU B 1 125 ? -12.5 18.469 26.156 1 91.25 125 GLU B N 1
ATOM 3109 C CA . GLU B 1 125 ? -12.641 19.719 26.922 1 91.25 125 GLU B CA 1
ATOM 3110 C C . GLU B 1 125 ? -12.016 20.891 26.172 1 91.25 125 GLU B C 1
ATOM 3112 O O . GLU B 1 125 ? -12.547 22 26.188 1 91.25 125 GLU B O 1
ATOM 3117 N N . VAL B 1 126 ? -10.898 20.562 25.531 1 90.12 126 VAL B N 1
ATOM 3118 C CA . VAL B 1 126 ? -10.258 21.594 24.719 1 90.12 126 VAL B CA 1
ATOM 3119 C C . VAL B 1 126 ? -11.188 22.031 23.594 1 90.12 126 VAL B C 1
ATOM 3121 O O . VAL B 1 126 ? -11.289 23.219 23.281 1 90.12 126 VAL B O 1
ATOM 3124 N N . ARG B 1 127 ? -11.906 21.125 23 1 89 127 ARG B N 1
ATOM 3125 C CA . ARG B 1 127 ? -12.844 21.422 21.922 1 89 127 ARG B CA 1
ATOM 3126 C C . ARG B 1 127 ? -14.008 22.281 22.422 1 89 127 ARG B C 1
ATOM 3128 O O . ARG B 1 127 ? -14.461 23.188 21.719 1 89 127 ARG B O 1
ATOM 3135 N N . LYS B 1 128 ? -14.461 21.953 23.609 1 92.56 128 LYS B N 1
ATOM 3136 C CA . LYS B 1 128 ? -15.531 22.75 24.219 1 92.56 128 LYS B CA 1
ATOM 3137 C C . LYS B 1 128 ? -15.094 24.188 24.438 1 92.56 128 LYS B C 1
ATOM 3139 O O . LYS B 1 128 ? -15.867 25.125 24.188 1 92.56 128 LYS B O 1
ATOM 3144 N N . ILE B 1 129 ? -13.891 24.328 24.875 1 92.94 129 ILE B N 1
ATOM 3145 C CA . ILE B 1 129 ? -13.344 25.656 25.109 1 92.94 129 ILE B CA 1
ATOM 3146 C C . ILE B 1 129 ? -13.227 26.406 23.781 1 92.94 129 ILE B C 1
ATOM 3148 O O . ILE B 1 129 ? -13.547 27.594 23.703 1 92.94 129 ILE B O 1
ATOM 3152 N N . ALA B 1 130 ? -12.711 25.719 22.75 1 90.12 130 ALA B N 1
ATOM 3153 C CA . ALA B 1 130 ? -12.578 26.328 21.422 1 90.12 130 ALA B CA 1
ATOM 3154 C C . ALA B 1 130 ? -13.93 26.828 20.922 1 90.12 130 ALA B C 1
ATOM 3156 O O . ALA B 1 130 ? -14.016 27.922 20.359 1 90.12 130 ALA B O 1
ATOM 3157 N N . LYS B 1 131 ? -14.922 26.047 21.172 1 90.69 131 LYS B N 1
ATOM 3158 C CA . LYS B 1 131 ? -16.266 26.453 20.781 1 90.69 131 LYS B CA 1
ATOM 3159 C C . LYS B 1 131 ? -16.719 27.703 21.531 1 90.69 131 LYS B C 1
ATOM 3161 O O . LYS B 1 131 ? -17.281 28.609 20.922 1 90.69 131 LYS B O 1
ATOM 3166 N N . ILE B 1 132 ? -16.453 27.719 22.781 1 92 132 ILE B N 1
ATOM 3167 C CA . ILE B 1 132 ? -16.828 28.859 23.625 1 92 132 ILE B CA 1
ATOM 3168 C C . ILE B 1 132 ? -16.094 30.109 23.156 1 92 132 ILE B C 1
ATOM 3170 O O . ILE B 1 132 ? -16.656 31.203 23.172 1 92 132 ILE B O 1
ATOM 3174 N N . LEU B 1 133 ? -14.859 29.953 22.703 1 86.75 133 LEU B N 1
ATOM 3175 C CA . LEU B 1 133 ? -14.023 31.078 22.297 1 86.75 133 LEU B CA 1
ATOM 3176 C C . LEU B 1 133 ? -14.352 31.516 20.859 1 86.75 133 LEU B C 1
ATOM 3178 O O . LEU B 1 133 ? -13.766 32.469 20.359 1 86.75 133 LEU B O 1
ATOM 3182 N N . GLY B 1 134 ? -15.25 30.766 20.188 1 83.88 134 GLY B N 1
ATOM 3183 C CA . GLY B 1 134 ? -15.688 31.141 18.859 1 83.88 134 GLY B CA 1
ATOM 3184 C C . GLY B 1 134 ? -14.789 30.609 17.75 1 83.88 134 GLY B C 1
ATOM 3185 O O . GLY B 1 134 ? -14.797 31.125 16.641 1 83.88 134 GLY B O 1
ATOM 3186 N N . VAL B 1 135 ? -13.945 29.703 18.078 1 83.56 135 VAL B N 1
ATOM 3187 C CA . VAL B 1 135 ? -13.133 29.047 17.062 1 83.56 135 VAL B CA 1
ATOM 3188 C C . VAL B 1 135 ? -14.031 28.281 16.109 1 83.56 135 VAL B C 1
ATOM 3190 O O . VAL B 1 135 ? -14.93 27.547 16.531 1 83.56 135 VAL B O 1
ATOM 3193 N N . PRO B 1 136 ? -13.805 28.469 14.805 1 83.44 136 PRO B N 1
ATOM 3194 C CA . PRO B 1 136 ? -14.625 27.719 13.844 1 83.44 136 PRO B CA 1
ATOM 3195 C C . PRO B 1 136 ? -14.547 26.203 14.055 1 83.44 136 PRO B C 1
ATOM 3197 O O . PRO B 1 136 ? -13.477 25.672 14.344 1 83.44 136 PRO B O 1
ATOM 3200 N N . GLU B 1 137 ? -15.648 25.531 13.875 1 86.06 137 GLU B N 1
ATOM 3201 C CA . GLU B 1 137 ? -15.766 24.094 14.102 1 86.06 137 GLU B CA 1
ATOM 3202 C C . GLU B 1 137 ? -14.797 23.312 13.211 1 86.06 137 GLU B C 1
ATOM 3204 O O . GLU B 1 137 ? -14.219 22.312 13.633 1 86.06 137 GLU B O 1
ATOM 3209 N N . LYS B 1 138 ? -14.68 23.812 12.031 1 83.25 138 LYS B N 1
ATOM 3210 C CA . LYS B 1 138 ? -13.812 23.172 11.062 1 83.25 138 LYS B CA 1
ATOM 3211 C C . LYS B 1 138 ? -12.375 23.109 11.57 1 83.25 138 LYS B C 1
ATOM 3213 O O . LYS B 1 138 ? -11.609 22.219 11.18 1 83.25 138 LYS B O 1
ATOM 3218 N N . LEU B 1 139 ? -12.023 23.969 12.461 1 82.12 139 LEU B N 1
ATOM 3219 C CA . LEU B 1 139 ? -10.656 24.031 12.953 1 82.12 139 LEU B CA 1
ATOM 3220 C C . LEU B 1 139 ? -10.484 23.156 14.188 1 82.12 139 LEU B C 1
ATOM 3222 O O . LEU B 1 139 ? -9.516 22.391 14.273 1 82.12 139 LEU B O 1
ATOM 3226 N N . PHE B 1 140 ? -11.406 23.281 15.125 1 85.06 140 PHE B N 1
ATOM 3227 C CA . PHE B 1 140 ? -11.141 22.562 16.359 1 85.06 140 PHE B CA 1
ATOM 3228 C C . PHE B 1 140 ? -11.57 21.094 16.25 1 85.06 140 PHE B C 1
ATOM 3230 O O . PHE B 1 140 ? -11.219 20.281 17.094 1 85.06 140 PHE B O 1
ATOM 3237 N N . MET B 1 141 ? -12.227 20.688 15.164 1 88.06 141 MET B N 1
ATOM 3238 C CA . MET B 1 141 ? -12.602 19.297 14.93 1 88.06 141 MET B CA 1
ATOM 3239 C C . MET B 1 141 ? -11.602 18.609 14 1 88.06 141 MET B C 1
ATOM 3241 O O . MET B 1 141 ? -11.781 17.453 13.641 1 88.06 141 MET B O 1
ATOM 3245 N N . ARG B 1 142 ? -10.625 19.344 13.633 1 90.5 142 ARG B N 1
ATOM 3246 C CA . ARG B 1 142 ? -9.625 18.781 12.734 1 90.5 142 ARG B CA 1
ATOM 3247 C C . ARG B 1 142 ? -8.961 17.547 13.344 1 90.5 142 ARG B C 1
ATOM 3249 O O . ARG B 1 142 ? -8.719 17.5 14.555 1 90.5 142 ARG B O 1
ATOM 3256 N N . HIS B 1 143 ? -8.711 16.641 12.461 1 93.56 143 HIS B N 1
ATOM 3257 C CA . HIS B 1 143 ? -8 15.438 12.906 1 93.56 143 HIS B CA 1
ATOM 3258 C C . HIS B 1 143 ? -6.562 15.766 13.305 1 93.56 143 HIS B C 1
ATOM 3260 O O . HIS B 1 143 ? -5.996 16.75 12.828 1 93.56 143 HIS B O 1
ATOM 3266 N N . PRO B 1 144 ? -6.047 14.93 14.188 1 90.06 144 PRO B N 1
ATOM 3267 C CA . PRO B 1 144 ? -4.637 15.102 14.539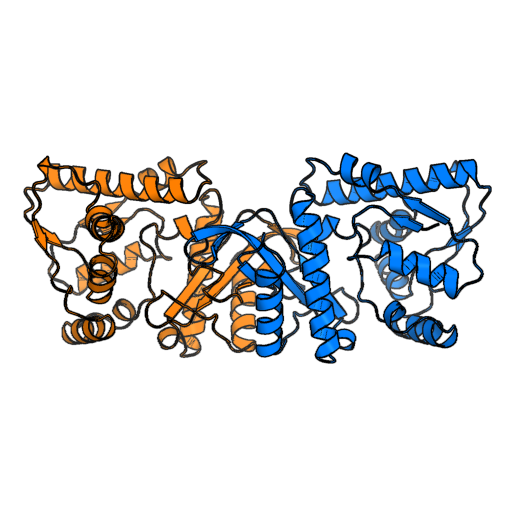 1 90.06 144 PRO B CA 1
ATOM 3268 C C . PRO B 1 144 ? -3.723 15.141 13.32 1 90.06 144 PRO B C 1
ATOM 3270 O O . PRO B 1 144 ? -3.996 14.469 12.32 1 90.06 144 PRO B O 1
ATOM 3273 N N . PHE B 1 145 ? -2.762 15.969 13.406 1 93.31 145 PHE B N 1
ATOM 3274 C CA . PHE B 1 145 ? -1.733 16.125 12.383 1 93.31 145 PHE B CA 1
ATOM 3275 C C . PHE B 1 145 ? -0.342 16.031 13 1 93.31 145 PHE B C 1
ATOM 3277 O O . PHE B 1 145 ? -0.05 16.703 13.992 1 93.31 145 PHE B O 1
ATOM 3284 N N . PRO B 1 146 ? 0.482 15.164 12.445 1 92.69 146 PRO B N 1
ATOM 3285 C CA . PRO B 1 146 ? 1.771 14.93 13.102 1 92.69 146 PRO B CA 1
ATOM 3286 C C . PRO B 1 146 ? 2.688 16.156 13.055 1 92.69 146 PRO B C 1
ATOM 3288 O O . PRO B 1 146 ? 2.637 16.922 12.094 1 92.69 146 PRO B O 1
ATOM 3291 N N . GLY B 1 147 ? 3.574 16.281 14.008 1 87.5 147 GLY B N 1
ATOM 3292 C CA . GLY B 1 147 ? 4.527 17.375 14.086 1 87.5 147 GLY B CA 1
ATOM 3293 C C . GLY B 1 147 ? 5.363 17.531 12.828 1 87.5 147 GLY B C 1
ATOM 3294 O O . GLY B 1 147 ? 5.406 18.609 12.234 1 87.5 147 GLY B O 1
ATOM 3295 N N . PRO B 1 148 ? 5.906 16.5 12.367 1 95 148 PRO B N 1
ATOM 3296 C CA . PRO B 1 148 ? 6.711 16.547 11.148 1 95 148 PRO B CA 1
ATOM 3297 C C . PRO B 1 148 ? 5.863 16.688 9.883 1 95 148 PRO B C 1
ATOM 3299 O O . PRO B 1 148 ? 6.402 16.703 8.773 1 95 148 PRO B O 1
ATOM 3302 N N . GLY B 1 149 ? 4.527 16.688 10.086 1 96.69 149 GLY B N 1
ATOM 3303 C CA . GLY B 1 149 ? 3.609 16.906 8.977 1 96.69 149 GLY B CA 1
ATOM 3304 C C . GLY B 1 149 ? 3.635 15.773 7.957 1 96.69 149 GLY B C 1
ATOM 3305 O O . GLY B 1 149 ? 3.65 14.602 8.328 1 96.69 149 GLY B O 1
ATOM 3306 N N . LEU B 1 150 ? 3.66 16.172 6.711 1 98.56 150 LEU B N 1
ATOM 3307 C CA . LEU B 1 150 ? 3.539 15.203 5.629 1 98.56 150 LEU B CA 1
ATOM 3308 C C . LEU B 1 150 ? 4.832 14.406 5.465 1 98.56 150 LEU B C 1
ATOM 3310 O O . LEU B 1 150 ? 4.855 13.391 4.766 1 98.56 150 LEU B O 1
ATOM 3314 N N . ALA B 1 151 ? 5.926 14.797 6.211 1 98.12 151 ALA B N 1
ATOM 3315 C CA . ALA B 1 151 ? 7.188 14.07 6.129 1 98.12 151 ALA B CA 1
ATOM 3316 C C . ALA B 1 151 ? 7.02 12.633 6.617 1 98.12 151 ALA B C 1
ATOM 3318 O O . ALA B 1 151 ? 7.758 11.734 6.195 1 98.12 151 ALA B O 1
ATOM 3319 N N . VAL B 1 152 ? 6.012 12.43 7.461 1 97.31 152 VAL B N 1
ATOM 3320 C CA . VAL B 1 152 ? 5.863 11.078 8 1 97.31 152 VAL B CA 1
ATOM 3321 C C . VAL B 1 152 ? 4.734 10.352 7.273 1 97.31 152 VAL B C 1
ATOM 3323 O O . VAL B 1 152 ? 4.418 9.203 7.594 1 97.31 152 VAL B O 1
ATOM 3326 N N . ARG B 1 153 ? 4.066 11 6.297 1 98.69 153 ARG B N 1
ATOM 3327 C CA . ARG B 1 153 ? 3.035 10.375 5.477 1 98.69 153 ARG B CA 1
ATOM 3328 C C . ARG B 1 153 ? 3.541 10.117 4.062 1 98.69 153 ARG B C 1
ATOM 3330 O O . ARG B 1 153 ? 2.807 9.602 3.217 1 98.69 153 ARG B O 1
ATOM 3337 N N . ILE B 1 154 ? 4.746 10.562 3.855 1 98.75 154 ILE B N 1
ATOM 3338 C CA . ILE B 1 154 ? 5.484 10.25 2.635 1 98.75 154 ILE B CA 1
ATOM 3339 C C . ILE B 1 154 ? 6.629 9.289 2.951 1 98.75 154 ILE B C 1
ATOM 3341 O O . ILE B 1 154 ? 7.578 9.656 3.646 1 98.75 154 ILE B O 1
ATOM 3345 N N . ILE B 1 155 ? 6.543 8.086 2.484 1 98.44 155 ILE B N 1
ATOM 3346 C CA . ILE B 1 155 ? 7.59 7.09 2.701 1 98.44 155 ILE B CA 1
ATOM 3347 C C . ILE B 1 155 ? 8.758 7.363 1.759 1 98.44 155 ILE B C 1
ATOM 3349 O O . ILE B 1 155 ? 8.562 7.66 0.58 1 98.44 155 ILE B O 1
ATOM 3353 N N . GLY B 1 156 ? 9.945 7.254 2.223 1 97.81 156 GLY B N 1
ATOM 3354 C CA . GLY B 1 156 ? 11.117 7.586 1.432 1 97.81 156 GLY B CA 1
ATOM 3355 C C . GLY B 1 156 ? 11.352 9.078 1.301 1 97.81 156 GLY B C 1
ATOM 3356 O O . GLY B 1 156 ? 11.086 9.836 2.236 1 97.81 156 GLY B O 1
ATOM 3357 N N . GLU B 1 157 ? 11.898 9.508 0.189 1 98.38 157 GLU B N 1
ATOM 3358 C CA . GLU B 1 157 ? 12.25 10.906 -0.038 1 98.38 157 GLU B CA 1
ATOM 3359 C C . GLU B 1 157 ? 11.008 11.766 -0.256 1 98.38 157 GLU B C 1
ATOM 3361 O O . GLU B 1 157 ? 10.086 11.359 -0.96 1 98.38 157 GLU B O 1
ATOM 3366 N N . VAL B 1 158 ? 10.977 12.914 0.362 1 98.56 158 VAL B N 1
ATOM 3367 C CA . VAL B 1 158 ? 9.906 13.883 0.142 1 98.56 158 VAL B CA 1
ATOM 3368 C C . VAL B 1 158 ? 10.141 14.617 -1.177 1 98.56 158 VAL B C 1
ATOM 3370 O O . VAL B 1 158 ? 10.969 15.523 -1.25 1 98.56 158 VAL B O 1
ATOM 3373 N N . THR B 1 159 ? 9.414 14.273 -2.195 1 98.25 159 THR B N 1
ATOM 3374 C CA . THR B 1 159 ? 9.523 14.914 -3.502 1 98.25 159 THR B CA 1
ATOM 3375 C C . THR B 1 159 ? 8.312 15.805 -3.764 1 98.25 159 THR B C 1
ATOM 3377 O O . THR B 1 159 ? 7.262 15.641 -3.139 1 98.25 159 THR B O 1
ATOM 3380 N N . PRO B 1 160 ? 8.461 16.766 -4.664 1 97.81 160 PRO B N 1
ATOM 3381 C CA . PRO B 1 160 ? 7.312 17.625 -4.996 1 97.81 160 PRO B CA 1
ATOM 3382 C C . PRO B 1 160 ? 6.098 16.812 -5.449 1 97.81 160 PRO B C 1
ATOM 3384 O O . PRO B 1 160 ? 4.965 17.141 -5.086 1 97.81 160 PRO B O 1
ATOM 3387 N N . THR B 1 161 ? 6.309 15.75 -6.215 1 98.25 161 THR B N 1
ATOM 3388 C CA . THR B 1 161 ? 5.219 14.914 -6.699 1 98.25 161 THR B CA 1
ATOM 3389 C C . THR B 1 161 ? 4.504 14.227 -5.539 1 98.25 161 THR B C 1
ATOM 3391 O O . THR B 1 161 ? 3.275 14.273 -5.445 1 98.25 161 THR B O 1
ATOM 3394 N N . LYS B 1 162 ? 5.25 13.617 -4.668 1 98.62 162 LYS B N 1
ATOM 3395 C CA . LYS B 1 162 ? 4.641 12.906 -3.547 1 98.62 162 LYS B CA 1
ATOM 3396 C C . LYS B 1 162 ? 3.975 13.875 -2.574 1 98.62 162 LYS B C 1
ATOM 3398 O O . LYS B 1 162 ? 2.959 13.547 -1.958 1 98.62 162 LYS B O 1
ATOM 3403 N N . LEU B 1 163 ? 4.574 15.039 -2.387 1 98.56 163 LEU B N 1
ATOM 3404 C CA . LEU B 1 163 ? 3.953 16.078 -1.564 1 98.56 163 LEU B CA 1
ATOM 3405 C C . LEU B 1 163 ? 2.58 16.453 -2.111 1 98.56 163 LEU B C 1
ATOM 3407 O O . LEU B 1 163 ? 1.61 16.547 -1.356 1 98.56 163 LEU B O 1
ATOM 3411 N N . ASN B 1 164 ? 2.564 16.672 -3.408 1 98.5 164 ASN B N 1
ATOM 3412 C CA . ASN B 1 164 ? 1.297 17.016 -4.051 1 98.5 164 ASN B CA 1
ATOM 3413 C C . ASN B 1 164 ? 0.279 15.883 -3.902 1 98.5 164 ASN B C 1
ATOM 3415 O O . ASN B 1 164 ? -0.887 16.141 -3.588 1 98.5 164 ASN B O 1
ATOM 3419 N N . ILE B 1 165 ? 0.704 14.68 -4.133 1 98.81 165 ILE B N 1
ATOM 3420 C CA . ILE B 1 165 ? -0.174 13.523 -4.008 1 98.81 165 ILE B CA 1
ATOM 3421 C C . ILE B 1 165 ? -0.732 13.453 -2.588 1 98.81 165 ILE B C 1
ATOM 3423 O O . ILE B 1 165 ? -1.943 13.328 -2.396 1 98.81 165 ILE B O 1
ATOM 3427 N N . SER B 1 166 ? 0.137 13.516 -1.579 1 98.75 166 SER B N 1
ATOM 3428 C CA . SER B 1 166 ? -0.271 13.391 -0.184 1 98.75 166 SER B CA 1
ATOM 3429 C C . SER B 1 166 ? -1.26 14.484 0.201 1 98.75 166 SER B C 1
ATOM 3431 O O . SER B 1 166 ? -2.242 14.227 0.898 1 98.75 166 SER B O 1
ATOM 3433 N N . LYS B 1 167 ? -1.023 15.719 -0.24 1 98.62 167 LYS B N 1
ATOM 3434 C CA . LYS B 1 167 ? -1.895 16.859 0.057 1 98.62 167 LYS B CA 1
ATOM 3435 C C . LYS B 1 167 ? -3.277 16.656 -0.559 1 98.62 167 LYS B C 1
ATOM 3437 O O . LYS B 1 167 ? -4.285 16.703 0.148 1 98.62 167 LYS B O 1
ATOM 3442 N N . VAL B 1 168 ? -3.297 16.406 -1.82 1 98.88 168 VAL B N 1
ATOM 3443 C CA . VAL B 1 168 ? -4.555 16.359 -2.559 1 98.88 168 VAL B CA 1
ATOM 3444 C C . VAL B 1 168 ? -5.34 15.109 -2.168 1 98.88 168 VAL B C 1
ATOM 3446 O O . VAL B 1 168 ? -6.551 15.18 -1.943 1 98.88 168 VAL B O 1
ATOM 3449 N N . ALA B 1 169 ? -4.684 13.977 -2.084 1 98.94 169 ALA B N 1
ATOM 3450 C CA . ALA B 1 169 ? -5.355 12.734 -1.721 1 98.94 169 ALA B CA 1
ATOM 3451 C C . ALA B 1 169 ? -5.941 12.82 -0.312 1 98.94 169 ALA B C 1
ATOM 3453 O O . ALA B 1 169 ? -7.059 12.359 -0.069 1 98.94 169 ALA B O 1
ATOM 3454 N N . SER B 1 170 ? -5.16 13.383 0.625 1 98.81 170 SER B N 1
ATOM 3455 C CA . SER B 1 170 ? -5.676 13.539 1.981 1 98.81 170 SER B CA 1
ATOM 3456 C C . SER B 1 170 ? -6.906 14.438 2.002 1 98.81 170 SER B C 1
ATOM 3458 O O . SER B 1 170 ? -7.867 14.164 2.725 1 98.81 170 SER B O 1
ATOM 3460 N N . LYS B 1 171 ? -6.859 15.484 1.248 1 98.5 171 LYS B N 1
ATOM 3461 C CA . LYS B 1 171 ? -8.008 16.375 1.159 1 98.5 171 LYS B CA 1
ATOM 3462 C C . LYS B 1 171 ? -9.234 15.648 0.62 1 98.5 171 LYS B C 1
ATOM 3464 O O . LYS B 1 171 ? -10.344 15.844 1.121 1 98.5 171 LYS B O 1
ATOM 3469 N N . ILE B 1 172 ? -9.055 14.852 -0.382 1 98.88 172 ILE B N 1
ATOM 3470 C CA . ILE B 1 172 ? -10.148 14.078 -0.958 1 98.88 172 ILE B CA 1
ATOM 3471 C C . ILE B 1 172 ? -10.75 13.156 0.105 1 98.88 172 ILE B C 1
ATOM 3473 O O . ILE B 1 172 ? -11.969 13.086 0.253 1 98.88 172 ILE B O 1
ATOM 3477 N N . VAL B 1 173 ? -9.906 12.461 0.876 1 98.88 173 VAL B N 1
ATOM 3478 C CA . VAL B 1 173 ? -10.352 11.562 1.932 1 98.88 173 VAL B CA 1
ATOM 3479 C C . VAL B 1 173 ? -11.172 12.336 2.959 1 98.88 173 VAL B C 1
ATOM 3481 O O . VAL B 1 173 ? -12.273 11.922 3.33 1 98.88 173 VAL B O 1
ATOM 3484 N N . GLU B 1 174 ? -10.695 13.469 3.361 1 98 174 GLU B N 1
ATOM 3485 C CA . GLU B 1 174 ? -11.375 14.297 4.348 1 98 174 GLU B CA 1
ATOM 3486 C C . GLU B 1 174 ? -12.711 14.812 3.807 1 98 174 GLU B C 1
ATOM 3488 O O . GLU B 1 174 ? -13.727 14.781 4.508 1 98 174 GLU B O 1
ATOM 3493 N N . ASP B 1 175 ? -12.672 15.297 2.564 1 98.06 175 ASP B N 1
ATOM 3494 C CA . ASP B 1 175 ? -13.891 15.82 1.944 1 98.06 175 ASP B CA 1
ATOM 3495 C C . ASP B 1 175 ? -14.977 14.75 1.875 1 98.06 175 ASP B C 1
ATOM 3497 O O . ASP B 1 175 ? -16.141 15.023 2.178 1 98.06 175 ASP B O 1
ATOM 3501 N N . GLU B 1 176 ? -14.586 13.594 1.479 1 98.81 176 GLU B N 1
ATOM 3502 C CA . GLU B 1 176 ? -15.562 12.523 1.339 1 98.81 176 GLU B CA 1
ATOM 3503 C C . GLU B 1 176 ? -16.109 12.094 2.697 1 98.81 176 GLU B C 1
ATOM 3505 O O . GLU B 1 176 ? -17.281 11.727 2.814 1 98.81 176 GLU B O 1
ATOM 3510 N N . LEU B 1 177 ? -15.266 12.086 3.713 1 98.56 177 LEU B N 1
ATOM 3511 C CA . LEU B 1 177 ? -15.734 11.789 5.062 1 98.56 177 LEU B CA 1
ATOM 3512 C C . LEU B 1 177 ? -16.719 12.859 5.535 1 98.56 177 LEU B C 1
ATOM 3514 O O . LEU B 1 177 ? -17.719 12.539 6.18 1 98.56 177 LEU B O 1
ATOM 3518 N N . LEU B 1 178 ? -16.391 14.125 5.262 1 97.38 178 LEU B N 1
ATOM 3519 C CA . LEU B 1 178 ? -17.266 15.227 5.625 1 97.38 178 LEU B CA 1
ATOM 3520 C C . LEU B 1 178 ? -18.625 15.094 4.938 1 97.38 178 LEU B C 1
ATOM 3522 O O . LEU B 1 178 ? -19.672 15.211 5.586 1 97.38 178 LEU B O 1
ATOM 3526 N N . ASP B 1 179 ? -18.594 14.828 3.645 1 98.06 179 ASP B N 1
ATOM 3527 C CA . ASP B 1 179 ? -19.812 14.68 2.859 1 98.06 179 ASP B CA 1
ATOM 3528 C C . ASP B 1 179 ? -20.656 13.523 3.375 1 98.06 179 ASP B C 1
ATOM 3530 O O . ASP B 1 179 ? -21.891 13.578 3.322 1 98.06 179 ASP B O 1
ATOM 3534 N N . ALA B 1 180 ? -20 12.523 3.887 1 98.19 180 ALA B N 1
ATOM 3535 C CA . ALA B 1 180 ? -20.703 11.328 4.367 1 98.19 180 ALA B CA 1
ATOM 3536 C C . ALA B 1 180 ? -21.125 11.492 5.824 1 98.19 180 ALA B C 1
ATOM 3538 O O . ALA B 1 180 ? -21.766 10.602 6.395 1 98.19 180 ALA B O 1
ATOM 3539 N N . GLY B 1 181 ? -20.734 12.562 6.492 1 96.94 181 GLY B N 1
ATOM 3540 C CA . GLY B 1 181 ? -21.062 12.781 7.895 1 96.94 181 GLY B CA 1
ATOM 3541 C C . GLY B 1 181 ? -20.234 11.922 8.836 1 96.94 181 GLY B C 1
ATOM 3542 O O . GLY B 1 181 ? -20.688 11.586 9.93 1 96.94 181 GLY B O 1
ATOM 3543 N N . LEU B 1 182 ? -19.062 11.539 8.398 1 97.69 182 LEU B N 1
ATOM 3544 C CA . LEU B 1 182 ? -18.281 10.586 9.18 1 97.69 182 LEU B CA 1
ATOM 3545 C C . LEU B 1 182 ? -17 11.242 9.711 1 97.69 182 LEU B C 1
ATOM 3547 O O . LEU B 1 182 ? -16.297 10.664 10.547 1 97.69 182 LEU B O 1
ATOM 3551 N N . TYR B 1 183 ? -16.641 12.414 9.266 1 96.56 183 TYR B N 1
ATOM 3552 C CA . TYR B 1 183 ? -15.391 13.062 9.633 1 96.56 183 TYR B CA 1
ATOM 3553 C C . TYR B 1 183 ? -15.258 13.172 11.148 1 96.56 183 TYR B C 1
ATOM 3555 O O . TYR B 1 183 ? -14.211 12.844 11.711 1 96.56 183 TYR B O 1
ATOM 3563 N N . GLY B 1 184 ? -16.312 13.578 11.82 1 91.81 184 GLY B N 1
ATOM 3564 C CA . GLY B 1 184 ? -16.281 13.766 13.266 1 91.81 184 GLY B CA 1
ATOM 3565 C C . GLY B 1 184 ? -16.391 12.469 14.039 1 91.81 184 GLY B C 1
ATOM 3566 O O . GLY B 1 184 ? -16.203 12.453 15.258 1 91.81 184 GLY B O 1
ATOM 3567 N N . LYS B 1 185 ? -16.594 11.375 13.367 1 93.88 185 LYS B N 1
ATOM 3568 C CA . LYS B 1 185 ? -16.844 10.094 14.023 1 93.88 185 LYS B CA 1
ATOM 3569 C C . LYS B 1 185 ? -15.578 9.234 14.047 1 93.88 185 LYS B C 1
ATOM 3571 O O . LYS B 1 185 ? -15.523 8.219 14.734 1 93.88 185 LYS B O 1
ATOM 3576 N N . VAL B 1 186 ? -14.578 9.602 13.266 1 96.25 186 VAL B N 1
ATOM 3577 C CA . VAL B 1 186 ? -13.32 8.859 13.258 1 96.25 186 VAL B CA 1
ATOM 3578 C C . VAL B 1 186 ? -12.234 9.68 13.953 1 96.25 186 VAL B C 1
ATOM 3580 O O . VAL B 1 186 ? -12.375 10.898 14.117 1 96.25 186 VAL B O 1
ATOM 3583 N N . TRP B 1 187 ? -11.195 9.039 14.352 1 93.38 187 TRP B N 1
ATOM 3584 C CA . TRP B 1 187 ? -10.125 9.695 15.094 1 93.38 187 TRP B CA 1
ATOM 3585 C C . TRP B 1 187 ? -9.188 10.445 14.156 1 93.38 187 TRP B C 1
ATOM 3587 O O . TRP B 1 187 ? -8.773 11.57 14.445 1 93.38 187 TRP B O 1
ATOM 3597 N N . GLN B 1 188 ? -8.812 9.789 13.109 1 97.06 188 GLN B N 1
ATOM 3598 C CA . GLN B 1 188 ? -7.852 10.336 12.164 1 97.06 188 GLN B CA 1
ATOM 3599 C C . GLN B 1 188 ? -8.039 9.734 10.773 1 97.06 188 GLN B C 1
ATOM 3601 O O . GLN B 1 188 ? -8.398 8.562 10.648 1 97.06 188 GLN B O 1
ATOM 3606 N N . ALA B 1 189 ? -7.844 10.555 9.766 1 98.62 189 ALA B N 1
ATOM 3607 C CA . ALA B 1 189 ? -7.941 10.117 8.375 1 98.62 189 ALA B CA 1
ATOM 3608 C C . ALA B 1 189 ? -6.945 10.867 7.496 1 98.62 189 ALA B C 1
ATOM 3610 O O . ALA B 1 189 ? -6.801 12.086 7.609 1 98.62 189 ALA B O 1
ATOM 3611 N N . TYR B 1 190 ? -6.266 10.148 6.629 1 98.75 190 TYR B N 1
ATOM 3612 C CA . TYR B 1 190 ? -5.32 10.773 5.703 1 98.75 190 TYR B CA 1
ATOM 3613 C C . TYR B 1 190 ? -4.934 9.805 4.59 1 98.75 190 TYR B C 1
ATOM 3615 O O . TYR B 1 190 ? -5.43 8.68 4.535 1 98.75 190 TYR B O 1
ATOM 3623 N N . ALA B 1 191 ? -4.145 10.266 3.695 1 98.88 191 ALA B N 1
ATOM 3624 C CA . ALA B 1 191 ? -3.539 9.445 2.654 1 98.88 191 ALA B CA 1
AT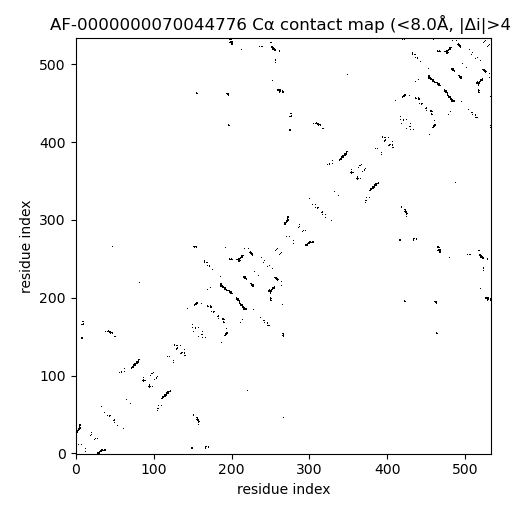OM 3625 C C . ALA B 1 191 ? -2.016 9.531 2.701 1 98.88 191 ALA B C 1
ATOM 3627 O O . ALA B 1 191 ? -1.456 10.602 2.936 1 98.88 191 ALA B O 1
ATOM 3628 N N . ALA B 1 192 ? -1.405 8.43 2.549 1 98.88 192 ALA B N 1
ATOM 3629 C CA . ALA B 1 192 ? 0.05 8.328 2.49 1 98.88 192 ALA B CA 1
ATOM 3630 C C . ALA B 1 192 ? 0.508 7.809 1.131 1 98.88 192 ALA B C 1
ATOM 3632 O O . ALA B 1 192 ? -0.278 7.215 0.389 1 98.88 192 ALA B O 1
ATOM 3633 N N . VAL B 1 193 ? 1.732 8.078 0.774 1 98.88 193 VAL B N 1
ATOM 3634 C CA . VAL B 1 193 ? 2.291 7.629 -0.498 1 98.88 193 VAL B CA 1
ATOM 3635 C C . VAL B 1 193 ? 3.766 7.277 -0.319 1 98.88 193 VAL B C 1
ATOM 3637 O O . VAL B 1 193 ? 4.457 7.871 0.511 1 98.88 193 VAL B O 1
ATOM 3640 N N . GLY B 1 194 ? 4.238 6.242 -0.957 1 98.25 194 GLY B N 1
ATOM 3641 C CA . GLY B 1 194 ? 5.633 5.836 -0.905 1 98.25 194 GLY B CA 1
ATOM 3642 C C . GLY B 1 194 ? 6.297 5.801 -2.27 1 98.25 194 GLY B C 1
ATOM 3643 O O . GLY B 1 194 ? 5.934 6.57 -3.16 1 98.25 194 GLY B O 1
ATOM 3644 N N . ASP B 1 195 ? 7.336 4.996 -2.404 1 97.88 195 ASP B N 1
ATOM 3645 C CA . ASP B 1 195 ? 8.133 4.934 -3.625 1 97.88 195 ASP B CA 1
ATOM 3646 C C . ASP B 1 195 ? 7.629 3.834 -4.555 1 97.88 195 ASP B C 1
ATOM 3648 O O . ASP B 1 195 ? 7.938 3.832 -5.746 1 97.88 195 ASP B O 1
ATOM 3652 N N . ASP B 1 196 ? 6.91 2.855 -3.98 1 98 196 ASP B N 1
ATOM 3653 C CA . ASP B 1 196 ? 6.395 1.767 -4.805 1 98 196 ASP B CA 1
ATOM 3654 C C . ASP B 1 196 ? 5.426 2.289 -5.859 1 98 196 ASP B C 1
ATOM 3656 O O . ASP B 1 196 ? 4.613 3.176 -5.582 1 98 196 ASP B O 1
ATOM 3660 N N . ARG B 1 197 ? 5.531 1.779 -7.027 1 97.56 197 ARG B N 1
ATOM 3661 C CA . ARG B 1 197 ? 4.664 2.143 -8.141 1 97.56 197 ARG B CA 1
ATOM 3662 C C . ARG B 1 197 ? 4.004 0.907 -8.742 1 97.56 197 ARG B C 1
ATOM 3664 O O . ARG B 1 197 ? 4.504 -0.209 -8.594 1 97.56 197 ARG B O 1
ATOM 3671 N N . ALA B 1 198 ? 2.912 1.085 -9.344 1 97.38 198 ALA B N 1
ATOM 3672 C CA . ALA B 1 198 ? 2.168 -0.011 -9.961 1 97.38 198 ALA B CA 1
ATOM 3673 C C . ALA B 1 198 ? 1.664 0.379 -11.344 1 97.38 198 ALA B C 1
ATOM 3675 O O . ALA B 1 198 ? 1.438 1.56 -11.625 1 97.38 198 ALA B O 1
ATOM 3676 N N . VAL B 1 199 ? 1.476 -0.594 -12.133 1 94.19 199 VAL B N 1
ATOM 3677 C CA . VAL B 1 199 ? 1.036 -0.388 -13.508 1 94.19 199 VAL B CA 1
ATOM 3678 C C . VAL B 1 199 ? -0.466 -0.115 -13.531 1 94.19 199 VAL B C 1
ATOM 3680 O O . VAL B 1 199 ? -1.23 -0.74 -12.797 1 94.19 199 VAL B O 1
ATOM 3683 N N . GLY B 1 200 ? -0.825 0.938 -14.2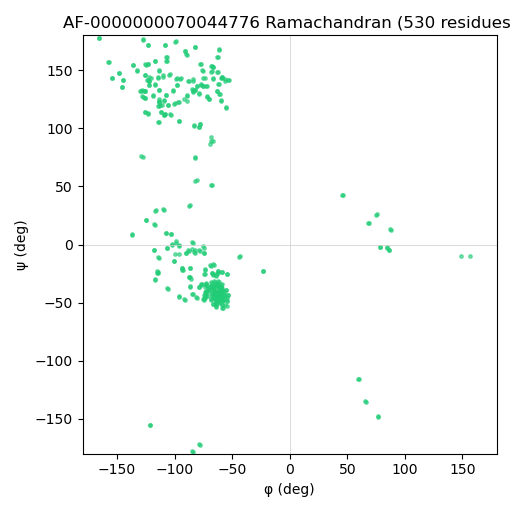11 1 92.94 200 GLY B N 1
ATOM 3684 C CA . GLY B 1 200 ? -2.219 1.245 -14.5 1 92.94 200 GLY B CA 1
ATOM 3685 C C . GLY B 1 200 ? -2.51 1.378 -15.977 1 92.94 200 GLY B C 1
ATOM 3686 O O . GLY B 1 200 ? -1.628 1.16 -16.812 1 92.94 200 GLY B O 1
ATOM 3687 N N . VAL B 1 201 ? -3.764 1.473 -16.25 1 88.12 201 VAL B N 1
ATOM 3688 C CA . VAL B 1 201 ? -4.199 1.669 -17.625 1 88.12 201 VAL B CA 1
ATOM 3689 C C . VAL B 1 201 ? -5.035 2.941 -17.719 1 88.12 201 VAL B C 1
ATOM 3691 O O . VAL B 1 201 ? -6 3.119 -16.984 1 88.12 201 VAL B O 1
ATOM 3694 N N . VAL B 1 202 ? -4.562 3.889 -18.375 1 77.56 202 VAL B N 1
ATOM 3695 C CA . VAL B 1 202 ? -5.328 5.094 -18.672 1 77.56 202 VAL B CA 1
ATOM 3696 C C . VAL B 1 202 ? -5.57 5.188 -20.172 1 77.56 202 VAL B C 1
ATOM 3698 O O . VAL B 1 202 ? -4.625 5.309 -20.953 1 77.56 202 VAL B O 1
ATOM 3701 N N . GLY B 1 203 ? -6.852 5.188 -20.516 1 74.94 203 GLY B N 1
ATOM 3702 C CA . GLY B 1 203 ? -7.141 5.043 -21.922 1 74.94 203 GLY B CA 1
ATOM 3703 C C . GLY B 1 203 ? -6.598 3.756 -22.516 1 74.94 203 GLY B C 1
ATOM 3704 O O . GLY B 1 203 ? -6.934 2.664 -22.047 1 74.94 203 GLY B O 1
ATOM 3705 N N . ASP B 1 204 ? -5.68 3.83 -23.422 1 74.69 204 ASP B N 1
ATOM 3706 C CA . ASP B 1 204 ? -5.109 2.648 -24.062 1 74.69 204 ASP B CA 1
ATOM 3707 C C . ASP B 1 204 ? -3.615 2.535 -23.766 1 74.69 204 ASP B C 1
ATOM 3709 O O . ASP B 1 204 ? -2.908 1.758 -24.422 1 74.69 204 ASP B O 1
ATOM 3713 N N . GLU B 1 205 ? -3.285 3.268 -22.766 1 83.69 205 GLU B N 1
ATOM 3714 C CA . GLU B 1 205 ? -1.85 3.277 -22.516 1 83.69 205 GLU B CA 1
ATOM 3715 C C . GLU B 1 205 ? -1.541 2.811 -21.094 1 83.69 205 GLU B C 1
ATOM 3717 O O . GLU B 1 205 ? -2.279 3.125 -20.156 1 83.69 205 GLU B O 1
ATOM 3722 N N . ARG B 1 206 ? -0.499 2.074 -21.047 1 86.31 206 ARG B N 1
ATOM 3723 C CA . ARG B 1 206 ? -0.001 1.655 -19.75 1 86.31 206 ARG B CA 1
ATOM 3724 C C . ARG B 1 206 ? 0.709 2.803 -19.031 1 86.31 206 ARG B C 1
ATOM 3726 O O . ARG B 1 206 ? 1.403 3.6 -19.672 1 86.31 206 ARG B O 1
ATOM 3733 N N . ARG B 1 207 ? 0.459 2.963 -17.812 1 91.06 207 ARG B N 1
ATOM 3734 C CA . ARG B 1 207 ? 1.077 3.992 -16.984 1 91.06 207 ARG B CA 1
ATOM 3735 C C . ARG B 1 207 ? 1.642 3.393 -15.695 1 91.06 207 ARG B C 1
ATOM 3737 O O . ARG B 1 207 ? 1.021 2.521 -15.086 1 91.06 207 ARG B O 1
ATOM 3744 N N . TYR B 1 208 ? 2.801 3.768 -15.461 1 93.69 208 TYR B N 1
ATOM 3745 C CA . TYR B 1 208 ? 3.426 3.408 -14.188 1 93.69 208 TYR B CA 1
ATOM 3746 C C . TYR B 1 208 ? 3.279 4.535 -13.172 1 93.69 208 TYR B C 1
ATOM 3748 O O . TYR B 1 208 ? 3.939 5.57 -13.281 1 93.69 208 TYR B O 1
ATOM 3756 N N . GLY B 1 209 ? 2.381 4.324 -12.188 1 96.5 209 GLY B N 1
ATOM 3757 C CA . GLY B 1 209 ? 2.023 5.414 -11.297 1 96.5 209 GLY B CA 1
ATOM 3758 C C . GLY B 1 209 ? 2.166 5.055 -9.828 1 96.5 209 GLY B C 1
ATOM 3759 O O . GLY B 1 209 ? 2.484 3.912 -9.492 1 96.5 209 GLY B O 1
ATOM 3760 N N . ASN B 1 210 ? 1.931 6.008 -8.977 1 98.25 210 ASN B N 1
ATOM 3761 C CA . ASN B 1 210 ? 2.098 5.875 -7.535 1 98.25 210 ASN B CA 1
ATOM 3762 C C . ASN B 1 210 ? 0.946 5.094 -6.91 1 98.25 210 ASN B C 1
ATOM 3764 O O . ASN B 1 210 ? -0.142 5.02 -7.48 1 98.25 210 ASN B O 1
ATOM 3768 N N . ILE B 1 211 ? 1.222 4.496 -5.781 1 98.81 211 ILE B N 1
ATOM 3769 C CA . ILE B 1 211 ? 0.23 3.799 -4.969 1 98.81 211 ILE B CA 1
ATOM 3770 C C . ILE B 1 211 ? -0.113 4.641 -3.74 1 98.81 211 ILE B C 1
ATOM 3772 O O . ILE B 1 211 ? 0.765 4.965 -2.938 1 98.81 211 ILE B O 1
ATOM 3776 N N . VAL B 1 212 ? -1.342 5 -3.609 1 98.94 212 VAL B N 1
ATOM 3777 C CA . VAL B 1 212 ? -1.791 5.777 -2.459 1 98.94 212 VAL B CA 1
ATOM 3778 C C . VAL B 1 212 ? -2.406 4.848 -1.415 1 98.94 212 VAL B C 1
ATOM 3780 O O . VAL B 1 212 ? -3.164 3.939 -1.755 1 98.94 212 VAL B O 1
ATOM 3783 N N . MET B 1 213 ? -2.078 5.082 -0.168 1 98.88 213 MET B N 1
ATOM 3784 C CA . MET B 1 213 ? -2.631 4.332 0.955 1 98.88 213 MET B CA 1
ATOM 3785 C C . MET B 1 213 ? -3.529 5.215 1.812 1 98.88 213 MET B C 1
ATOM 3787 O O . MET B 1 213 ? -3.057 6.164 2.443 1 98.88 213 MET B O 1
ATOM 3791 N N . ILE B 1 214 ? -4.781 4.914 1.841 1 98.94 214 ILE B N 1
ATOM 3792 C CA . ILE B 1 214 ? -5.707 5.621 2.719 1 98.94 214 ILE B CA 1
ATOM 3793 C C . ILE B 1 214 ? -5.676 5 4.113 1 98.94 214 ILE B C 1
ATOM 3795 O O . ILE B 1 214 ? -5.688 3.775 4.254 1 98.94 214 ILE B O 1
ATOM 3799 N N . ARG B 1 215 ? -5.559 5.793 5.125 1 98.88 215 ARG B N 1
ATOM 3800 C CA . ARG B 1 215 ? -5.566 5.355 6.516 1 98.88 215 ARG B CA 1
ATOM 3801 C C . ARG B 1 215 ? -6.621 6.105 7.32 1 98.88 215 ARG B C 1
ATOM 3803 O O . ARG B 1 215 ? -6.594 7.336 7.395 1 98.88 215 ARG B O 1
ATOM 3810 N N . VAL B 1 216 ? -7.629 5.426 7.789 1 98.81 216 VAL B N 1
ATOM 3811 C CA . VAL B 1 216 ? -8.664 5.945 8.68 1 98.81 216 VAL B CA 1
ATOM 3812 C C . VAL B 1 216 ? -8.758 5.07 9.922 1 98.81 216 VAL B C 1
ATOM 3814 O O . VAL B 1 216 ? -8.914 3.85 9.82 1 98.81 216 VAL B O 1
ATOM 3817 N N . VAL B 1 217 ? -8.664 5.66 11.094 1 98.25 217 VAL B N 1
ATOM 3818 C CA . VAL B 1 217 ? -8.625 4.855 12.312 1 98.25 217 VAL B CA 1
ATOM 3819 C C . VAL B 1 217 ? -9.594 5.434 13.344 1 98.25 217 VAL B C 1
ATOM 3821 O O . VAL B 1 217 ? -9.867 6.637 13.344 1 98.25 217 VAL B O 1
ATOM 3824 N N . ASP B 1 218 ? -10.062 4.539 14.094 1 96.5 218 ASP B N 1
ATOM 3825 C CA . ASP B 1 218 ? -10.773 4.867 15.328 1 96.5 218 ASP B CA 1
ATOM 3826 C C . ASP B 1 218 ? -9.883 4.668 16.547 1 96.5 218 ASP B C 1
ATOM 3828 O O . ASP B 1 218 ? -9.156 3.672 16.641 1 96.5 218 ASP B O 1
ATOM 3832 N N . SER B 1 219 ? -9.875 5.625 17.391 1 91.12 219 SER B N 1
ATOM 3833 C CA . SER B 1 219 ? -9.062 5.539 18.594 1 91.12 219 SER B CA 1
ATOM 3834 C C . SER B 1 219 ? -9.594 6.457 19.688 1 91.12 219 SER B C 1
ATOM 3836 O O . SER B 1 219 ? -10.406 7.352 19.422 1 91.12 219 SER B O 1
ATOM 3838 N N . ILE B 1 220 ? -9.258 6.133 20.906 1 79.88 220 ILE B N 1
ATOM 3839 C CA . ILE B 1 220 ? -9.609 7 22.016 1 79.88 220 ILE B CA 1
ATOM 3840 C C . ILE B 1 220 ? -8.438 7.91 22.359 1 79.88 220 ILE B C 1
ATOM 3842 O O . ILE B 1 220 ? -8.617 9.109 22.594 1 79.88 220 ILE B O 1
ATOM 3846 N N . ASP B 1 221 ? -7.27 7.34 22.406 1 75.5 221 ASP B N 1
ATOM 3847 C CA . ASP B 1 221 ? -6.125 8.125 22.859 1 75.5 221 ASP B CA 1
ATOM 3848 C C . ASP B 1 221 ? -4.906 7.871 21.969 1 75.5 221 ASP B C 1
ATOM 3850 O O . ASP B 1 221 ? -3.777 8.18 22.359 1 75.5 221 ASP B O 1
ATOM 3854 N N . ALA B 1 222 ? -4.988 7.191 20.906 1 80.38 222 ALA B N 1
ATOM 3855 C CA . ALA B 1 222 ? -3.951 6.938 19.906 1 80.38 222 ALA B CA 1
ATOM 3856 C C . ALA B 1 222 ? -2.982 5.859 20.391 1 80.38 222 ALA B C 1
ATOM 3858 O O . ALA B 1 222 ? -2.066 5.473 19.656 1 80.38 222 ALA B O 1
ATOM 3859 N N . MET B 1 223 ? -3.094 5.336 21.531 1 79.75 223 MET B N 1
ATOM 3860 C CA . MET B 1 223 ? -2.24 4.242 21.984 1 79.75 223 MET B CA 1
ATOM 3861 C C . MET B 1 223 ? -2.594 2.939 21.281 1 79.75 223 MET B C 1
ATOM 3863 O O . MET B 1 223 ? -1.706 2.168 20.906 1 79.75 223 MET B O 1
ATOM 3867 N N . THR B 1 224 ? -3.832 2.754 21.141 1 88.75 224 THR B N 1
ATOM 3868 C CA . THR B 1 224 ? -4.398 1.699 20.312 1 88.75 224 THR B CA 1
ATOM 3869 C C . THR B 1 224 ? -5.387 2.279 19.297 1 88.75 224 THR B C 1
ATOM 3871 O O . THR B 1 224 ? -5.977 3.336 19.547 1 88.75 224 THR B O 1
ATOM 3874 N N . ALA B 1 225 ? -5.406 1.695 18.234 1 94.12 225 ALA B N 1
ATOM 3875 C CA . ALA B 1 225 ? -6.34 2.137 17.203 1 94.12 225 ALA B CA 1
ATOM 3876 C C . ALA B 1 225 ? -6.805 0.964 16.344 1 94.12 225 ALA B C 1
ATOM 3878 O O . ALA B 1 225 ? -6.086 -0.027 16.203 1 94.12 225 ALA B O 1
ATOM 3879 N N . ASP B 1 226 ? -7.949 1.05 15.914 1 97.81 226 ASP B N 1
ATOM 3880 C CA . ASP B 1 226 ? -8.5 0.1 14.953 1 97.81 226 ASP B CA 1
ATOM 3881 C C . ASP B 1 226 ? -8.797 0.781 13.617 1 97.81 226 ASP B C 1
ATOM 3883 O O . ASP B 1 226 ? -9.141 1.963 13.586 1 97.81 226 ASP B O 1
ATOM 3887 N N . TRP B 1 227 ? -8.547 0.014 12.562 1 98.5 227 TRP B N 1
ATOM 3888 C CA . TRP B 1 227 ? -8.938 0.596 11.289 1 98.5 227 TRP B CA 1
ATOM 3889 C C . TRP B 1 227 ? -10.461 0.725 11.188 1 98.5 227 TRP B C 1
ATOM 3891 O O . TRP B 1 227 ? -11.195 -0.122 11.703 1 98.5 227 TRP B O 1
ATOM 3901 N N . THR B 1 228 ? -10.938 1.759 10.586 1 98.69 228 THR B N 1
ATOM 3902 C CA . THR B 1 228 ? -12.367 2.021 10.508 1 98.69 228 THR B CA 1
ATOM 3903 C C . THR B 1 228 ? -13.008 1.233 9.367 1 98.69 228 THR B C 1
ATOM 3905 O O . THR B 1 228 ? -12.484 1.217 8.25 1 98.69 228 THR B O 1
ATOM 3908 N N . ARG B 1 229 ? -14.141 0.587 9.703 1 98.62 229 ARG B N 1
ATOM 3909 C CA . ARG B 1 229 ? -14.883 -0.165 8.695 1 98.62 229 ARG B CA 1
ATOM 3910 C C . ARG B 1 229 ? -15.781 0.757 7.875 1 98.62 229 ARG B C 1
ATOM 3912 O O . ARG B 1 229 ? -17 0.733 8.023 1 98.62 229 ARG B O 1
ATOM 3919 N N . LEU B 1 230 ? -15.164 1.519 6.98 1 98.75 230 LEU B N 1
ATOM 3920 C CA . LEU B 1 230 ? -15.906 2.449 6.137 1 98.75 230 LEU B CA 1
ATOM 3921 C C . LEU B 1 230 ? -16.797 1.697 5.152 1 98.75 230 LEU B C 1
ATOM 3923 O O . LEU B 1 230 ? -16.438 0.613 4.688 1 98.75 230 LEU B O 1
ATOM 3927 N N . PRO B 1 231 ? -17.969 2.334 4.793 1 98.31 231 PRO B N 1
ATOM 3928 C CA . PRO B 1 231 ? -18.781 1.731 3.738 1 98.31 231 PRO B CA 1
ATOM 3929 C C . PRO B 1 231 ? -18.031 1.583 2.42 1 98.31 231 PRO B C 1
ATOM 3931 O O . PRO B 1 231 ? -17.266 2.475 2.039 1 98.31 231 PRO B O 1
ATOM 3934 N N . HIS B 1 232 ? -18.328 0.476 1.711 1 98.31 232 HIS B N 1
ATOM 3935 C CA . HIS B 1 232 ? -17.641 0.203 0.452 1 98.31 232 HIS B CA 1
ATOM 3936 C C . HIS B 1 232 ? -17.875 1.325 -0.555 1 98.31 232 HIS B C 1
ATOM 3938 O O . HIS B 1 232 ? -16.969 1.669 -1.323 1 98.31 232 HIS B O 1
ATOM 3944 N N . GLY B 1 233 ? -19.078 1.833 -0.538 1 98.5 233 GLY B N 1
ATOM 3945 C CA . GLY B 1 233 ? -19.375 2.92 -1.457 1 98.5 233 GLY B CA 1
ATOM 3946 C C . GLY B 1 233 ? -18.516 4.148 -1.231 1 98.5 233 GLY B C 1
ATOM 3947 O O . GLY B 1 233 ? -18.141 4.832 -2.184 1 98.5 233 GLY B O 1
ATOM 3948 N N . LEU B 1 234 ? -18.203 4.465 -0.003 1 98.81 234 LEU B N 1
ATOM 3949 C CA . LEU B 1 234 ? -17.359 5.598 0.343 1 98.81 234 LEU B CA 1
ATOM 3950 C C . LEU B 1 234 ? -15.914 5.355 -0.107 1 98.81 234 LEU B C 1
ATOM 3952 O O . LEU B 1 234 ? -15.273 6.254 -0.662 1 98.81 234 LEU B O 1
ATOM 3956 N N . LEU B 1 235 ? -15.445 4.137 0.101 1 98.88 235 LEU B N 1
ATOM 3957 C CA . LEU B 1 235 ? -14.109 3.758 -0.346 1 98.88 235 LEU B CA 1
ATOM 3958 C C . LEU B 1 235 ? -14 3.863 -1.863 1 98.88 235 LEU B C 1
ATOM 3960 O O . LEU B 1 235 ? -12.984 4.336 -2.383 1 98.88 235 LEU B O 1
ATOM 3964 N N . GLU B 1 236 ? -14.969 3.43 -2.531 1 98.69 236 GLU B N 1
ATOM 3965 C CA . GLU B 1 236 ? -15.008 3.504 -3.988 1 98.69 236 GLU B CA 1
ATOM 3966 C C . GLU B 1 236 ? -14.922 4.949 -4.469 1 98.69 236 GLU B C 1
ATOM 3968 O O . GLU B 1 236 ? -14.172 5.254 -5.402 1 98.69 236 GLU B O 1
ATOM 3973 N N . LYS B 1 237 ? -15.68 5.785 -3.822 1 98.75 237 LYS B N 1
ATOM 3974 C CA . LYS B 1 237 ? -15.672 7.199 -4.188 1 98.75 237 LYS B CA 1
ATOM 3975 C C . LYS B 1 237 ? -14.281 7.809 -3.986 1 98.75 237 LYS B C 1
ATOM 3977 O O . LYS B 1 237 ? -13.797 8.547 -4.844 1 98.75 237 LYS B O 1
ATOM 3982 N N . MET B 1 238 ? -13.688 7.543 -2.85 1 98.94 238 MET B N 1
ATOM 3983 C CA . MET B 1 238 ? -12.352 8.055 -2.561 1 98.94 238 MET B CA 1
ATOM 3984 C C . MET B 1 238 ? -11.352 7.582 -3.607 1 98.94 238 MET B C 1
ATOM 3986 O O . MET B 1 238 ? -10.586 8.383 -4.148 1 98.94 238 MET B O 1
ATOM 3990 N N . SER B 1 239 ? -11.383 6.266 -3.891 1 98.88 239 SER B N 1
ATOM 3991 C CA . SER B 1 239 ? -10.453 5.68 -4.852 1 98.88 239 SER B CA 1
ATOM 3992 C C . SER B 1 239 ? -10.633 6.301 -6.234 1 98.88 239 SER B C 1
ATOM 3994 O O . SER B 1 239 ? -9.648 6.68 -6.879 1 98.88 239 SER B O 1
ATOM 3996 N N . ASN B 1 240 ? -11.844 6.422 -6.648 1 98.44 240 ASN B N 1
ATOM 3997 C CA . ASN B 1 240 ? -12.125 6.98 -7.965 1 98.44 240 ASN B CA 1
ATOM 3998 C C . ASN B 1 240 ? -11.656 8.43 -8.07 1 98.44 240 ASN B C 1
ATOM 4000 O O . ASN B 1 240 ? -11.047 8.812 -9.07 1 98.44 240 ASN B O 1
ATOM 4004 N N . ARG B 1 241 ? -11.945 9.234 -7.094 1 98.81 241 ARG B N 1
ATOM 4005 C CA . ARG B 1 241 ? -11.531 10.633 -7.133 1 98.81 241 ARG B CA 1
ATOM 4006 C C . ARG B 1 241 ? -10.008 10.75 -7.152 1 98.81 241 ARG B C 1
ATOM 4008 O O . ARG B 1 241 ? -9.453 11.523 -7.934 1 98.81 241 ARG B O 1
ATOM 4015 N N . ILE B 1 242 ? -9.359 9.961 -6.324 1 98.88 242 ILE B N 1
ATOM 4016 C CA . ILE B 1 242 ? -7.906 10.055 -6.223 1 98.88 242 ILE B CA 1
ATOM 4017 C C . ILE B 1 242 ? -7.27 9.688 -7.559 1 98.88 242 ILE B C 1
ATOM 4019 O O . ILE B 1 242 ? -6.395 10.406 -8.055 1 98.88 242 ILE B O 1
ATOM 4023 N N . THR B 1 243 ? -7.707 8.602 -8.203 1 97.81 243 THR B N 1
ATOM 4024 C CA . THR B 1 243 ? -7.09 8.156 -9.445 1 97.81 243 THR B CA 1
ATOM 4025 C C . THR B 1 243 ? -7.488 9.07 -10.602 1 97.81 243 THR B C 1
ATOM 4027 O O . THR B 1 243 ? -6.738 9.211 -11.57 1 97.81 243 THR B O 1
ATOM 4030 N N . ASN B 1 244 ? -8.602 9.711 -10.492 1 96.88 244 ASN B N 1
ATOM 4031 C CA . ASN B 1 244 ? -9.062 10.578 -11.57 1 96.88 244 ASN B CA 1
ATOM 4032 C C . ASN B 1 244 ? -8.484 11.984 -11.453 1 96.88 244 ASN B C 1
ATOM 4034 O O . ASN B 1 244 ? -8.203 12.633 -12.461 1 96.88 244 ASN B O 1
ATOM 4038 N N . GLU B 1 245 ? -8.336 12.469 -10.25 1 98.06 245 GLU B N 1
ATOM 4039 C CA . GLU B 1 245 ? -7.961 13.867 -10.047 1 98.06 245 GLU B CA 1
ATOM 4040 C C . GLU B 1 245 ? -6.449 14.016 -9.898 1 98.06 245 GLU B C 1
ATOM 4042 O O . GLU B 1 245 ? -5.914 15.117 -10.023 1 98.06 245 GLU B O 1
ATOM 4047 N N . ILE B 1 246 ? -5.816 12.93 -9.562 1 97.94 246 ILE B N 1
ATOM 4048 C CA . ILE B 1 246 ? -4.363 12.961 -9.438 1 97.94 246 ILE B CA 1
ATOM 4049 C C . ILE B 1 246 ? -3.729 12.094 -10.523 1 97.94 246 ILE B C 1
ATOM 4051 O O . ILE B 1 246 ? -3.609 10.875 -10.359 1 97.94 246 ILE B O 1
ATOM 4055 N N . GLU B 1 247 ? -3.186 12.633 -11.484 1 94.31 247 GLU B N 1
ATOM 4056 C CA . GLU B 1 247 ? -2.717 11.945 -12.688 1 94.31 247 GLU B CA 1
ATOM 4057 C C . GLU B 1 247 ? -1.595 10.961 -12.352 1 94.31 247 GLU B C 1
ATOM 4059 O O . GLU B 1 247 ? -1.471 9.914 -12.992 1 94.31 247 GLU B O 1
ATOM 4064 N N . ASP B 1 248 ? -0.875 11.219 -11.305 1 95.94 248 ASP B N 1
ATOM 4065 C CA . ASP B 1 248 ? 0.318 10.445 -10.977 1 95.94 248 ASP B CA 1
ATOM 4066 C C . ASP B 1 248 ? -0.042 9.172 -10.203 1 95.94 248 ASP B C 1
ATOM 4068 O O . ASP B 1 248 ? 0.833 8.367 -9.883 1 95.94 248 ASP B O 1
ATOM 4072 N N . VAL B 1 249 ? -1.333 8.969 -9.992 1 98.19 249 VAL B N 1
ATOM 4073 C CA . VAL B 1 249 ? -1.739 7.855 -9.148 1 98.19 249 VAL B CA 1
ATOM 4074 C C . VAL B 1 249 ? -2.475 6.812 -9.984 1 98.19 249 VAL B C 1
ATOM 4076 O O . VAL B 1 249 ? -3.393 7.145 -10.742 1 98.19 249 VAL B O 1
ATOM 4079 N N . THR B 1 250 ? -2.092 5.504 -9.812 1 97.69 250 THR B N 1
ATOM 4080 C CA . THR B 1 250 ? -2.756 4.438 -10.555 1 97.69 250 THR B CA 1
ATOM 4081 C C . THR B 1 250 ? -3.461 3.475 -9.602 1 97.69 250 THR B C 1
ATOM 4083 O O . THR B 1 250 ? -4.418 2.801 -9.992 1 97.69 250 THR B O 1
ATOM 4086 N N . TRP B 1 251 ? -2.957 3.299 -8.398 1 98.69 251 TRP B N 1
ATOM 4087 C CA . TRP B 1 251 ? -3.516 2.369 -7.426 1 98.69 251 TRP B CA 1
ATOM 4088 C C . TRP B 1 251 ? -3.871 3.092 -6.129 1 98.69 251 TRP B C 1
ATOM 4090 O O . TRP B 1 251 ? -3.139 3.979 -5.684 1 98.69 251 TRP B O 1
ATOM 4100 N N . VAL B 1 252 ? -4.949 2.74 -5.512 1 98.94 252 VAL B N 1
ATOM 4101 C CA . VAL B 1 252 ? -5.352 3.191 -4.184 1 98.94 252 VAL B CA 1
ATOM 4102 C C . VAL B 1 252 ? -5.625 1.986 -3.289 1 98.94 252 VAL B C 1
ATOM 4104 O O . VAL B 1 252 ? -6.258 1.019 -3.715 1 98.94 252 VAL B O 1
ATOM 4107 N N . THR B 1 253 ? -5.074 2.016 -2.107 1 98.94 253 THR B N 1
ATOM 4108 C CA . THR B 1 253 ? -5.273 0.958 -1.122 1 98.94 253 THR B CA 1
ATOM 4109 C C . THR B 1 253 ? -5.844 1.528 0.174 1 98.94 253 THR B C 1
ATOM 4111 O O . THR B 1 253 ? -5.758 2.732 0.419 1 98.94 253 THR B O 1
ATOM 4114 N N . TYR B 1 254 ? -6.504 0.725 0.895 1 98.94 254 TYR B N 1
ATOM 4115 C CA . TYR B 1 254 ? -7.02 1.058 2.219 1 98.94 254 TYR B CA 1
ATOM 4116 C C . TYR B 1 254 ? -6.32 0.239 3.297 1 98.94 254 TYR B C 1
ATOM 4118 O O . TYR B 1 254 ? -6.285 -0.991 3.227 1 98.94 254 TYR B O 1
ATOM 4126 N N . THR B 1 255 ? -5.707 0.912 4.273 1 98.88 255 THR B N 1
ATOM 4127 C CA . THR B 1 255 ? -4.977 0.224 5.332 1 98.88 255 THR B CA 1
ATOM 4128 C C . THR B 1 255 ? -5.938 -0.476 6.285 1 98.88 255 THR B C 1
ATOM 4130 O O . THR B 1 255 ? -6.816 0.162 6.867 1 98.88 255 THR B O 1
ATOM 4133 N N . ILE B 1 256 ? -5.699 -1.774 6.512 1 98.88 256 ILE B N 1
ATOM 4134 C CA . ILE B 1 256 ? -6.691 -2.533 7.27 1 98.88 256 ILE B CA 1
ATOM 4135 C C . ILE B 1 256 ? -6.023 -3.203 8.469 1 98.88 256 ILE B C 1
ATOM 4137 O O . ILE B 1 256 ? -6.508 -4.223 8.969 1 98.88 256 ILE B O 1
ATOM 4141 N N . SER B 1 257 ? -4.883 -2.729 8.906 1 98.38 257 SER B N 1
ATOM 4142 C CA . SER B 1 257 ? -4.219 -3.215 10.117 1 98.38 257 SER B CA 1
ATOM 4143 C C . SER B 1 257 ? -4.504 -2.309 11.305 1 98.38 257 SER B C 1
ATOM 4145 O O . SER B 1 257 ? -4.527 -1.084 11.172 1 98.38 257 SER B O 1
ATOM 4147 N N . SER B 1 258 ? -4.645 -2.877 12.398 1 97 258 SER B N 1
ATOM 4148 C CA . SER B 1 258 ? -4.887 -2.123 13.625 1 97 258 SER B CA 1
ATOM 4149 C C . SER B 1 258 ? -3.582 -1.78 14.336 1 97 258 SER B C 1
ATOM 4151 O O . SER B 1 258 ? -2.516 -2.268 13.953 1 97 258 SER B O 1
ATOM 4153 N N . LYS B 1 259 ? -3.613 -0.925 15.242 1 93.56 259 LYS B N 1
ATOM 4154 C CA . LYS B 1 259 ? -2.549 -0.639 16.203 1 93.56 259 LYS B CA 1
ATOM 4155 C C . LYS B 1 259 ? -2.824 -1.307 17.547 1 93.56 259 LYS B C 1
ATOM 4157 O O . LYS B 1 259 ? -3.717 -0.883 18.281 1 93.56 259 LYS B O 1
ATOM 4162 N N . PRO B 1 260 ? -1.969 -2.131 18.016 1 92.94 260 PRO B N 1
ATOM 4163 C CA . PRO B 1 260 ? -0.943 -2.857 17.266 1 92.94 260 PRO B CA 1
ATOM 4164 C C . PRO B 1 260 ? -1.534 -3.789 16.203 1 92.94 260 PRO B C 1
ATOM 4166 O O . PRO B 1 260 ? -2.715 -4.137 16.281 1 92.94 260 PRO B O 1
ATOM 4169 N N . PRO B 1 261 ? -0.689 -4.281 15.328 1 94.44 261 PRO B N 1
ATOM 4170 C CA . PRO B 1 261 ? 0.762 -4.094 15.258 1 94.44 261 PRO B CA 1
ATOM 4171 C C . PRO B 1 261 ? 1.156 -2.842 14.477 1 94.44 261 PRO B C 1
ATOM 4173 O O . PRO B 1 261 ? 2.309 -2.408 14.539 1 94.44 261 PRO B O 1
ATOM 4176 N N . ALA B 1 262 ? 0.299 -2.256 13.602 1 95.19 262 ALA B N 1
ATOM 4177 C CA . ALA B 1 262 ? 0.641 -1.078 12.805 1 95.19 262 ALA B CA 1
ATOM 4178 C C . ALA B 1 262 ? 0.613 0.185 13.664 1 95.19 262 ALA B C 1
ATOM 4180 O O . ALA B 1 262 ? -0.149 0.273 14.625 1 95.19 262 ALA B O 1
ATOM 4181 N N . THR B 1 263 ? 1.396 1.157 13.367 1 94.25 263 THR B N 1
ATOM 4182 C CA . THR B 1 263 ? 1.234 2.496 13.922 1 94.25 263 THR B CA 1
ATOM 4183 C C . THR B 1 263 ? 0.185 3.283 13.141 1 94.25 263 THR B C 1
ATOM 4185 O O . THR B 1 263 ? -0.344 2.797 12.141 1 94.25 263 THR B O 1
ATOM 4188 N N . ILE B 1 264 ? -0.179 4.379 13.656 1 95 264 ILE B N 1
ATOM 4189 C CA . ILE B 1 264 ? -1.165 5.195 12.953 1 95 264 ILE B CA 1
ATOM 4190 C C . ILE B 1 264 ? -0.517 5.863 11.742 1 95 264 ILE B C 1
ATOM 4192 O O . ILE B 1 264 ? -1.07 5.84 10.641 1 95 264 ILE B O 1
ATOM 4196 N N . GLU B 1 265 ? 0.657 6.434 11.953 1 96.5 265 GLU B N 1
ATOM 4197 C CA . GLU B 1 265 ? 1.442 7.02 10.867 1 96.5 265 GLU B CA 1
ATOM 4198 C C . GLU B 1 265 ? 2.459 6.023 10.32 1 96.5 265 GLU B C 1
ATOM 4200 O O . GLU B 1 265 ? 3.078 5.277 11.078 1 96.5 265 GLU B O 1
ATOM 4205 N N . PRO B 1 266 ? 2.705 6.008 9.07 1 96.94 266 PRO B N 1
ATOM 4206 C CA . PRO B 1 266 ? 3.59 4.996 8.492 1 96.94 266 PRO B CA 1
ATOM 4207 C C . PRO B 1 266 ? 5.059 5.23 8.836 1 96.94 266 PRO B C 1
ATOM 4209 O O . PRO B 1 266 ? 5.852 4.285 8.844 1 96.94 266 PRO B O 1
ATOM 4212 N N . GLN B 1 267 ? 5.434 6.461 8.945 1 93.38 267 GLN B N 1
ATOM 4213 C CA . GLN B 1 267 ? 6.832 6.781 9.203 1 93.38 267 GLN B CA 1
ATOM 4214 C C . GLN B 1 267 ? 6.992 7.52 10.531 1 93.38 267 GLN B C 1
ATOM 4216 O O . GLN B 1 267 ? 6.078 8.227 10.961 1 93.38 267 GLN B O 1
#

Organism: NCBI:txid859350

Nearest PDB structures (foldseek):
  7sbc-assembly1_C  TM=9.368E-01  e=3.415E-30  Acinetobacter baumannii
  1gpm-assembly1_D  TM=9.498E-01  e=1.405E-26  Escherichia coli K-12
  1gpm-assembly1_C  TM=9.125E-01  e=4.930E-27  Escherichia coli K-12
  7mo6-assembly1_B-2  TM=8.746E-01  e=4.535E-28  Aspergillus fumigatus Af293
  6jp9-assembly2_C  TM=9.702E-01  e=4.468E-24  Methanocaldococcus jannaschii DSM 2661

pLDDT: mean 88.82, std 14.18, range [37.31, 98.94]

Radius of gyration: 27.61 Å; Cα contacts (8 Å, |Δi|>4): 903; chains: 2; bounding box: 41×82×72 Å